Protein AF-0000000080872217 (afdb_homodimer)

Solvent-accessible surface area (backbone atoms only — not comparable to full-atom values): 31501 Å² total; per-residue (Å²): 129,82,57,65,79,41,67,46,46,30,28,46,34,64,28,86,75,22,65,46,62,65,40,46,46,56,45,63,68,35,83,48,30,14,36,37,28,33,28,38,18,23,80,58,50,35,88,77,46,75,78,28,40,36,71,50,77,46,80,84,39,62,23,27,39,28,35,62,74,60,28,62,48,26,41,64,54,53,54,50,42,52,51,45,59,42,55,70,69,77,46,79,75,84,55,39,38,34,48,27,30,38,70,53,52,68,51,36,45,52,48,51,50,56,53,37,59,54,30,72,77,69,50,61,48,34,37,30,39,53,37,39,61,52,76,48,85,100,36,70,22,33,54,72,33,51,72,52,42,40,52,38,51,56,55,47,68,71,64,72,69,85,51,53,30,25,40,28,32,42,66,51,50,53,69,62,41,53,50,34,48,51,53,48,47,64,76,40,66,74,60,54,34,30,36,37,31,27,49,53,41,37,35,14,35,54,60,43,90,65,42,54,63,56,59,93,90,80,65,57,64,41,64,45,56,65,41,42,20,94,84,65,68,16,50,19,27,35,33,14,41,46,36,22,38,39,22,43,20,38,38,33,50,50,42,55,51,29,64,71,33,88,76,39,56,56,44,26,31,31,28,22,43,26,37,73,38,26,66,46,49,48,52,37,46,60,42,57,29,46,26,34,26,30,46,52,39,37,67,74,56,36,80,62,38,42,51,50,25,72,60,50,119,130,83,56,64,78,40,66,46,46,30,28,47,34,66,29,84,76,21,64,48,64,65,40,46,47,54,45,64,68,36,84,50,30,14,36,36,29,32,28,38,17,25,81,58,50,36,88,77,45,76,79,26,40,37,72,49,76,46,76,88,39,64,25,28,40,28,34,61,74,59,26,62,48,25,42,65,55,55,54,52,41,51,53,44,58,43,55,70,70,75,47,81,76,86,56,38,38,33,48,26,31,40,70,54,53,69,51,36,45,52,49,51,51,55,53,37,59,53,30,73,76,68,49,62,48,35,38,30,40,52,37,40,60,52,76,48,85,99,38,70,22,34,54,72,33,52,71,50,43,38,52,38,52,56,55,48,66,71,64,71,68,85,51,52,30,26,41,28,32,41,65,53,51,51,69,63,43,54,50,36,47,52,53,48,45,65,75,40,65,74,60,55,33,30,36,35,31,27,48,53,40,37,36,14,34,54,61,44,95,62,42,58,45,77,56,88,92,78,67,56,66,40,65,44,56,64,41,42,20,94,84,67,68,17,50,18,29,35,35,15,40,46,36,20,38,39,23,42,20,40,36,33,50,50,44,54,49,29,64,72,35,88,76,38,57,56,43,26,30,31,28,21,42,26,35,73,37,27,66,47,50,49,53,37,45,59,43,55,29,46,25,34,28,29,44,50,39,36,69,74,57,37,78,60,38,41,52,51,27,72,61,49,119

Radius of gyration: 25.09 Å; Cα contacts (8 Å, |Δi|>4): 1457; chains: 2; bounding box: 55×81×58 Å

Foldseek 3Di:
DFFDFFVVQEAAEQEPQQAALVSQLLRQPDPLGREYEHWAAFQAADDDDDQAWDKDFDPPPRKMWTQHDTHRDHLVNVLVSVVCSQPVVVDHRRHEYEYHYEDALVRVLVSLVVVLVSVVVPGQYEYEYEQADCPPPPRGRLLQPLVSLLSNLVSQLVSPRDHAYEYEHAQDDDDSSLVSNLVSCLVPQPNHNAYEFYWFAWFDFDWDPFQPWDDPPDTDRHTDTPHQHPVRRNTGGMFAQVCLVSLLVRLLVNQVSQCPDPRRNSHAYEGEGHDQAQVSQVSSVVSGHSHYHYYSNCVVPNSCSSVRRVPRD/DFFDFFVVQEAAEQEPQQAALVSQLLRQPDPLGREYEHHAAFQAADDDDDQAFDKDFDPPNRKMWTQHDTHRDHLVNVLVSVVCSQPVVVDHRRHEYEYHYEDALVRVLVSLVVVLVSVVVPGQYEYEYEQADCPPPPHGRLLQPLVSLLSNLVSQLVSPRDHAYEYEHAQDDDDSSLVSNLVSCLVPQPNHNAYEFYWFAWFDFDWDDFQPFPPPPDTDRHTDTPHQHPVRRNTGGMFAQVCLVSLLVRLLVNQVSQCPDPRRNSHAYEGEGHDQAQVSQVSSVVSGHSHYHYYSNCVVPNSCSSVRRVPRD

Sequence (626 aa):
MPRVTFRPPLFNSASPWATTKTDLQELYNSPFTGAVTTRTSLLAPFHHNPSIHQHTLFDSPATSLNTYGYSPHPLSFYLDAVESIITDTGKPQTKPFIISITGTPEEVAEAVTAVDDVARVGYNLLVELNLSCPNIPDKPPPAYSLPELNAYLDLLSGLKATLPIGLKTPPYTYDAQFQVLLSALGAHPSLVSFITSTNTLGSSLHLSPQPSLAVSGGGRAVYRPTLSSPAGTGIGGLGGASIHWLSLGNVSTIRRMLDRAQGLEDIAIIGVGGVGDGDGWQRMLSVGAEGVGVATALGENGVGVFAKISREDMPRVTFRPPLFNSASPWATTKTDLQELYNSPFTGAVTTRTSLLAPFHHNPSIHQHTLFDSPATSLNTYGYSPHPLSFYLDAVESIITDTGKPQTKPFIISITGTPEEVAEAVTAVDDVARVGYNLLVELNLSCPNIPDKPPPAYSLPELNAYLDLLSGLKATLPIGLKTPPYTYDAQFQVLLSALGAHPSLVSFITSTNTLGSSLHLSPQPSLAVSGGGRAVYRPTLSSPAGTGIGGLGGASIHWLSLGNVSTIRRMLDRAQGLEDIAIIGVGGVGDGDGWQRMLSVGAEGVGVATALGENGVGVFAKISRED

InterPro domains:
  IPR005720 Dihydroorotate dehydrogenase, catalytic [PF01180] (3-312)
  IPR012135 Dihydroorotate dehydrogenase, class 1/ 2 [PIRSF000164] (5-312)
  IPR013785 Al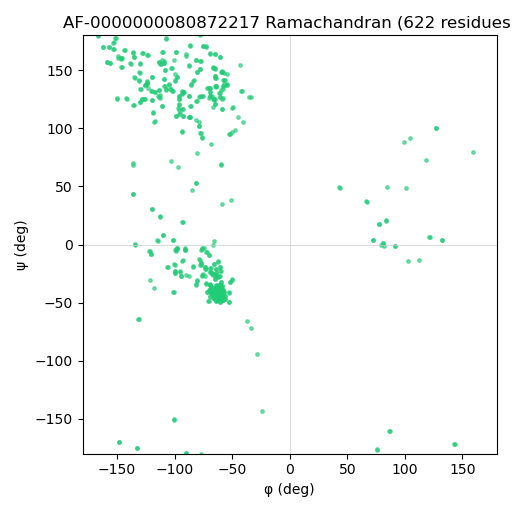dolase-type TIM barrel [G3DSA:3.20.20.70] (6-312)
  IPR023359 Dihydroorotate dehydrogenase A, chain A, domain 2 [G3DSA:2.30.26.10] (49-239)
  IPR050074 Dihydroorotate dehydrogenase [PTHR48109] (5-312)

pLDDT: mean 91.14, std 12.92, range [34.72, 98.91]

Secondary structure (DSSP, 8-state):
-PPP--SSSEEEPSSGGG-SHHHHHHHHH-TT-S-EEPPPB-SSPP---TTTS-EEEETTTTEEEE---S-SS-HHHHHHHHHHHHHHT-S---S-EEEEE-SSHHHHHHHHHHHHHHHTTT--EEEEEE-----STTS--GGG-HHHHHHHHHHHHTT---S-EEEEEPPP-SHHHHHHHHHHHHTSTTTEEEEEE--PEEEE--B-SS-B---SSS---B--BSS--TTSS--EEEEEGGGHHHHHHHHHHHHHHHHHSTT-TT-EEEEESS--SHHHHHHHHHTT-SEEEESHHHHHH-TTHHHHHHH--/-PPP--SSSEEEPSSGGG-SHHHHHHHHH-TT-S-EEPPPB-SSPP---TTTS-EEEETTTTEEEE---S-SS-HHHHHHHHHHHHHHT-S---S-EEEEE-SSHHHHHHHHHHHHHHHTTT--EEEEEE-----STTS--GGG-HHHHHHHHHHHHTT---S-EEEEEPPP-SHHHHHHHHHHHHTSTTTEEEEEE--PEEEE--B-SS-B---SSS-PPBP-BSS--TTSS--EEEEEGGGHHHHHHHHHHHHHHHHHSTT-TT-EEEEESS--SHHHHHHHHHTT-SEEEESHHHHHH-TTHHHHHHH--

Nearest PDB structures (foldseek):
  5xfw-assembly1_A  TM=8.910E-01  e=5.415E-25  Trypanosoma brucei brucei TREU927
  7t5k-assembly1_A  TM=7.627E-01  e=1.672E-15  Escherichia coli K-12
  6uy4-assembly1_A  TM=7.359E-01  e=8.256E-14  Schistosoma mansoni
  4mg4-assembly2_F  TM=5.859E-01  e=6.064E-04  Burkholderia cenocepacia J2315
  4mg4-assembly1_A  TM=5.226E-01  e=7.767E-04  Burkholderia cenocepacia J2315

Structure (mmCIF, N/CA/C/O backbone):
data_AF-0000000080872217-model_v1
#
loop_
_entity.id
_entity.type
_entity.pdbx_description
1 polymer 'Dihydroorotate oxidase'
#
loop_
_atom_site.group_PDB
_atom_site.id
_atom_site.type_symbol
_atom_site.label_atom_id
_atom_site.label_alt_id
_atom_site.label_comp_id
_atom_site.label_asym_id
_atom_site.label_entity_id
_atom_site.label_seq_id
_atom_site.pdbx_PDB_ins_code
_atom_site.Cartn_x
_atom_site.Cartn_y
_atom_site.Cartn_z
_atom_site.occupancy
_atom_site.B_iso_or_equiv
_atom_site.auth_seq_id
_atom_site.auth_comp_id
_atom_site.auth_asym_id
_atom_site.auth_atom_id
_atom_site.pdbx_PDB_model_num
ATOM 1 N N . MET A 1 1 ? -12.076 -24.766 -19.503 1 62.2 1 MET A N 1
ATOM 2 C CA . MET A 1 1 ? -11.066 -25.495 -18.74 1 62.2 1 MET A CA 1
ATOM 3 C C . MET A 1 1 ? -11.402 -25.493 -17.253 1 62.2 1 MET A C 1
ATOM 5 O O . MET A 1 1 ? -11.963 -24.524 -16.739 1 62.2 1 MET A O 1
ATOM 9 N N . PRO A 1 2 ? -11.178 -26.653 -16.627 1 78.75 2 PRO A N 1
ATOM 10 C CA . PRO A 1 2 ? -11.437 -26.704 -15.186 1 78.75 2 PRO A CA 1
ATOM 11 C C . PRO A 1 2 ? -10.601 -25.696 -14.4 1 78.75 2 PRO A C 1
ATOM 13 O O . PRO A 1 2 ? -9.51 -25.32 -14.837 1 78.75 2 PRO A O 1
ATOM 16 N N . ARG A 1 3 ? -11.105 -25.22 -13.35 1 90.96 3 ARG A N 1
ATOM 17 C CA . ARG A 1 3 ? -10.406 -24.285 -12.474 1 90.96 3 ARG A CA 1
ATOM 18 C C . ARG A 1 3 ? -9.136 -24.911 -11.908 1 90.96 3 ARG A C 1
ATOM 20 O O . ARG A 1 3 ? -9.143 -26.069 -11.485 1 90.96 3 ARG A O 1
ATOM 27 N N . VAL A 1 4 ? -8.063 -24.225 -11.995 1 96.31 4 VAL A N 1
ATOM 28 C CA . VAL A 1 4 ? -6.798 -24.676 -11.426 1 96.31 4 VAL A CA 1
ATOM 29 C C . VAL A 1 4 ? -6.95 -24.872 -9.919 1 96.31 4 VAL A C 1
ATOM 31 O O . VAL A 1 4 ? -7.568 -24.049 -9.239 1 96.31 4 VAL A O 1
ATOM 34 N N . THR A 1 5 ? -6.462 -26.004 -9.401 1 96.55 5 THR A N 1
ATOM 35 C CA . THR A 1 5 ? -6.502 -26.285 -7.97 1 96.55 5 THR A CA 1
ATOM 36 C C . THR A 1 5 ? -5.13 -26.725 -7.467 1 96.55 5 THR A C 1
ATOM 38 O O . THR A 1 5 ? -4.303 -27.206 -8.245 1 96.55 5 THR A O 1
ATOM 41 N N . PHE A 1 6 ? -4.899 -26.53 -6.22 1 97.66 6 PHE A N 1
ATOM 42 C CA . PHE A 1 6 ? -3.643 -26.888 -5.57 1 97.66 6 PHE A CA 1
ATOM 43 C C . PHE A 1 6 ? -3.901 -27.705 -4.31 1 97.66 6 PHE A C 1
ATOM 45 O O . PHE A 1 6 ? -4.726 -27.327 -3.476 1 97.66 6 PHE A O 1
ATOM 52 N N . ARG A 1 7 ? -3.163 -28.752 -4.195 1 96.75 7 ARG A N 1
ATOM 53 C CA . ARG A 1 7 ? -3.317 -29.616 -3.029 1 96.75 7 ARG A CA 1
ATOM 54 C C . ARG A 1 7 ? -1.959 -30.023 -2.466 1 96.75 7 ARG A C 1
ATOM 56 O O . ARG A 1 7 ? -1.205 -30.75 -3.115 1 96.75 7 ARG A O 1
ATOM 63 N N . PRO A 1 8 ? -1.736 -29.668 -1.235 1 97.68 8 PRO A N 1
ATOM 64 C CA . PRO A 1 8 ? -2.464 -28.692 -0.42 1 97.68 8 PRO A CA 1
ATOM 65 C C . PRO A 1 8 ? -2.434 -27.286 -1.015 1 97.68 8 PRO A C 1
ATOM 67 O O . PRO A 1 8 ? -1.615 -27.001 -1.893 1 97.68 8 PRO A O 1
ATOM 70 N N . PRO A 1 9 ? -3.287 -26.427 -0.63 1 98.44 9 PRO A N 1
ATOM 71 C CA . PRO A 1 9 ? -3.326 -25.071 -1.182 1 98.44 9 PRO A CA 1
ATOM 72 C C . PRO A 1 9 ? -2.304 -24.14 -0.532 1 98.44 9 PRO A C 1
ATOM 74 O O . PRO A 1 9 ? -2.667 -23.073 -0.03 1 98.44 9 PRO A O 1
ATOM 77 N N . LEU A 1 10 ? -1.1 -24.58 -0.532 1 98.71 10 LEU A N 1
ATOM 78 C CA . LEU A 1 10 ? 0.004 -23.882 0.117 1 98.71 10 LEU A CA 1
ATOM 79 C C . LEU A 1 10 ? 1.32 -24.16 -0.601 1 98.71 10 LEU A C 1
ATOM 81 O O . LEU A 1 10 ? 1.665 -25.318 -0.849 1 98.71 10 LEU A O 1
ATOM 85 N N . PHE A 1 11 ? 2.006 -23.154 -0.992 1 98.83 11 PHE A N 1
ATOM 86 C CA . PHE A 1 11 ? 3.271 -23.306 -1.701 1 98.83 11 PHE A CA 1
ATOM 87 C C . PHE A 1 11 ? 4.024 -21.983 -1.756 1 98.83 11 PHE A C 1
ATOM 89 O O . PHE A 1 11 ? 3.59 -20.991 -1.167 1 98.83 11 PHE A O 1
ATOM 96 N N . ASN A 1 12 ? 5.199 -21.953 -2.368 1 98.8 12 ASN A N 1
ATOM 97 C CA . ASN A 1 12 ? 5.981 -20.725 -2.456 1 98.8 12 ASN A CA 1
ATOM 98 C C . ASN A 1 12 ? 5.485 -19.824 -3.583 1 98.8 12 ASN A C 1
ATOM 100 O O . ASN A 1 12 ? 4.945 -20.308 -4.579 1 98.8 12 ASN A O 1
ATOM 104 N N . SER A 1 13 ? 5.603 -18.506 -3.425 1 98.32 13 SER A N 1
ATOM 105 C CA . SER A 1 13 ? 5.474 -17.579 -4.545 1 98.32 13 SER A CA 1
ATOM 106 C C . SER A 1 13 ? 6.809 -17.382 -5.255 1 98.32 13 SER A C 1
ATOM 108 O O . SER A 1 13 ? 7.843 -17.869 -4.792 1 98.32 13 SER A O 1
ATOM 110 N N . ALA A 1 14 ? 6.789 -16.697 -6.408 1 97.78 14 ALA A N 1
ATOM 111 C CA . ALA A 1 14 ? 8.042 -16.314 -7.055 1 97.78 14 ALA A CA 1
ATOM 112 C C . ALA A 1 14 ? 8.892 -15.445 -6.133 1 97.78 14 ALA A C 1
ATOM 114 O O . ALA A 1 14 ? 8.453 -14.377 -5.697 1 97.78 14 ALA A O 1
ATOM 115 N N . SER A 1 15 ? 10.046 -15.915 -5.757 1 96.11 15 SER A N 1
ATOM 116 C CA . SER A 1 15 ? 10.875 -15.215 -4.781 1 96.11 15 SER A CA 1
ATOM 117 C C . SER A 1 15 ? 12.342 -15.606 -4.921 1 96.11 15 SER A C 1
ATOM 119 O O . SER A 1 15 ? 12.671 -16.562 -5.626 1 96.11 15 SER A O 1
ATOM 121 N N . PRO A 1 16 ? 13.212 -14.871 -4.222 1 94.52 16 PRO A N 1
ATOM 122 C CA . PRO A 1 16 ? 14.639 -15.197 -4.287 1 94.52 16 PRO A CA 1
ATOM 123 C C . PRO A 1 16 ? 14.961 -16.558 -3.674 1 94.52 16 PRO A C 1
ATOM 125 O O . PRO A 1 16 ? 16.009 -17.139 -3.968 1 94.52 16 PRO A O 1
ATOM 128 N N . TRP A 1 17 ? 14.087 -17.107 -2.911 1 96.37 17 TRP A N 1
ATOM 129 C CA . TRP A 1 17 ? 14.326 -18.372 -2.224 1 96.37 17 TRP A CA 1
ATOM 130 C C . TRP A 1 17 ? 13.797 -19.544 -3.044 1 96.37 17 TRP A C 1
ATOM 132 O O . TRP A 1 17 ? 13.577 -20.633 -2.509 1 96.37 17 TRP A O 1
ATOM 142 N N . ALA A 1 18 ? 13.602 -19.338 -4.256 1 97.9 18 ALA A N 1
ATOM 143 C CA . ALA A 1 18 ? 13.235 -20.316 -5.277 1 97.9 18 ALA A CA 1
ATOM 144 C C . ALA A 1 18 ? 14.048 -20.11 -6.552 1 97.9 18 ALA A C 1
ATOM 146 O O . ALA A 1 18 ? 13.501 -20.14 -7.656 1 97.9 18 ALA A O 1
ATOM 147 N N . THR A 1 19 ? 15.295 -19.885 -6.427 1 97.49 19 THR A N 1
ATOM 148 C CA . THR A 1 19 ? 16.145 -19.456 -7.532 1 97.49 19 THR A CA 1
ATOM 149 C C . THR A 1 19 ? 16.933 -20.634 -8.097 1 97.49 19 THR A C 1
ATOM 151 O O . THR A 1 19 ? 17.038 -20.79 -9.316 1 97.49 19 THR A O 1
ATOM 154 N N . THR A 1 20 ? 17.459 -21.514 -7.286 1 98.14 20 THR A N 1
ATOM 155 C CA . THR A 1 20 ? 18.354 -22.578 -7.727 1 98.14 20 THR A CA 1
ATOM 156 C C . THR A 1 20 ? 17.595 -23.892 -7.887 1 98.14 20 THR A C 1
ATOM 158 O O . THR A 1 20 ? 16.483 -24.039 -7.377 1 98.14 20 THR A O 1
ATOM 161 N N . LYS A 1 21 ? 18.284 -24.828 -8.572 1 98.26 21 LYS A N 1
ATOM 162 C CA . LYS A 1 21 ? 17.712 -26.168 -8.668 1 98.26 21 LYS A CA 1
ATOM 163 C C . LYS A 1 21 ? 17.519 -26.784 -7.286 1 98.26 21 LYS A C 1
ATOM 165 O O . LYS A 1 21 ? 16.528 -27.475 -7.041 1 98.26 21 LYS A O 1
ATOM 170 N N . THR A 1 22 ? 18.437 -26.504 -6.405 1 98.12 22 THR A N 1
ATOM 171 C CA . THR A 1 22 ? 18.363 -27.02 -5.043 1 98.12 22 THR A CA 1
ATOM 172 C C . THR A 1 22 ? 17.15 -26.448 -4.313 1 98.12 22 THR A C 1
ATOM 174 O O . THR A 1 22 ? 16.43 -27.178 -3.628 1 98.12 22 THR A O 1
ATOM 177 N N . ASP A 1 23 ? 16.935 -25.12 -4.436 1 98.45 23 ASP A N 1
ATOM 178 C CA . ASP A 1 23 ? 15.737 -24.508 -3.869 1 98.45 23 ASP A CA 1
ATOM 179 C C . ASP A 1 23 ? 14.476 -25.228 -4.341 1 98.45 23 ASP A C 1
ATOM 181 O O . ASP A 1 23 ? 13.633 -25.611 -3.527 1 98.45 23 ASP A O 1
ATOM 185 N N . LEU A 1 24 ? 14.411 -25.41 -5.625 1 98.72 24 LEU A N 1
ATOM 186 C CA . LEU A 1 24 ? 13.217 -25.962 -6.256 1 98.72 24 LEU A CA 1
ATOM 187 C C . LEU A 1 24 ? 13.011 -27.417 -5.849 1 98.72 24 LEU A C 1
ATOM 189 O O . LEU A 1 24 ? 11.88 -27.842 -5.6 1 98.72 24 LEU A O 1
ATOM 193 N N . GLN A 1 25 ? 14.105 -28.15 -5.812 1 98.32 25 GLN A N 1
ATOM 194 C CA . GLN A 1 25 ? 14.029 -29.553 -5.418 1 98.32 25 GLN A CA 1
ATOM 195 C C . GLN A 1 25 ? 13.518 -29.695 -3.987 1 98.32 25 GLN A C 1
ATOM 197 O O . GLN A 1 25 ? 12.7 -30.57 -3.698 1 98.32 25 GLN A O 1
ATOM 202 N N . GLU A 1 26 ? 14.022 -28.88 -3.094 1 98.33 26 GLU A N 1
ATOM 203 C CA . GLU A 1 26 ? 13.589 -28.916 -1.7 1 98.33 26 GLU A CA 1
ATOM 204 C C . GLU A 1 26 ? 12.1 -28.603 -1.577 1 98.33 26 GLU A C 1
ATOM 206 O O . GLU A 1 26 ? 11.383 -29.262 -0.822 1 98.33 26 GLU A O 1
ATOM 211 N N . LEU A 1 27 ? 11.657 -27.611 -2.292 1 98.74 27 LEU A N 1
ATOM 212 C CA . LEU A 1 27 ? 10.246 -27.242 -2.299 1 98.74 27 LEU A CA 1
ATOM 213 C C . LEU A 1 27 ? 9.393 -28.366 -2.878 1 98.74 27 LEU A C 1
ATOM 215 O O . LEU A 1 27 ? 8.32 -28.671 -2.353 1 98.74 27 LEU A O 1
ATOM 219 N N . TYR A 1 28 ? 9.85 -28.977 -3.917 1 98.34 28 TYR A N 1
ATOM 220 C CA . TYR A 1 28 ? 9.136 -30.066 -4.573 1 98.34 28 TYR A CA 1
ATOM 221 C C . TYR A 1 28 ? 9.024 -31.276 -3.653 1 98.34 28 TYR A C 1
ATOM 223 O O . TYR A 1 28 ? 8.006 -31.973 -3.654 1 98.34 28 TYR A O 1
ATOM 231 N N . ASN A 1 29 ? 10.067 -31.516 -2.9 1 97.55 29 ASN A N 1
ATOM 232 C CA . ASN A 1 29 ? 10.111 -32.679 -2.018 1 97.55 29 ASN A CA 1
ATOM 233 C C . ASN A 1 29 ? 9.205 -32.496 -0.804 1 97.55 29 ASN A C 1
ATOM 235 O O . ASN A 1 29 ? 8.866 -33.468 -0.126 1 97.55 29 ASN A O 1
ATOM 239 N N . SER A 1 30 ? 8.874 -31.295 -0.47 1 97.83 30 SER A N 1
ATOM 240 C CA . SER A 1 30 ? 8.047 -31.043 0.706 1 97.83 30 SER A CA 1
ATOM 241 C C . SER A 1 30 ? 6.619 -31.533 0.493 1 97.83 30 SER A C 1
ATOM 243 O O . SER A 1 30 ? 5.956 -31.132 -0.466 1 97.83 30 SER A O 1
ATOM 245 N N . PRO A 1 31 ? 6.082 -32.319 1.359 1 97.46 31 PRO A N 1
ATOM 246 C CA . PRO A 1 31 ? 4.698 -32.775 1.207 1 97.46 31 PRO A CA 1
ATOM 247 C C . PRO A 1 31 ? 3.679 -31.703 1.585 1 97.46 31 PRO A C 1
ATOM 249 O O . PRO A 1 31 ? 2.473 -31.906 1.417 1 97.46 31 PRO A O 1
ATOM 252 N N . PHE A 1 32 ? 4.189 -30.571 2.069 1 98.14 32 PHE A N 1
ATOM 253 C CA . PHE A 1 32 ? 3.3 -29.528 2.568 1 98.14 32 PHE A CA 1
ATOM 254 C C . PHE A 1 32 ? 3.075 -28.456 1.509 1 98.14 32 PHE A C 1
ATOM 256 O O . PHE A 1 32 ? 2.338 -27.495 1.738 1 98.14 32 PHE A O 1
ATOM 263 N N . THR A 1 33 ? 3.724 -28.599 0.401 1 98.53 33 THR A N 1
ATOM 264 C CA . THR A 1 33 ? 3.504 -27.696 -0.723 1 98.53 33 THR A CA 1
ATOM 265 C C . THR A 1 33 ? 2.676 -28.376 -1.81 1 98.53 33 THR A C 1
ATOM 267 O O . THR A 1 33 ? 2.861 -29.563 -2.087 1 98.53 33 THR A O 1
ATOM 270 N N . GLY A 1 34 ? 1.719 -27.609 -2.356 1 98.64 34 GLY A N 1
ATOM 271 C CA . GLY A 1 34 ? 0.875 -28.156 -3.406 1 98.64 34 GLY A CA 1
ATOM 272 C C . GLY A 1 34 ? 1.33 -27.77 -4.801 1 98.64 34 GLY A C 1
ATOM 273 O O . GLY A 1 34 ? 0.774 -28.243 -5.794 1 98.64 34 GLY A O 1
ATOM 274 N N . ALA A 1 35 ? 2.349 -26.948 -4.954 1 98.84 35 ALA A N 1
ATOM 275 C CA . ALA A 1 35 ? 2.991 -26.492 -6.184 1 98.84 35 ALA A CA 1
ATOM 276 C C . ALA A 1 35 ? 4.377 -25.92 -5.901 1 98.84 35 ALA A C 1
ATOM 278 O O . ALA A 1 35 ? 4.769 -25.774 -4.741 1 98.84 35 ALA A O 1
ATOM 279 N N . VAL A 1 36 ? 5.132 -25.666 -6.894 1 98.89 36 VAL A N 1
ATOM 280 C CA . VAL A 1 36 ? 6.409 -24.967 -6.79 1 98.89 36 VAL A CA 1
ATOM 281 C C . VAL A 1 36 ? 6.467 -23.841 -7.82 1 98.89 36 VAL A C 1
ATOM 283 O O . VAL A 1 36 ? 6.289 -24.076 -9.017 1 98.89 36 VAL A O 1
ATOM 286 N N . THR A 1 37 ? 6.661 -22.666 -7.362 1 98.91 37 THR A N 1
ATOM 287 C CA . THR A 1 37 ? 6.794 -21.52 -8.254 1 98.91 37 THR A CA 1
ATOM 288 C C . THR A 1 37 ? 8.26 -21.125 -8.412 1 98.91 37 THR A C 1
ATOM 290 O O . THR A 1 37 ? 8.976 -20.966 -7.421 1 98.91 37 THR A O 1
ATOM 293 N N . THR A 1 38 ? 8.7 -20.927 -9.603 1 98.84 38 THR A N 1
ATOM 294 C CA . THR A 1 38 ? 10.08 -20.521 -9.849 1 98.84 38 THR A CA 1
ATOM 295 C C . THR A 1 38 ? 10.245 -19.018 -9.646 1 98.84 38 THR A C 1
ATOM 297 O O . THR A 1 38 ? 9.267 -18.269 -9.687 1 98.84 38 THR A O 1
ATOM 300 N N . ARG A 1 39 ? 11.505 -18.605 -9.405 1 97.89 39 ARG A N 1
ATOM 301 C CA . ARG A 1 39 ? 11.823 -17.185 -9.521 1 97.89 39 ARG A CA 1
ATOM 302 C C . ARG A 1 39 ? 11.492 -16.662 -10.915 1 97.89 39 ARG A C 1
ATOM 304 O O . ARG A 1 39 ? 11.704 -17.356 -11.911 1 97.89 39 ARG A O 1
ATOM 311 N N . THR A 1 40 ? 10.965 -15.428 -10.958 1 97.84 40 THR A N 1
ATOM 312 C CA . THR A 1 40 ? 10.61 -14.86 -12.253 1 97.84 40 THR A CA 1
ATOM 313 C C . THR A 1 40 ? 11.839 -14.749 -13.15 1 97.84 40 THR A C 1
ATOM 315 O O . THR A 1 40 ? 12.863 -14.195 -12.744 1 97.84 40 THR A O 1
ATOM 318 N N . SER A 1 41 ? 11.707 -15.306 -14.34 1 97.37 41 SER A N 1
ATOM 319 C CA . SER A 1 41 ? 12.848 -15.307 -15.25 1 97.37 41 SER A CA 1
ATOM 320 C C . SER A 1 41 ? 12.496 -14.65 -16.58 1 97.37 41 SER A C 1
ATOM 322 O O . SER A 1 41 ? 11.321 -14.419 -16.872 1 97.37 41 SER A O 1
ATOM 324 N N . LEU A 1 42 ? 13.481 -14.311 -17.282 1 96.76 42 LEU A N 1
ATOM 325 C CA . LEU A 1 42 ? 13.433 -13.803 -18.649 1 96.76 42 LEU A CA 1
ATOM 326 C C . LEU A 1 42 ? 14.011 -14.82 -19.627 1 96.76 42 LEU A C 1
ATOM 328 O O . LEU A 1 42 ? 14.615 -15.812 -19.213 1 96.76 42 LEU A O 1
ATOM 332 N N . LEU A 1 43 ? 13.748 -14.58 -20.917 1 97.68 43 LEU A N 1
ATOM 333 C CA . LEU A 1 43 ? 14.402 -15.424 -21.911 1 97.68 43 LEU A CA 1
ATOM 334 C C . LEU A 1 43 ? 15.918 -15.378 -21.752 1 97.68 43 LEU A C 1
ATOM 336 O O . LEU A 1 43 ? 16.58 -16.418 -21.767 1 97.68 43 LEU A O 1
ATOM 340 N N . ALA A 1 44 ? 16.423 -14.14 -21.555 1 96.65 44 ALA A N 1
ATOM 341 C CA . ALA A 1 44 ? 17.826 -13.925 -21.209 1 96.65 44 ALA A CA 1
ATOM 342 C C . ALA A 1 44 ? 17.984 -13.624 -19.722 1 96.65 44 ALA A C 1
ATOM 344 O O . ALA A 1 44 ? 17.088 -13.051 -19.099 1 96.65 44 ALA A O 1
ATOM 345 N N . PRO A 1 45 ? 19.136 -13.98 -19.211 1 95.4 45 PRO A N 1
ATOM 346 C CA . PRO A 1 45 ? 19.318 -13.764 -17.774 1 95.4 45 PRO A CA 1
ATOM 347 C C . PRO A 1 45 ? 19.281 -12.287 -17.39 1 95.4 45 PRO A C 1
ATOM 349 O O . PRO A 1 45 ? 19.773 -11.438 -18.137 1 95.4 45 PRO A O 1
ATOM 352 N N . PHE A 1 46 ? 18.71 -12.021 -16.239 1 93.39 46 PHE A N 1
ATOM 353 C CA . PHE A 1 46 ? 18.788 -10.692 -15.643 1 93.39 46 PHE A CA 1
ATOM 354 C C . PHE A 1 46 ? 20.194 -10.412 -15.128 1 93.39 46 PHE A C 1
ATOM 356 O O . PHE A 1 46 ? 20.796 -11.255 -14.459 1 93.39 46 PHE A O 1
ATOM 363 N N . HIS A 1 47 ? 20.719 -9.24 -15.415 1 91.88 47 HIS A N 1
ATOM 364 C CA . HIS A 1 47 ? 22.048 -8.862 -14.946 1 91.88 47 HIS A CA 1
ATOM 365 C C . HIS A 1 47 ? 22.025 -8.49 -13.467 1 91.88 47 HIS A C 1
ATOM 367 O O . HIS A 1 47 ? 21.919 -7.311 -13.121 1 91.88 47 HIS A O 1
ATOM 373 N N . HIS A 1 48 ? 22.274 -9.456 -12.642 1 90.83 48 HIS A N 1
ATOM 374 C CA . HIS A 1 48 ? 22.21 -9.273 -11.196 1 90.83 48 HIS A CA 1
ATOM 375 C C . HIS A 1 48 ? 23.463 -8.577 -10.674 1 90.83 48 HIS A C 1
ATOM 377 O O . HIS A 1 48 ? 24.582 -8.96 -11.022 1 90.83 48 HIS A O 1
ATOM 383 N N . ASN A 1 49 ? 23.292 -7.497 -9.935 1 91.31 49 ASN A N 1
ATOM 384 C CA . ASN A 1 49 ? 24.334 -6.792 -9.196 1 91.31 49 ASN A CA 1
ATOM 385 C C . ASN A 1 49 ? 24.072 -6.82 -7.693 1 91.31 49 ASN A C 1
ATOM 387 O O . ASN A 1 49 ? 23.203 -6.1 -7.197 1 91.31 49 ASN A O 1
ATOM 391 N N . PRO A 1 50 ? 24.79 -7.585 -6.982 1 88.98 50 PRO A N 1
ATOM 392 C CA . PRO A 1 50 ? 24.507 -7.778 -5.558 1 88.98 50 PRO A CA 1
ATOM 393 C C . PRO A 1 50 ? 24.587 -6.478 -4.76 1 88.98 50 PRO A C 1
ATOM 395 O O . PRO A 1 50 ? 24.062 -6.4 -3.646 1 88.98 50 PRO A O 1
ATOM 398 N N . SER A 1 51 ? 25.228 -5.478 -5.242 1 89.53 51 SER A N 1
ATOM 399 C CA . SER A 1 51 ? 25.343 -4.208 -4.532 1 89.53 51 SER A CA 1
ATOM 400 C C . SER A 1 51 ? 24.06 -3.392 -4.648 1 89.53 51 SER A C 1
ATOM 402 O O . SER A 1 51 ? 23.836 -2.464 -3.868 1 89.53 51 SER A O 1
ATOM 404 N N . ILE A 1 52 ? 23.234 -3.725 -5.583 1 90.18 52 ILE A N 1
ATOM 405 C CA . ILE A 1 52 ? 22.027 -2.941 -5.821 1 90.18 52 ILE A CA 1
ATOM 406 C C . ILE A 1 52 ? 20.793 -3.807 -5.576 1 90.18 52 ILE A C 1
ATOM 408 O O . ILE A 1 52 ? 19.761 -3.312 -5.117 1 90.18 52 ILE A O 1
ATOM 412 N N . HIS A 1 53 ? 20.946 -5.04 -5.964 1 90.82 53 HIS A N 1
ATOM 413 C CA . HIS A 1 53 ? 19.829 -5.97 -5.842 1 90.82 53 HIS A CA 1
ATOM 414 C C . HIS A 1 53 ? 19.901 -6.748 -4.531 1 90.82 53 HIS A C 1
ATOM 416 O O . HIS A 1 53 ? 20.566 -7.783 -4.455 1 90.82 53 HIS A O 1
ATOM 422 N N . GLN A 1 54 ? 19.117 -6.222 -3.541 1 90.69 54 GLN A N 1
ATOM 423 C CA . GLN A 1 54 ? 19.241 -6.672 -2.159 1 90.69 54 GLN A CA 1
ATOM 424 C C . GLN A 1 54 ? 17.87 -6.889 -1.526 1 90.69 54 GLN A C 1
ATOM 426 O O . GLN A 1 54 ? 16.844 -6.567 -2.129 1 90.69 54 GLN A O 1
ATOM 431 N N . HIS A 1 55 ? 17.9 -7.57 -0.44 1 90.85 55 HIS A N 1
ATOM 432 C CA . HIS A 1 55 ? 16.724 -7.658 0.419 1 90.85 55 HIS A CA 1
ATOM 433 C C . HIS A 1 55 ? 17.107 -7.542 1.89 1 90.85 55 HIS A C 1
ATOM 435 O O . HIS A 1 55 ? 18.277 -7.701 2.246 1 90.85 55 HIS A O 1
ATOM 441 N N . THR A 1 56 ? 16.199 -7.136 2.65 1 89.49 56 THR A N 1
ATOM 442 C CA . THR A 1 56 ? 16.331 -7.175 4.102 1 89.49 56 THR A CA 1
ATOM 443 C C . THR A 1 56 ? 15.061 -7.724 4.746 1 89.49 56 THR A C 1
ATOM 445 O O . THR A 1 56 ? 13.963 -7.546 4.215 1 89.49 56 THR A O 1
ATOM 448 N N . LEU A 1 57 ? 15.248 -8.463 5.787 1 90.49 57 LEU A N 1
ATOM 449 C CA . LEU A 1 57 ? 14.185 -8.922 6.675 1 90.49 57 LEU A CA 1
ATOM 450 C C . LEU A 1 57 ? 14.234 -8.183 8.008 1 90.49 57 LEU A C 1
ATOM 452 O O . LEU A 1 57 ? 15.313 -7.963 8.562 1 90.49 57 LEU A O 1
ATOM 456 N N . PHE A 1 58 ? 13.15 -7.737 8.454 1 86.1 58 PHE A N 1
ATOM 457 C CA . PHE A 1 58 ? 13.14 -7.002 9.713 1 86.1 58 PHE A CA 1
ATOM 458 C C . PHE A 1 58 ? 11.822 -7.206 10.449 1 86.1 58 PHE A C 1
ATOM 460 O O . PHE A 1 58 ? 10.83 -7.629 9.851 1 86.1 58 PHE A O 1
ATOM 467 N N . ASP A 1 59 ? 11.998 -6.872 11.835 1 78.35 59 ASP A N 1
ATOM 468 C CA . ASP A 1 59 ? 10.866 -7.107 12.726 1 78.35 59 ASP A CA 1
ATOM 469 C C . ASP A 1 59 ? 10.099 -5.813 12.993 1 78.35 59 ASP A C 1
ATOM 471 O O . ASP A 1 59 ? 10.602 -4.721 12.725 1 78.35 59 ASP A O 1
ATOM 475 N N . SER A 1 60 ? 8.673 -6.031 13.159 1 67.96 60 SER A N 1
ATOM 476 C CA . SER A 1 60 ? 7.796 -4.946 13.588 1 67.96 60 SER A CA 1
ATOM 477 C C . SER A 1 60 ? 7.038 -4.347 12.408 1 67.96 60 SER A C 1
ATOM 479 O O . SER A 1 60 ? 7.196 -3.164 12.099 1 67.96 60 SER A O 1
ATOM 481 N N . PRO A 1 61 ? 6.576 -5.416 11.806 1 73.45 61 PRO A N 1
ATOM 482 C CA . PRO A 1 61 ? 6.359 -6.863 11.879 1 73.45 61 PRO A CA 1
ATOM 483 C C . PRO A 1 61 ? 7.3 -7.647 10.969 1 73.45 61 PRO A C 1
ATOM 485 O O . PRO A 1 61 ? 8.187 -7.063 10.341 1 73.45 61 PRO A O 1
ATOM 488 N N . ALA A 1 62 ? 7.196 -9.013 11.026 1 83.74 62 ALA A N 1
ATOM 489 C CA . ALA A 1 62 ? 7.986 -9.828 10.106 1 83.74 62 ALA A CA 1
ATOM 490 C C . ALA A 1 62 ? 7.792 -9.37 8.663 1 83.74 62 ALA A C 1
ATOM 492 O O . ALA A 1 62 ? 6.794 -9.714 8.025 1 83.74 62 ALA A O 1
ATOM 493 N N . THR A 1 63 ? 8.687 -8.52 8.207 1 91.02 63 THR A N 1
ATOM 494 C CA . THR A 1 63 ? 8.547 -7.788 6.953 1 91.02 63 THR A CA 1
ATOM 495 C C . THR A 1 63 ? 9.813 -7.914 6.109 1 91.02 63 THR A C 1
ATOM 497 O O . THR A 1 63 ? 10.899 -8.152 6.642 1 91.02 63 THR A O 1
ATOM 500 N N . SER A 1 64 ? 9.612 -7.901 4.899 1 94.35 64 SER A N 1
ATOM 501 C CA . SER A 1 64 ? 10.737 -7.857 3.97 1 94.35 64 SER A CA 1
ATOM 502 C C . SER A 1 64 ? 10.685 -6.607 3.098 1 94.35 64 SER A C 1
ATOM 504 O O . SER A 1 64 ? 9.605 -6.087 2.812 1 94.35 64 SER A O 1
ATOM 506 N N . LEU A 1 65 ? 11.784 -6.117 2.82 1 94.13 65 LEU A N 1
ATOM 507 C CA . LEU A 1 65 ? 11.995 -5.095 1.801 1 94.13 65 LEU A CA 1
ATOM 508 C C . LEU A 1 65 ? 13.027 -5.554 0.776 1 94.13 65 LEU A C 1
ATOM 510 O O . LEU A 1 65 ? 14.044 -6.149 1.137 1 94.13 65 LEU A O 1
ATOM 514 N N . ASN A 1 66 ? 12.72 -5.251 -0.503 1 93.09 66 ASN A N 1
ATOM 515 C CA . ASN A 1 66 ? 13.687 -5.719 -1.491 1 93.09 66 ASN A CA 1
ATOM 516 C C . ASN A 1 66 ? 13.796 -4.755 -2.669 1 93.09 66 ASN A C 1
ATOM 518 O O . ASN A 1 66 ? 12.864 -3.997 -2.944 1 93.09 66 ASN A O 1
ATOM 522 N N . THR A 1 67 ? 14.941 -4.781 -3.254 1 91.7 67 THR A N 1
ATOM 523 C CA . THR A 1 67 ? 15.214 -4.112 -4.521 1 91.7 67 THR A CA 1
ATOM 524 C C . THR A 1 67 ? 15.649 -5.119 -5.581 1 91.7 67 THR A C 1
ATOM 526 O O . THR A 1 67 ? 16.455 -4.798 -6.457 1 91.7 67 THR A O 1
ATOM 529 N N . TYR A 1 68 ? 15.123 -6.282 -5.417 1 87.49 68 TYR A N 1
ATOM 530 C CA . TYR A 1 68 ? 15.514 -7.358 -6.321 1 87.49 68 TYR A CA 1
ATOM 531 C C . TYR A 1 68 ? 15.036 -7.078 -7.741 1 87.49 68 TYR A C 1
ATOM 533 O O . TYR A 1 68 ? 14.021 -6.406 -7.94 1 87.49 68 TYR A O 1
ATOM 541 N N . GLY A 1 69 ? 15.775 -7.633 -8.618 1 86.08 69 GLY A N 1
ATOM 542 C CA . GLY A 1 69 ? 15.311 -7.819 -9.984 1 86.08 69 GLY A CA 1
ATOM 543 C C . GLY A 1 69 ? 14.834 -9.231 -10.265 1 86.08 69 GLY A C 1
ATOM 544 O O . GLY A 1 69 ? 14.296 -9.898 -9.379 1 86.08 69 GLY A O 1
ATOM 545 N N . TYR A 1 70 ? 14.965 -9.606 -11.432 1 93.22 70 TYR A N 1
ATOM 546 C CA . TYR A 1 70 ? 14.517 -10.919 -11.884 1 93.22 70 TYR A CA 1
ATOM 547 C C . TYR A 1 70 ? 15.625 -11.955 -11.733 1 93.22 70 TYR A C 1
ATOM 549 O O . TYR A 1 70 ? 16.659 -11.682 -11.119 1 93.22 70 TYR A O 1
ATOM 557 N N . SER A 1 71 ? 15.364 -13.132 -12.096 1 96.38 71 SER A N 1
ATOM 558 C CA . SER A 1 71 ? 16.303 -14.234 -11.916 1 96.38 71 SER A CA 1
ATOM 559 C C . SER A 1 71 ? 17.572 -14.018 -12.734 1 96.38 71 SER A C 1
ATOM 561 O O . SER A 1 71 ? 17.506 -13.607 -13.894 1 96.38 71 SER A O 1
ATOM 563 N N . PRO A 1 72 ? 18.724 -14.262 -12.14 1 95.74 72 PRO A N 1
ATOM 564 C CA . PRO A 1 72 ? 19.958 -14.247 -12.93 1 95.74 72 PRO A CA 1
ATOM 565 C C . PRO A 1 72 ? 20.057 -15.429 -13.892 1 95.74 72 PRO A C 1
ATOM 567 O O . PRO A 1 72 ? 20.988 -15.497 -14.698 1 95.74 72 PRO A O 1
ATOM 570 N N . HIS A 1 73 ? 19.176 -16.375 -13.794 1 97.93 73 HIS A N 1
ATOM 571 C CA . HIS A 1 73 ? 19.135 -17.522 -14.694 1 97.93 73 HIS A CA 1
ATOM 572 C C . HIS A 1 73 ? 18.08 -17.335 -15.778 1 97.93 73 HIS A C 1
ATOM 574 O O . HIS A 1 73 ? 16.992 -16.819 -15.51 1 97.93 73 HIS A O 1
ATOM 580 N N . PRO A 1 74 ? 18.376 -17.754 -16.987 1 98.36 74 PRO A N 1
ATOM 581 C CA . PRO A 1 74 ? 17.389 -17.666 -18.066 1 98.36 74 PRO A CA 1
ATOM 582 C C . PRO A 1 74 ? 16.264 -18.689 -17.921 1 98.36 74 PRO A C 1
ATOM 584 O O . PRO A 1 74 ? 16.397 -19.655 -17.166 1 98.36 74 PRO A O 1
ATOM 587 N N . LEU A 1 75 ? 15.251 -18.563 -18.712 1 98.75 75 LEU A N 1
ATOM 588 C CA . LEU A 1 75 ? 14.108 -19.469 -18.703 1 98.75 75 LEU A CA 1
ATOM 589 C C . LEU A 1 75 ? 14.55 -20.906 -18.958 1 98.75 75 LEU A C 1
ATOM 591 O O . LEU A 1 75 ? 14.033 -21.838 -18.338 1 98.75 75 LEU A O 1
ATOM 595 N N . SER A 1 76 ? 15.497 -21.119 -19.835 1 98.71 76 SER A N 1
ATOM 596 C CA . SER A 1 76 ? 15.954 -22.462 -20.177 1 98.71 76 SER A CA 1
ATOM 597 C C . SER A 1 76 ? 16.509 -23.185 -18.954 1 98.71 76 SER A C 1
ATOM 599 O O . SER A 1 76 ? 16.364 -24.403 -18.828 1 98.71 76 SER A O 1
ATOM 601 N N . PHE A 1 77 ? 17.152 -22.442 -18.065 1 98.69 77 PHE A N 1
ATOM 602 C CA . PHE A 1 77 ? 17.659 -23.024 -16.828 1 98.69 77 PHE A CA 1
ATOM 603 C C . PHE A 1 77 ? 16.527 -23.641 -16.015 1 98.69 77 PHE A C 1
ATOM 605 O O . PHE A 1 77 ? 16.654 -24.761 -15.516 1 98.69 77 PHE A O 1
ATOM 612 N N . TYR A 1 78 ? 15.431 -22.943 -15.851 1 98.81 78 TYR A N 1
ATOM 613 C CA . TYR A 1 78 ? 14.31 -23.401 -15.038 1 98.81 78 TYR A CA 1
ATOM 614 C C . TYR A 1 78 ? 13.595 -24.571 -15.704 1 98.81 78 TYR A C 1
ATOM 616 O O . TYR A 1 78 ? 13.165 -25.509 -15.029 1 98.81 78 TYR A O 1
ATOM 624 N N . LEU A 1 79 ? 13.438 -24.523 -17.015 1 98.65 79 LEU A N 1
ATOM 625 C CA . LEU A 1 79 ? 12.805 -25.634 -17.718 1 98.65 79 LEU A CA 1
ATOM 626 C C . LEU A 1 79 ? 13.628 -26.91 -17.571 1 98.65 79 LEU A C 1
ATOM 628 O O . LEU A 1 79 ? 13.078 -27.982 -17.312 1 98.65 79 LEU A O 1
ATOM 632 N N . ASP A 1 80 ? 14.929 -26.754 -17.686 1 98.27 80 ASP A N 1
ATOM 633 C CA . ASP A 1 80 ? 15.816 -27.899 -17.505 1 98.27 80 ASP A CA 1
ATOM 634 C C . ASP A 1 80 ? 15.74 -28.431 -16.076 1 98.27 80 ASP A C 1
ATOM 636 O O . ASP A 1 80 ? 15.689 -29.644 -15.862 1 98.27 80 ASP A O 1
ATOM 640 N N . ALA A 1 81 ? 15.806 -27.538 -15.125 1 98.46 81 ALA A N 1
ATOM 641 C CA . ALA A 1 81 ? 15.765 -27.922 -13.716 1 98.46 81 ALA A CA 1
ATOM 642 C C . ALA A 1 81 ? 14.467 -28.653 -13.385 1 98.46 81 ALA A C 1
ATOM 644 O O . ALA A 1 81 ? 14.485 -29.698 -12.731 1 98.46 81 ALA A O 1
ATOM 645 N N . VAL A 1 82 ? 13.372 -28.121 -13.846 1 97.91 82 VAL A N 1
ATOM 646 C CA . VAL A 1 82 ? 12.054 -28.687 -13.576 1 97.91 82 VAL A CA 1
ATOM 647 C C . VAL A 1 82 ? 11.956 -30.083 -14.186 1 97.91 82 VAL A C 1
ATOM 649 O O . VAL A 1 82 ? 11.527 -31.029 -13.522 1 97.91 82 VAL A O 1
ATOM 652 N N . GLU A 1 83 ? 12.351 -30.21 -15.433 1 97.14 83 GLU A N 1
ATOM 653 C CA . GLU A 1 83 ? 12.348 -31.516 -16.086 1 97.14 83 GLU A CA 1
ATOM 654 C C . GLU A 1 83 ? 13.176 -32.528 -15.3 1 97.14 83 GLU A C 1
ATOM 656 O O . GLU A 1 83 ? 12.725 -33.648 -15.051 1 97.14 83 GLU A O 1
ATOM 661 N N . SER A 1 84 ? 14.336 -32.093 -14.925 1 97.56 84 SER A N 1
ATOM 662 C CA . SER A 1 84 ? 15.239 -32.979 -14.196 1 97.56 84 SER A CA 1
ATOM 663 C C . SER A 1 84 ? 14.646 -33.387 -12.852 1 97.56 84 SER A C 1
ATOM 665 O O . SER A 1 84 ? 14.734 -34.552 -12.457 1 97.56 84 SER A O 1
ATOM 667 N N . ILE A 1 85 ? 14.086 -32.471 -12.121 1 97.76 85 ILE A N 1
ATOM 668 C CA . ILE A 1 85 ? 13.51 -32.735 -10.807 1 97.76 85 ILE A CA 1
ATOM 669 C C . ILE A 1 85 ? 12.388 -33.763 -10.933 1 97.76 85 ILE A C 1
ATOM 671 O O . ILE A 1 85 ? 12.274 -34.671 -10.107 1 97.76 85 ILE A O 1
ATOM 675 N N . ILE A 1 86 ? 11.571 -33.629 -11.961 1 95.81 86 ILE A N 1
ATOM 676 C CA . ILE A 1 86 ? 10.439 -34.523 -12.182 1 95.81 86 ILE A CA 1
ATOM 677 C C . ILE A 1 86 ? 10.946 -35.914 -12.556 1 95.81 86 ILE A C 1
ATOM 679 O O . ILE A 1 86 ? 10.462 -36.92 -12.03 1 95.81 86 ILE A O 1
ATOM 683 N N . THR A 1 87 ? 11.978 -35.998 -13.396 1 94.99 87 THR A N 1
ATOM 684 C CA . THR A 1 87 ? 12.376 -37.269 -13.99 1 94.99 87 THR A CA 1
ATOM 685 C C . THR A 1 87 ? 13.354 -38.008 -13.082 1 94.99 87 THR A C 1
ATOM 687 O O . THR A 1 87 ? 13.43 -39.238 -13.113 1 94.99 87 THR A O 1
ATOM 690 N N . ASP A 1 88 ? 14.058 -37.205 -12.304 1 92.7 88 ASP A N 1
ATOM 691 C CA . ASP A 1 88 ? 15.095 -37.815 -11.477 1 92.7 88 ASP A CA 1
ATOM 692 C C . ASP A 1 88 ? 14.484 -38.714 -10.405 1 92.7 88 ASP A C 1
ATOM 694 O O . ASP A 1 88 ? 15.146 -39.621 -9.897 1 92.7 88 ASP A O 1
ATOM 698 N N . THR A 1 89 ? 13.336 -38.46 -10.055 1 86.29 89 THR A N 1
ATOM 699 C CA . THR A 1 89 ? 12.688 -39.258 -9.019 1 86.29 89 THR A CA 1
ATOM 700 C C . THR A 1 89 ? 12.297 -40.63 -9.559 1 86.29 89 THR A C 1
ATOM 702 O O . THR A 1 89 ? 12.09 -41.57 -8.789 1 86.29 89 THR A O 1
ATOM 705 N N . GLY A 1 90 ? 12.05 -40.766 -10.89 1 89.32 90 GLY A N 1
ATOM 706 C CA . GLY A 1 90 ? 11.521 -41.968 -11.514 1 89.32 90 GLY A CA 1
ATOM 707 C C . GLY A 1 90 ? 10.054 -42.202 -11.209 1 89.32 90 GLY A C 1
ATOM 708 O O . GLY A 1 90 ? 9.522 -43.281 -11.48 1 89.32 90 GLY A O 1
ATOM 709 N N . LYS A 1 91 ? 9.497 -41.287 -10.537 1 93.05 91 LYS A N 1
ATOM 710 C CA . LYS A 1 91 ? 8.092 -41.368 -10.146 1 93.05 91 LYS A CA 1
ATOM 711 C C . LYS A 1 91 ? 7.255 -40.329 -10.885 1 93.05 91 LYS A C 1
ATOM 713 O O . LYS A 1 91 ? 7.795 -39.371 -11.443 1 93.05 91 LYS A O 1
ATOM 718 N N . PRO A 1 92 ? 5.973 -40.621 -10.931 1 94.4 92 PRO A N 1
ATOM 719 C CA . PRO A 1 92 ? 5.095 -39.622 -11.546 1 94.4 92 PRO A CA 1
ATOM 720 C C . PRO A 1 92 ? 5.155 -38.27 -10.839 1 94.4 92 PRO A C 1
ATOM 722 O O . PRO A 1 92 ? 5.385 -38.212 -9.628 1 94.4 92 PRO A O 1
ATOM 725 N N . GLN A 1 93 ? 4.982 -37.273 -11.558 1 96.83 93 GLN A N 1
ATOM 726 C CA . GLN A 1 93 ? 4.941 -35.919 -11.015 1 96.83 93 GLN A CA 1
ATOM 727 C C . GLN A 1 93 ? 3.847 -35.782 -9.96 1 96.83 93 GLN A C 1
ATOM 729 O O . GLN A 1 93 ? 2.704 -36.184 -10.187 1 96.83 93 GLN A O 1
ATOM 734 N N . THR A 1 94 ? 4.107 -35.135 -8.857 1 95.49 94 THR A N 1
ATOM 735 C CA . THR A 1 94 ? 3.19 -35.132 -7.722 1 95.49 94 THR A CA 1
ATOM 736 C C . THR A 1 94 ? 2.487 -33.783 -7.6 1 95.49 94 THR A C 1
ATOM 738 O O . THR A 1 94 ? 1.472 -33.667 -6.91 1 95.49 94 THR A O 1
ATOM 741 N N . LYS A 1 95 ? 2.995 -32.819 -8.157 1 97.71 95 LYS A N 1
ATOM 742 C CA . LYS A 1 95 ? 2.432 -31.473 -8.098 1 97.71 95 LYS A CA 1
ATOM 743 C C . LYS A 1 95 ? 2.93 -30.618 -9.26 1 97.71 95 LYS A C 1
ATOM 745 O O . LYS A 1 95 ? 3.971 -30.911 -9.852 1 97.71 95 LYS A O 1
ATOM 750 N N . PRO A 1 96 ? 2.207 -29.609 -9.587 1 98.43 96 PRO A N 1
ATOM 751 C CA . PRO A 1 96 ? 2.602 -28.774 -10.724 1 98.43 96 PRO A CA 1
ATOM 752 C C . PRO A 1 96 ? 3.738 -27.813 -10.384 1 98.43 96 PRO A C 1
ATOM 754 O O . PRO A 1 96 ? 3.989 -27.539 -9.207 1 98.43 96 PRO A O 1
ATOM 757 N N . PHE A 1 97 ? 4.439 -27.384 -11.459 1 98.8 97 PHE A N 1
ATOM 758 C CA . PHE A 1 97 ? 5.337 -26.237 -11.397 1 98.8 97 PHE A CA 1
ATOM 759 C C . PHE A 1 97 ? 4.694 -25.011 -12.035 1 98.8 97 PHE A C 1
ATOM 761 O O . PHE A 1 97 ? 4.044 -25.116 -13.077 1 98.8 97 PHE A O 1
ATOM 768 N N . ILE A 1 98 ? 4.77 -23.9 -11.388 1 98.91 98 ILE A N 1
ATOM 769 C CA . ILE A 1 98 ? 4.4 -22.609 -11.957 1 98.91 98 ILE A CA 1
ATOM 770 C C . ILE A 1 98 ? 5.652 -21.877 -12.436 1 98.91 98 ILE A C 1
ATOM 772 O O . ILE A 1 98 ? 6.478 -21.453 -11.625 1 98.91 98 ILE A O 1
ATOM 776 N N . ILE A 1 99 ? 5.795 -21.737 -13.723 1 98.89 99 ILE A N 1
ATOM 777 C CA . ILE A 1 99 ? 6.94 -21.046 -14.307 1 98.89 99 ILE A CA 1
ATOM 778 C C . ILE A 1 99 ? 6.644 -19.551 -14.407 1 98.89 99 ILE A C 1
ATOM 780 O O . ILE A 1 99 ? 5.833 -19.127 -15.234 1 98.89 99 ILE A O 1
ATOM 784 N N . SER A 1 100 ? 7.321 -18.784 -13.578 1 98.6 100 SER A N 1
ATOM 785 C CA . SER A 1 100 ? 7.11 -17.34 -13.585 1 98.6 100 SER A CA 1
ATOM 786 C C . SER A 1 100 ? 8.009 -16.655 -14.608 1 98.6 100 SER A C 1
ATOM 788 O O . SER A 1 100 ? 9.225 -16.857 -14.607 1 98.6 100 SER A O 1
ATOM 790 N N . ILE A 1 101 ? 7.39 -15.837 -15.475 1 98.01 101 ILE A N 1
ATOM 791 C CA . ILE A 1 101 ? 8.151 -15.201 -16.545 1 98.01 101 ILE A CA 1
ATOM 792 C C . ILE A 1 101 ? 7.765 -13.727 -16.646 1 98.01 101 ILE A C 1
ATOM 794 O O . ILE A 1 101 ? 6.734 -13.31 -16.112 1 98.01 101 ILE A O 1
ATOM 798 N N . THR A 1 102 ? 8.646 -12.909 -17.311 1 96.14 102 THR A N 1
ATOM 799 C CA . THR A 1 102 ? 8.361 -11.512 -17.618 1 96.14 102 THR A CA 1
ATOM 800 C C . THR A 1 102 ? 9.133 -11.062 -18.855 1 96.14 102 THR A C 1
ATOM 802 O O . THR A 1 102 ? 9.852 -11.854 -19.467 1 96.14 102 THR A O 1
ATOM 805 N N . GLY A 1 103 ? 8.901 -9.887 -19.339 1 94.05 103 GLY A N 1
ATOM 806 C CA . GLY A 1 103 ? 9.496 -9.308 -20.533 1 94.05 103 GLY A CA 1
ATOM 807 C C . GLY A 1 103 ? 8.529 -8.45 -21.326 1 94.05 103 GLY A C 1
ATOM 808 O O . GLY A 1 103 ? 7.434 -8.138 -20.851 1 94.05 103 GLY A O 1
ATOM 809 N N . THR A 1 104 ? 8.946 -8.037 -22.49 1 93.15 104 THR A N 1
ATOM 810 C CA . THR A 1 104 ? 8.039 -7.367 -23.416 1 93.15 104 THR A CA 1
ATOM 811 C C . THR A 1 104 ? 6.933 -8.315 -23.87 1 93.15 104 THR A C 1
ATOM 813 O O . THR A 1 104 ? 7.036 -9.53 -23.691 1 93.15 104 THR A O 1
ATOM 816 N N . PRO A 1 105 ? 5.879 -7.798 -24.432 1 94.33 105 PRO A N 1
ATOM 817 C CA . PRO A 1 105 ? 4.815 -8.676 -24.922 1 94.33 105 PRO A CA 1
ATOM 818 C C . PRO A 1 105 ? 5.334 -9.769 -25.853 1 94.33 105 PRO A C 1
ATOM 820 O O . PRO A 1 105 ? 4.936 -10.93 -25.73 1 94.33 105 PRO A O 1
ATOM 823 N N . GLU A 1 106 ? 6.256 -9.44 -26.735 1 96.32 106 GLU A N 1
ATOM 824 C CA . GLU A 1 106 ? 6.817 -10.407 -27.673 1 96.32 106 GLU A CA 1
ATOM 825 C C . GLU A 1 106 ? 7.655 -11.457 -26.949 1 96.32 106 GLU A C 1
ATOM 827 O O . GLU A 1 106 ? 7.586 -12.645 -27.273 1 96.32 106 GLU A O 1
ATOM 832 N N . GLU A 1 107 ? 8.416 -10.997 -26 1 96.64 107 GLU A N 1
ATOM 833 C CA . GLU A 1 107 ? 9.25 -11.911 -25.225 1 96.64 107 GLU A CA 1
ATOM 834 C C . GLU A 1 107 ? 8.396 -12.872 -24.402 1 96.64 107 GLU A C 1
ATOM 836 O O . GLU A 1 107 ? 8.722 -14.055 -24.284 1 96.64 107 GLU A O 1
ATOM 841 N N . VAL A 1 108 ? 7.373 -12.375 -23.855 1 96.74 108 VAL A N 1
ATOM 842 C CA . VAL A 1 108 ? 6.469 -13.19 -23.05 1 96.74 108 VAL A CA 1
ATOM 843 C C . VAL A 1 108 ? 5.795 -14.239 -23.932 1 96.74 108 VAL A C 1
ATOM 845 O O . VAL A 1 108 ? 5.669 -15.401 -23.539 1 96.74 108 VAL A O 1
ATOM 848 N N . ALA A 1 109 ? 5.362 -13.845 -25.117 1 97.61 109 ALA A N 1
ATOM 849 C CA . ALA A 1 109 ? 4.764 -14.801 -26.045 1 97.61 109 ALA A CA 1
ATOM 850 C C . ALA A 1 109 ? 5.737 -15.929 -26.374 1 97.61 109 ALA A C 1
ATOM 852 O O . ALA A 1 109 ? 5.356 -17.102 -26.388 1 97.61 109 ALA A O 1
ATOM 853 N N . GLU A 1 110 ? 6.963 -15.553 -26.598 1 98.18 110 GLU A N 1
ATOM 854 C CA . GLU A 1 110 ? 7.995 -16.548 -26.871 1 98.18 110 GLU A CA 1
ATOM 855 C C . GLU A 1 110 ? 8.222 -17.454 -25.664 1 98.18 110 GLU A C 1
ATOM 857 O O . GLU A 1 110 ? 8.392 -18.666 -25.814 1 98.18 110 GLU A O 1
ATOM 862 N N . ALA A 1 111 ? 8.266 -16.881 -24.535 1 98.42 111 ALA A N 1
ATOM 863 C CA . ALA A 1 111 ? 8.478 -17.639 -23.305 1 98.42 111 ALA A CA 1
ATOM 864 C C . ALA A 1 111 ? 7.334 -18.618 -23.059 1 98.42 111 ALA A C 1
ATOM 866 O O . ALA A 1 111 ? 7.565 -19.774 -22.697 1 98.42 111 ALA A O 1
ATOM 867 N N . VAL A 1 112 ? 6.114 -18.169 -23.239 1 98.49 112 VAL A N 1
ATOM 868 C CA . VAL A 1 112 ? 4.953 -19.034 -23.06 1 98.49 112 VAL A CA 1
ATOM 869 C C . VAL A 1 112 ? 5.03 -20.211 -24.029 1 98.49 112 VAL A C 1
ATOM 871 O O . VAL A 1 112 ? 4.737 -21.35 -23.657 1 98.49 112 VAL A O 1
ATOM 874 N N . THR A 1 113 ? 5.401 -19.934 -25.26 1 98.25 113 THR A N 1
ATOM 875 C CA . THR A 1 113 ? 5.554 -20.994 -26.25 1 98.25 113 THR A CA 1
ATOM 876 C C . THR A 1 113 ? 6.583 -22.022 -25.787 1 98.25 113 THR A C 1
ATOM 878 O O . THR A 1 113 ? 6.358 -23.229 -25.904 1 98.25 113 THR A O 1
ATOM 881 N N . ALA A 1 114 ? 7.681 -21.545 -25.257 1 98.23 114 ALA A N 1
ATOM 882 C CA . ALA A 1 114 ? 8.734 -22.436 -24.778 1 98.23 114 ALA A CA 1
ATOM 883 C C . ALA A 1 114 ? 8.231 -23.317 -23.638 1 98.23 114 ALA A C 1
ATOM 885 O O . ALA A 1 114 ? 8.511 -24.517 -23.602 1 98.23 114 ALA A O 1
ATOM 886 N N . VAL A 1 115 ? 7.53 -22.774 -22.689 1 98.59 115 VAL A N 1
ATOM 887 C CA . VAL A 1 115 ? 6.992 -23.535 -21.567 1 98.59 115 VAL A CA 1
ATOM 888 C C . VAL A 1 115 ? 5.961 -24.542 -22.072 1 98.59 115 VAL A C 1
ATOM 890 O O . VAL A 1 115 ? 5.924 -25.686 -21.612 1 98.59 115 VAL A O 1
ATOM 893 N N . ASP A 1 116 ? 5.132 -24.102 -22.99 1 97.93 116 ASP A N 1
ATOM 894 C CA . ASP A 1 116 ? 4.092 -24.956 -23.554 1 97.93 116 ASP A CA 1
ATOM 895 C C . ASP A 1 116 ? 4.699 -26.164 -24.265 1 97.93 116 ASP A C 1
ATOM 897 O O . ASP A 1 116 ? 4.143 -27.263 -24.217 1 97.93 116 ASP A O 1
ATOM 901 N N . ASP A 1 117 ? 5.771 -25.973 -24.971 1 96.86 117 ASP A N 1
ATOM 902 C CA . ASP A 1 117 ? 6.462 -27.069 -25.644 1 96.86 117 ASP A CA 1
ATOM 903 C C . ASP A 1 117 ? 6.875 -28.151 -24.649 1 96.86 117 ASP A C 1
ATOM 905 O O . ASP A 1 117 ? 6.761 -29.344 -24.938 1 96.86 117 ASP A O 1
ATOM 909 N N . VAL A 1 118 ? 7.348 -27.732 -23.503 1 96.54 118 VAL A N 1
ATOM 910 C CA . VAL A 1 118 ? 7.762 -28.677 -22.472 1 96.54 118 VAL A CA 1
ATOM 911 C C . VAL A 1 118 ? 6.532 -29.342 -21.856 1 96.54 118 VAL A C 1
ATOM 913 O O . VAL A 1 118 ? 6.534 -30.548 -21.599 1 96.54 118 VAL A O 1
ATOM 916 N N . ALA A 1 119 ? 5.515 -28.592 -21.625 1 95.89 119 ALA A N 1
ATOM 917 C CA . ALA A 1 119 ? 4.278 -29.121 -21.058 1 95.89 119 ALA A CA 1
ATOM 918 C C . ALA A 1 119 ? 3.675 -30.193 -21.962 1 95.89 119 ALA A C 1
ATOM 920 O O . ALA A 1 119 ? 3.108 -31.175 -21.478 1 95.89 119 ALA A O 1
ATOM 921 N N . ARG A 1 120 ? 3.783 -30.087 -23.227 1 94.64 120 ARG A N 1
ATOM 922 C CA . ARG A 1 120 ? 3.184 -30.989 -24.205 1 94.64 120 ARG A CA 1
ATOM 923 C C . ARG A 1 120 ? 3.848 -32.362 -24.163 1 94.64 120 ARG A C 1
ATOM 925 O O . ARG A 1 120 ? 3.282 -33.346 -24.645 1 94.64 120 ARG A O 1
ATOM 932 N N . VAL A 1 121 ? 5.066 -32.381 -23.599 1 93.2 121 VAL A N 1
ATOM 933 C CA . VAL A 1 121 ? 5.747 -33.664 -23.459 1 93.2 121 VAL A CA 1
ATOM 934 C C . VAL A 1 121 ? 5.1 -34.473 -22.337 1 93.2 121 VAL A C 1
ATOM 936 O O . VAL A 1 121 ? 5.275 -35.691 -22.262 1 93.2 121 VAL A O 1
ATOM 939 N N . GLY A 1 122 ? 4.352 -33.784 -21.431 1 92.52 122 GLY A N 1
ATOM 940 C CA . GLY A 1 122 ? 3.598 -34.509 -20.421 1 92.52 122 GLY A CA 1
ATOM 941 C C . GLY A 1 122 ? 3.792 -33.956 -19.021 1 92.52 122 GLY A C 1
ATOM 942 O O . GLY A 1 122 ? 3.347 -34.56 -18.043 1 92.52 122 GLY A O 1
ATOM 943 N N . TYR A 1 123 ? 4.5 -32.916 -18.862 1 95.4 123 TYR A N 1
ATOM 944 C CA . TYR A 1 123 ? 4.736 -32.331 -17.547 1 95.4 123 TYR A CA 1
ATOM 945 C C . TYR A 1 123 ? 3.607 -31.382 -17.162 1 95.4 123 TYR A C 1
ATOM 947 O O . TYR A 1 123 ? 3.08 -30.658 -18.01 1 95.4 123 TYR A O 1
ATOM 955 N N . ASN A 1 124 ? 3.15 -31.434 -15.925 1 97.03 124 ASN A N 1
ATOM 956 C CA . ASN A 1 124 ? 2.15 -30.518 -15.386 1 97.03 124 ASN A CA 1
ATOM 957 C C . ASN A 1 124 ? 2.759 -29.16 -15.048 1 97.03 124 ASN A C 1
ATOM 959 O O . ASN A 1 124 ? 3.31 -28.975 -13.961 1 97.03 124 ASN A O 1
ATOM 963 N N . LEU A 1 125 ? 2.617 -28.225 -16.004 1 98.32 125 LEU A N 1
ATOM 964 C CA . LEU A 1 125 ? 3.188 -26.889 -15.873 1 98.32 125 LEU A CA 1
ATOM 965 C C . LEU A 1 125 ? 2.109 -25.82 -16.017 1 98.32 125 LEU A C 1
ATOM 967 O O . LEU A 1 125 ? 1.153 -25.996 -16.776 1 98.32 125 LEU A O 1
ATOM 971 N N . LEU A 1 126 ? 2.186 -24.801 -15.23 1 98.62 126 LEU A N 1
ATOM 972 C CA . LEU A 1 126 ? 1.478 -23.537 -15.399 1 98.62 126 LEU A CA 1
ATOM 973 C C . LEU A 1 126 ? 2.454 -22.4 -15.681 1 98.62 126 LEU A C 1
ATOM 975 O O . LEU A 1 126 ? 3.637 -22.494 -15.345 1 98.62 126 LEU A O 1
ATOM 979 N N . VAL A 1 127 ? 1.981 -21.332 -16.31 1 98.65 127 VAL A N 1
ATOM 980 C CA . VAL A 1 127 ? 2.83 -20.164 -16.521 1 98.65 127 VAL A CA 1
ATOM 981 C C . VAL A 1 127 ? 2.214 -18.947 -15.834 1 98.65 127 VAL A C 1
ATOM 983 O O . VAL A 1 127 ? 1.001 -18.734 -15.905 1 98.65 127 VAL A O 1
ATOM 986 N N . GLU A 1 128 ? 3.011 -18.249 -15.109 1 98.34 128 GLU A N 1
ATOM 987 C CA . GLU A 1 128 ? 2.632 -16.994 -14.465 1 98.34 128 GLU A CA 1
ATOM 988 C C . GLU A 1 128 ? 3.35 -15.808 -15.103 1 98.34 128 GLU A C 1
ATOM 990 O O . GLU A 1 128 ? 4.581 -15.745 -15.097 1 98.34 128 GLU A O 1
ATOM 995 N N . LEU A 1 129 ? 2.614 -14.879 -15.653 1 97.24 129 LEU A N 1
ATOM 996 C CA . LEU A 1 129 ? 3.175 -13.637 -16.173 1 97.24 129 LEU A CA 1
ATOM 997 C C . LEU A 1 129 ? 3.287 -12.588 -15.071 1 97.24 129 LEU A C 1
ATOM 999 O O . LEU A 1 129 ? 2.273 -12.072 -14.594 1 97.24 129 LEU A O 1
ATOM 1003 N N . ASN A 1 130 ? 4.48 -12.319 -14.707 1 95.32 130 ASN A N 1
ATOM 1004 C CA . ASN A 1 130 ? 4.699 -11.244 -13.744 1 95.32 130 ASN A CA 1
ATOM 1005 C C . ASN A 1 130 ? 4.635 -9.873 -14.411 1 95.32 130 ASN A C 1
ATOM 1007 O O . ASN A 1 130 ? 5.599 -9.44 -15.045 1 95.32 130 ASN A O 1
ATOM 1011 N N . LEU A 1 131 ? 3.54 -9.179 -14.256 1 89.83 131 LEU A N 1
ATOM 1012 C CA . LEU A 1 131 ? 3.31 -7.879 -14.875 1 89.83 131 LEU A CA 1
ATOM 1013 C C . LEU A 1 131 ? 3.253 -6.778 -13.82 1 89.83 131 LEU A C 1
ATOM 1015 O O . LEU A 1 131 ? 2.602 -5.75 -14.024 1 89.83 131 LEU A O 1
ATOM 1019 N N . SER A 1 132 ? 3.827 -6.947 -12.679 1 79.8 132 SER A N 1
ATOM 1020 C CA . SER A 1 132 ? 3.694 -6.054 -11.533 1 79.8 132 SER A CA 1
ATOM 1021 C C . SER A 1 132 ? 4.834 -5.044 -11.484 1 79.8 132 SER A C 1
ATOM 1023 O O . SER A 1 132 ? 4.79 -4.087 -10.708 1 79.8 132 SER A O 1
ATOM 1025 N N . CYS A 1 133 ? 5.96 -5.397 -12.133 1 65.69 133 CYS A N 1
ATOM 1026 C CA . CYS A 1 133 ? 7.137 -4.558 -11.935 1 65.69 133 CYS A CA 1
ATOM 1027 C C . CYS A 1 133 ? 7.022 -3.263 -12.73 1 65.69 133 CYS A C 1
ATOM 1029 O O . CYS A 1 133 ? 6.654 -3.282 -13.906 1 65.69 133 CYS A O 1
ATOM 1031 N N . PRO A 1 134 ? 7.235 -2.185 -11.901 1 48.21 134 PRO A N 1
ATOM 1032 C CA . PRO A 1 134 ? 7.204 -0.872 -12.549 1 48.21 134 PRO A CA 1
ATOM 1033 C C . PRO A 1 134 ? 8.346 -0.677 -13.543 1 48.21 134 PRO A C 1
ATOM 1035 O O . PRO A 1 134 ? 8.528 0.423 -14.072 1 48.21 134 PRO A O 1
ATOM 1038 N N . ASN A 1 135 ? 9.228 -1.631 -13.817 1 46.11 135 ASN A N 1
ATOM 1039 C CA . ASN A 1 135 ? 10.615 -1.432 -14.225 1 46.11 1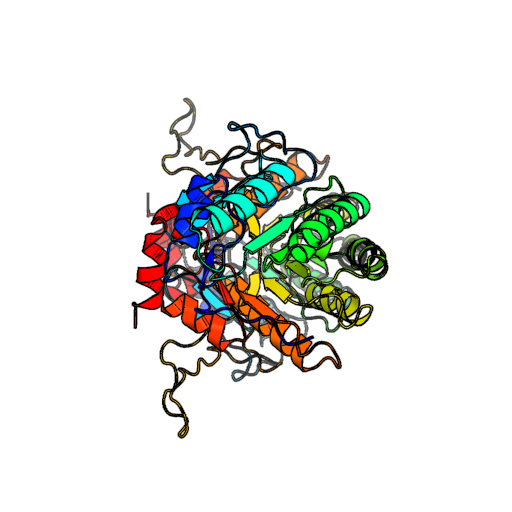35 ASN A CA 1
ATOM 1040 C C . ASN A 1 135 ? 10.711 -0.967 -15.675 1 46.11 135 ASN A C 1
ATOM 1042 O O . ASN A 1 135 ? 11.783 -1.024 -16.281 1 46.11 135 ASN A O 1
ATOM 1046 N N . ILE A 1 136 ? 9.537 -0.881 -16.315 1 45.68 136 ILE A N 1
ATOM 1047 C CA . ILE A 1 136 ? 9.868 -0.252 -17.59 1 45.68 136 ILE A CA 1
ATOM 1048 C C . ILE A 1 136 ? 9.98 1.259 -17.406 1 45.68 136 ILE A C 1
ATOM 1050 O O . ILE A 1 136 ? 9.033 1.908 -16.956 1 45.68 136 ILE A O 1
ATOM 1054 N N . PRO A 1 137 ? 11.283 1.732 -17.463 1 46.35 137 PRO A N 1
ATOM 1055 C CA . PRO A 1 137 ? 11.454 3.185 -17.392 1 46.35 137 PRO A CA 1
ATOM 1056 C C . PRO A 1 137 ? 10.333 3.947 -18.095 1 46.35 137 PRO A C 1
ATOM 1058 O O . PRO A 1 137 ? 9.878 3.534 -19.165 1 46.35 137 PRO A O 1
ATOM 1061 N N . ASP A 1 138 ? 9.658 4.933 -17.407 1 48.36 138 ASP A N 1
ATOM 1062 C CA . ASP A 1 138 ? 8.717 5.93 -17.909 1 48.36 138 ASP A CA 1
ATOM 1063 C C . ASP A 1 138 ? 7.332 5.322 -18.117 1 48.36 138 ASP A C 1
ATOM 1065 O O . ASP A 1 138 ? 6.487 5.907 -18.798 1 48.36 138 ASP A O 1
ATOM 1069 N N . LYS A 1 139 ? 7.291 3.929 -17.786 1 53.98 139 LYS A N 1
ATOM 1070 C CA . LYS A 1 139 ? 5.927 3.435 -17.946 1 53.98 139 LYS A CA 1
ATOM 1071 C C . LYS A 1 139 ? 5.412 2.814 -16.65 1 53.98 139 LYS A C 1
ATOM 1073 O O . LYS A 1 139 ? 6.188 2.254 -15.873 1 53.98 139 LYS A O 1
ATOM 1078 N N . PRO A 1 140 ? 4.2 3.151 -16.297 1 57.94 140 PRO A N 1
ATOM 1079 C CA . PRO A 1 140 ? 3.593 2.445 -15.166 1 57.94 140 PRO A CA 1
ATOM 1080 C C . PRO A 1 140 ? 3.609 0.928 -15.34 1 57.94 140 PRO A C 1
ATOM 1082 O O . PRO A 1 140 ? 3.725 0.433 -16.465 1 57.94 140 PRO A O 1
ATOM 1085 N N . PRO A 1 141 ? 3.741 0.179 -14.205 1 64.66 141 PRO A N 1
ATOM 1086 C CA . PRO A 1 141 ? 3.507 -1.257 -14.371 1 64.66 141 PRO A CA 1
ATOM 1087 C C . PRO A 1 141 ? 2.318 -1.56 -15.279 1 64.66 141 PRO A C 1
ATOM 1089 O O . PRO A 1 141 ? 1.275 -0.91 -15.174 1 64.66 141 PRO A O 1
ATOM 1092 N N . PRO A 1 142 ? 2.516 -2.465 -16.231 1 70.83 142 PRO A N 1
ATOM 1093 C CA . PRO A 1 142 ? 1.472 -2.776 -17.21 1 70.83 142 PRO A CA 1
ATOM 1094 C C . PRO A 1 142 ? 0.122 -3.072 -16.561 1 70.83 142 PRO A C 1
ATOM 1096 O O . PRO A 1 142 ? -0.924 -2.743 -17.126 1 70.83 142 PRO A O 1
ATOM 1099 N N . ALA A 1 143 ? 0.254 -3.602 -15.356 1 78.99 143 ALA A N 1
ATOM 1100 C CA . ALA A 1 143 ? -0.989 -4.028 -14.718 1 78.99 143 ALA A CA 1
ATOM 1101 C C . ALA A 1 143 ? -1.813 -2.826 -14.265 1 78.99 143 ALA A C 1
ATOM 1103 O O . ALA A 1 143 ? -2.989 -2.966 -13.92 1 78.99 143 ALA A O 1
ATOM 1104 N N . TYR A 1 144 ? -1.269 -1.657 -14.37 1 77.48 144 TYR A N 1
ATOM 1105 C CA . TYR A 1 144 ? -1.996 -0.455 -13.977 1 77.48 144 TYR A CA 1
ATOM 1106 C C . TYR A 1 144 ? -2.612 0.231 -15.191 1 77.48 144 TYR A C 1
ATOM 1108 O O . TYR A 1 144 ? -3.366 1.197 -15.05 1 77.48 144 TYR A O 1
ATOM 1116 N N . SER A 1 145 ? -2.261 -0.336 -16.397 1 84.43 145 SER A N 1
ATOM 1117 C CA . SER A 1 145 ? -2.663 0.312 -17.641 1 84.43 145 SER A CA 1
ATOM 1118 C C . SER A 1 145 ? -3.416 -0.654 -18.549 1 84.43 145 SER A C 1
ATOM 1120 O O . SER A 1 145 ? -2.882 -1.696 -18.934 1 84.43 145 SER A O 1
ATOM 1122 N N . LEU A 1 146 ? -4.576 -0.289 -18.948 1 89.82 146 LEU A N 1
ATOM 1123 C CA . LEU A 1 146 ? -5.402 -1.149 -19.788 1 89.82 146 LEU A CA 1
ATOM 1124 C C . LEU A 1 146 ? -4.732 -1.401 -21.135 1 89.82 146 LEU A C 1
ATOM 1126 O O . LEU A 1 146 ? -4.62 -2.549 -21.572 1 89.82 146 LEU A O 1
ATOM 1130 N N . PRO A 1 147 ? -4.182 -0.361 -21.783 1 91.32 147 PRO A N 1
ATOM 1131 C CA . PRO A 1 147 ? -3.514 -0.62 -23.06 1 91.32 147 PRO A CA 1
ATOM 1132 C C . PRO A 1 147 ? -2.302 -1.537 -22.917 1 91.32 147 PRO A C 1
ATOM 1134 O O . PRO A 1 147 ? -2.052 -2.377 -23.785 1 91.32 147 PRO A O 1
ATOM 1137 N N . GLU A 1 148 ? -1.564 -1.364 -21.836 1 90.86 148 GLU A N 1
ATOM 1138 C CA . GLU A 1 148 ? -0.378 -2.192 -21.641 1 90.86 148 GLU A CA 1
ATOM 1139 C C . GLU A 1 148 ? -0.757 -3.643 -21.361 1 90.86 148 GLU A C 1
ATOM 1141 O O . GLU A 1 148 ? -0.137 -4.567 -21.893 1 90.86 148 GLU A O 1
ATOM 1146 N N . LEU A 1 149 ? -1.716 -3.831 -20.515 1 93.58 149 LEU A N 1
ATOM 1147 C CA . LEU A 1 149 ? -2.175 -5.184 -20.217 1 93.58 149 LEU A CA 1
ATOM 1148 C C . LEU A 1 149 ? -2.735 -5.855 -21.466 1 93.58 149 LEU A C 1
ATOM 1150 O O . LEU A 1 149 ? -2.449 -7.026 -21.728 1 93.58 149 LEU A O 1
ATOM 1154 N N . ASN A 1 150 ? -3.478 -5.13 -22.291 1 94.81 150 ASN A N 1
ATOM 1155 C CA . ASN A 1 150 ? -4.061 -5.665 -23.517 1 94.81 150 ASN A CA 1
ATOM 1156 C C . ASN A 1 150 ? -2.985 -6.09 -24.511 1 94.81 150 ASN A C 1
ATOM 1158 O O . ASN A 1 150 ? -3.167 -7.058 -25.253 1 94.81 150 ASN A O 1
ATOM 1162 N N . ALA A 1 151 ? -1.924 -5.39 -24.547 1 94.43 151 ALA A N 1
ATOM 1163 C CA . ALA A 1 151 ? -0.847 -5.743 -25.469 1 94.43 151 ALA A CA 1
ATOM 1164 C C . ALA A 1 151 ? -0.341 -7.159 -25.205 1 94.43 151 ALA A C 1
ATOM 1166 O O . ALA A 1 151 ? -0.061 -7.909 -26.142 1 94.43 151 ALA A O 1
ATOM 1167 N N . TYR A 1 152 ? -0.25 -7.533 -23.951 1 95.26 152 TYR A N 1
ATOM 1168 C CA . TYR A 1 152 ? 0.168 -8.885 -23.596 1 95.26 152 TYR A CA 1
ATOM 1169 C C . TYR A 1 152 ? -0.916 -9.899 -23.94 1 95.26 152 TYR A C 1
ATOM 1171 O O . TYR A 1 152 ? -0.646 -10.907 -24.597 1 95.26 152 TYR A O 1
ATOM 1179 N N . LEU A 1 153 ? -2.127 -9.622 -23.548 1 96.01 153 LEU A N 1
ATOM 1180 C CA . LEU A 1 153 ? -3.215 -10.588 -23.661 1 96.01 153 LEU A CA 1
ATOM 1181 C C . LEU A 1 153 ? -3.594 -10.811 -25.121 1 96.01 153 LEU A C 1
ATOM 1183 O O . LEU A 1 153 ? -3.947 -11.927 -25.512 1 96.01 153 LEU A O 1
ATOM 1187 N N . ASP A 1 154 ? -3.504 -9.78 -25.918 1 95.91 154 ASP A N 1
ATOM 1188 C CA . ASP A 1 154 ? -3.791 -9.905 -27.344 1 95.91 154 ASP A CA 1
ATOM 1189 C C . ASP A 1 154 ? -2.819 -10.871 -28.017 1 95.91 154 ASP A C 1
ATOM 1191 O O . ASP A 1 154 ? -3.233 -11.745 -28.781 1 95.91 154 ASP A O 1
ATOM 1195 N N . LEU A 1 155 ? -1.588 -10.739 -27.743 1 95.97 155 LEU A N 1
ATOM 1196 C CA . LEU A 1 155 ? -0.578 -11.601 -28.348 1 95.97 155 LEU A CA 1
ATOM 1197 C C . LEU A 1 155 ? -0.733 -13.04 -27.867 1 95.97 155 LEU A C 1
ATOM 1199 O O . LEU A 1 155 ? -0.626 -13.978 -28.659 1 95.97 155 LEU A O 1
ATOM 1203 N N . LEU A 1 156 ? -1.007 -13.179 -26.632 1 96.84 156 LEU A N 1
ATOM 1204 C CA . LEU A 1 156 ? -1.131 -14.51 -26.049 1 96.84 156 LEU A CA 1
ATOM 1205 C C . LEU A 1 156 ? -2.362 -15.229 -26.591 1 96.84 156 LEU A C 1
ATOM 1207 O O . LEU A 1 156 ? -2.36 -16.454 -26.729 1 96.84 156 LEU A O 1
ATOM 1211 N N . SER A 1 157 ? -3.41 -14.489 -26.804 1 95.53 157 SER A N 1
ATOM 1212 C CA . SER A 1 157 ? -4.645 -15.075 -27.315 1 95.53 157 SER A CA 1
ATOM 1213 C C . SER A 1 157 ? -4.426 -15.726 -28.677 1 95.53 157 SER A C 1
ATOM 1215 O O . SER A 1 157 ? -5.146 -16.655 -29.05 1 95.53 157 SER A O 1
ATOM 1217 N N . GLY A 1 158 ? -3.405 -15.29 -29.34 1 94.64 158 GLY A N 1
ATOM 1218 C CA . GLY A 1 158 ? -3.096 -15.831 -30.654 1 94.64 158 GLY A CA 1
ATOM 1219 C C . GLY A 1 158 ? -2.287 -17.113 -30.597 1 94.64 158 GLY A C 1
ATOM 1220 O O . GLY A 1 158 ? -2.19 -17.837 -31.59 1 94.64 158 GLY A O 1
ATOM 1221 N N . LEU A 1 159 ? -1.574 -17.519 -29.51 1 93.24 159 LEU A N 1
ATOM 1222 C CA . LEU A 1 159 ? -0.668 -18.656 -29.384 1 93.24 159 LEU A CA 1
ATOM 1223 C C . LEU A 1 159 ? -1.448 -19.954 -29.198 1 93.24 159 LEU A C 1
ATOM 1225 O O . LEU A 1 159 ? -0.951 -21.033 -29.526 1 93.24 159 LEU A O 1
ATOM 1229 N N . LYS A 1 160 ? -2.531 -20.057 -28.96 1 83.32 160 LYS A N 1
ATOM 1230 C CA . LYS A 1 160 ? -3.299 -21.258 -28.644 1 83.32 160 LYS A CA 1
ATOM 1231 C C . LYS A 1 160 ? -2.532 -22.164 -27.685 1 83.32 160 LYS A C 1
ATOM 1233 O O . LYS A 1 160 ? -2.373 -23.359 -27.945 1 83.32 160 LYS A O 1
ATOM 1238 N N . ALA A 1 161 ? -2.002 -21.745 -26.623 1 88.96 161 ALA A N 1
ATOM 1239 C CA . ALA A 1 161 ? -1.31 -22.501 -25.583 1 88.96 161 ALA A CA 1
ATOM 1240 C C . ALA A 1 161 ? -2.264 -23.456 -24.871 1 88.96 161 ALA A C 1
ATOM 1242 O O . ALA A 1 161 ? -3.437 -23.135 -24.667 1 88.96 161 ALA A O 1
ATOM 1243 N N . THR A 1 162 ? -1.726 -24.62 -24.482 1 90.75 162 THR A N 1
ATOM 1244 C CA . THR A 1 162 ? -2.562 -25.647 -23.869 1 90.75 162 THR A CA 1
ATOM 1245 C C . THR A 1 162 ? -2.422 -25.623 -22.35 1 90.75 162 THR A C 1
ATOM 1247 O O . THR A 1 162 ? -3.22 -26.236 -21.638 1 90.75 162 THR A O 1
ATOM 1250 N N . LEU A 1 163 ? -1.406 -25.01 -21.858 1 95.98 163 LEU A N 1
ATOM 1251 C CA . LEU A 1 163 ? -1.185 -24.949 -20.417 1 95.98 163 LEU A CA 1
ATOM 1252 C C . LEU A 1 163 ? -1.911 -23.756 -19.805 1 95.98 163 LEU A C 1
ATOM 1254 O O . LEU A 1 163 ? -2.193 -22.775 -20.496 1 95.98 163 LEU A O 1
ATOM 1258 N N . PRO A 1 164 ? -2.276 -23.802 -18.532 1 97.51 164 PRO A N 1
ATOM 1259 C CA . PRO A 1 164 ? -2.904 -22.662 -17.861 1 97.51 164 PRO A CA 1
ATOM 1260 C C . PRO A 1 164 ? -1.98 -21.45 -17.767 1 97.51 164 PRO A C 1
ATOM 1262 O O . PRO A 1 164 ? -0.795 -21.595 -17.457 1 97.51 164 PRO A O 1
ATOM 1265 N N . ILE A 1 165 ? -2.51 -20.268 -18.039 1 97.97 165 ILE A N 1
ATOM 1266 C CA . ILE A 1 165 ? -1.794 -18.999 -17.979 1 97.97 165 ILE A CA 1
ATOM 1267 C C . ILE A 1 165 ? -2.369 -18.133 -16.86 1 97.97 165 ILE A C 1
ATOM 1269 O O . ILE A 1 165 ? -3.588 -18.051 -16.695 1 97.97 165 ILE A O 1
ATOM 1273 N N . GLY A 1 166 ? -1.515 -17.581 -16.071 1 97.72 166 GLY A N 1
ATOM 1274 C CA . GLY A 1 166 ? -1.936 -16.672 -15.016 1 97.72 166 GLY A CA 1
ATOM 1275 C C . GLY A 1 166 ? -1.204 -15.344 -15.046 1 97.72 166 GLY A C 1
ATOM 1276 O O . GLY A 1 166 ? -0.199 -15.198 -15.746 1 97.72 166 GLY A O 1
ATOM 1277 N N . LEU A 1 167 ? -1.723 -14.378 -14.355 1 97.42 167 LEU A N 1
ATOM 1278 C CA . LEU A 1 167 ? -1.144 -13.048 -14.205 1 97.42 167 LEU A CA 1
ATOM 1279 C C . LEU A 1 167 ? -0.795 -12.768 -12.747 1 97.42 167 LEU A C 1
ATOM 1281 O O . LEU A 1 167 ? -1.602 -13.024 -11.851 1 97.42 167 LEU A O 1
ATOM 1285 N N . LYS A 1 168 ? 0.393 -12.298 -12.546 1 97.24 168 LYS A N 1
ATOM 1286 C CA . LYS A 1 168 ? 0.735 -11.762 -11.231 1 97.24 168 LYS A CA 1
ATOM 1287 C C . LYS A 1 168 ? 0.566 -10.246 -11.195 1 97.24 168 LYS A C 1
ATOM 1289 O O . LYS A 1 168 ? 1.162 -9.529 -12.002 1 97.24 168 LYS A O 1
ATOM 1294 N N . THR A 1 169 ? -0.2 -9.805 -10.276 1 96.12 169 THR A N 1
ATOM 1295 C CA . THR A 1 169 ? -0.574 -8.396 -10.23 1 96.12 169 THR A CA 1
ATOM 1296 C C . THR A 1 169 ? 0.123 -7.69 -9.07 1 96.12 169 THR A C 1
ATOM 1298 O O . THR A 1 169 ? 0.455 -8.318 -8.063 1 96.12 169 THR A O 1
ATOM 1301 N N . PRO A 1 170 ? 0.397 -6.375 -9.233 1 94.13 170 PRO A N 1
ATOM 1302 C CA . PRO A 1 170 ? 0.769 -5.579 -8.061 1 94.13 170 PRO A CA 1
ATOM 1303 C C . PRO A 1 170 ? -0.397 -5.366 -7.098 1 94.13 170 PRO A C 1
ATOM 1305 O O . PRO A 1 170 ? -1.545 -5.665 -7.437 1 94.13 170 PRO A O 1
ATOM 1308 N N . PRO A 1 171 ? -0.138 -4.95 -5.908 1 95.32 171 PRO A N 1
ATOM 1309 C CA . PRO A 1 171 ? -1.284 -4.582 -5.073 1 95.32 171 PRO A CA 1
ATOM 1310 C C . PRO A 1 171 ? -2.037 -3.366 -5.608 1 95.32 171 PRO A C 1
ATOM 1312 O O . PRO A 1 171 ? -1.424 -2.341 -5.915 1 95.32 171 PRO A O 1
ATOM 1315 N N . TYR A 1 172 ? -3.274 -3.559 -5.785 1 94 172 TYR A N 1
ATOM 1316 C CA . TYR A 1 172 ? -4.149 -2.447 -6.139 1 94 172 TYR A CA 1
ATOM 1317 C C . TYR A 1 172 ? -4.6 -1.691 -4.894 1 94 172 TYR A C 1
ATOM 1319 O O . TYR A 1 172 ? -4.914 -2.301 -3.869 1 94 172 TYR A O 1
ATOM 1327 N N . THR A 1 173 ? -4.651 -0.353 -5.033 1 92.85 173 THR A N 1
ATOM 1328 C CA . THR A 1 173 ? -4.886 0.433 -3.828 1 92.85 173 THR A CA 1
ATOM 1329 C C . THR A 1 173 ? -6.143 1.286 -3.975 1 92.85 173 THR A C 1
ATOM 1331 O O . THR A 1 173 ? -6.567 1.945 -3.023 1 92.85 173 THR A O 1
ATOM 1334 N N . TYR A 1 174 ? -6.746 1.291 -5.125 1 88.95 174 TYR A N 1
ATOM 1335 C CA . TYR A 1 174 ? -8.02 1.969 -5.336 1 88.95 174 TYR A CA 1
ATOM 1336 C C . TYR A 1 174 ? -8.803 1.317 -6.469 1 88.95 174 TYR A C 1
ATOM 1338 O O . TYR A 1 174 ? -8.236 0.579 -7.279 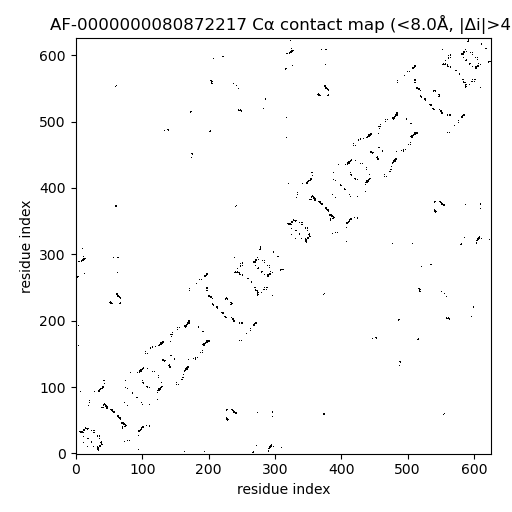1 88.95 174 TYR A O 1
ATOM 1346 N N . ASP A 1 175 ? -10.005 1.595 -6.672 1 89.64 175 ASP A N 1
ATOM 1347 C CA . ASP A 1 175 ? -10.988 0.86 -7.463 1 89.64 175 ASP A CA 1
ATOM 1348 C C . ASP A 1 175 ? -10.605 0.85 -8.942 1 89.64 175 ASP A C 1
ATOM 1350 O O . ASP A 1 175 ? -10.73 -0.177 -9.613 1 89.64 175 ASP A O 1
ATOM 1354 N N . ALA A 1 176 ? -10.142 1.935 -9.503 1 88.28 176 ALA A N 1
ATOM 1355 C CA . ALA A 1 176 ? -9.873 2.051 -10.934 1 88.28 176 ALA A CA 1
ATOM 1356 C C . ALA A 1 176 ? -8.839 1.021 -11.382 1 88.28 176 ALA A C 1
ATOM 1358 O O . ALA A 1 176 ? -8.893 0.529 -12.511 1 88.28 176 ALA A O 1
ATOM 1359 N N . GLN A 1 177 ? -7.949 0.705 -10.529 1 91.53 177 GLN A N 1
ATOM 1360 C CA . GLN A 1 177 ? -6.938 -0.292 -10.862 1 91.53 177 GLN A CA 1
ATOM 1361 C C . GLN A 1 177 ? -7.563 -1.673 -11.034 1 91.53 177 GLN A C 1
ATOM 1363 O O . GLN A 1 177 ? -7.187 -2.422 -11.939 1 91.53 177 GLN A O 1
ATOM 1368 N N . PHE A 1 178 ? -8.536 -1.992 -10.173 1 95.09 178 PHE A N 1
ATOM 1369 C CA . PHE A 1 178 ? -9.248 -3.26 -10.286 1 95.09 178 PHE A CA 1
ATOM 1370 C C . PHE A 1 178 ? -10.054 -3.315 -11.578 1 95.09 178 PHE A C 1
ATOM 1372 O O . PHE A 1 178 ? -10.117 -4.357 -12.233 1 95.09 178 PHE A O 1
ATOM 1379 N N . GLN A 1 179 ? -10.626 -2.205 -11.901 1 93.8 179 GLN A N 1
ATOM 1380 C CA . GLN A 1 179 ? -11.454 -2.142 -13.1 1 93.8 179 GLN A CA 1
ATOM 1381 C C . GLN A 1 179 ? -10.62 -2.372 -14.357 1 93.8 179 GLN A C 1
ATOM 1383 O O . GLN A 1 179 ? -11.096 -2.971 -15.324 1 93.8 179 GLN A O 1
ATOM 1388 N N . VAL A 1 180 ? -9.423 -1.862 -14.316 1 92.91 180 VAL A N 1
ATOM 1389 C CA . VAL A 1 180 ? -8.516 -2.083 -15.438 1 92.91 180 VAL A CA 1
ATOM 1390 C C . VAL A 1 180 ? -8.281 -3.581 -15.624 1 92.91 180 VAL A C 1
ATOM 1392 O O . VAL A 1 180 ? -8.37 -4.096 -16.741 1 92.91 180 VAL A O 1
ATOM 1395 N N . LEU A 1 181 ? -8.017 -4.255 -14.562 1 95.77 181 LEU A N 1
ATOM 1396 C CA . LEU A 1 181 ? -7.788 -5.695 -14.61 1 95.77 181 LEU A CA 1
ATOM 1397 C C . LEU A 1 181 ? -9.019 -6.423 -15.141 1 95.77 181 LEU A C 1
ATOM 1399 O O . LEU A 1 181 ? -8.912 -7.248 -16.052 1 95.77 181 LEU A O 1
ATOM 1403 N N . LEU A 1 182 ? -10.162 -6.085 -14.572 1 96.87 182 LEU A N 1
ATOM 1404 C CA . LEU A 1 182 ? -11.402 -6.752 -14.952 1 96.87 182 LEU A CA 1
ATOM 1405 C C . LEU A 1 182 ? -11.708 -6.532 -16.43 1 96.87 182 LEU A C 1
ATOM 1407 O O . LEU A 1 182 ? -12.116 -7.462 -17.129 1 96.87 182 LEU A O 1
ATOM 1411 N N . SER A 1 183 ? -11.515 -5.312 -16.864 1 95.89 183 SER A N 1
ATOM 1412 C CA . SER A 1 183 ? -11.774 -4.979 -18.261 1 95.89 183 SER A CA 1
ATOM 1413 C C . SER A 1 183 ? -10.875 -5.782 -19.196 1 95.89 183 SER A C 1
ATOM 1415 O O . SER A 1 183 ? -11.337 -6.305 -20.212 1 95.89 183 SER A O 1
ATOM 1417 N N . ALA A 1 184 ? -9.638 -5.874 -18.834 1 95.86 184 ALA A N 1
ATOM 1418 C CA . ALA A 1 184 ? -8.689 -6.615 -19.661 1 95.86 184 ALA A CA 1
ATOM 1419 C C . ALA A 1 184 ? -9.056 -8.095 -19.724 1 95.86 184 ALA A C 1
ATOM 1421 O O . ALA A 1 184 ? -9.036 -8.7 -20.799 1 95.86 184 ALA A O 1
ATOM 1422 N N . LEU A 1 185 ? -9.402 -8.671 -18.6 1 96.98 185 LEU A N 1
ATOM 1423 C CA . LEU A 1 185 ? -9.78 -10.078 -18.542 1 96.98 185 LEU A CA 1
ATOM 1424 C C . LEU A 1 185 ? -11.064 -10.329 -19.325 1 96.98 185 LEU A C 1
ATOM 1426 O O . LEU A 1 185 ? -11.2 -11.358 -19.991 1 96.98 185 LEU A O 1
ATOM 1430 N N . GLY A 1 186 ? -11.968 -9.388 -19.222 1 96.63 186 GLY A N 1
ATOM 1431 C CA . GLY A 1 186 ? -13.235 -9.509 -19.926 1 96.63 186 GLY A CA 1
ATOM 1432 C C . GLY A 1 186 ? -13.078 -9.541 -21.434 1 96.63 186 GLY A C 1
ATOM 1433 O O . GLY A 1 186 ? -13.894 -10.143 -22.136 1 96.63 186 GLY A O 1
ATOM 1434 N N . ALA A 1 187 ? -12.067 -8.941 -21.92 1 95.43 187 ALA A N 1
ATOM 1435 C CA . ALA A 1 187 ? -11.806 -8.908 -23.357 1 95.43 187 ALA A CA 1
ATOM 1436 C C . ALA A 1 187 ? -11.219 -10.232 -23.838 1 95.43 187 ALA A C 1
ATOM 1438 O O . ALA A 1 187 ? -11.198 -10.508 -25.04 1 95.43 187 ALA A O 1
ATOM 1439 N N . HIS A 1 188 ? -10.745 -11.058 -22.992 1 93.01 188 HIS A N 1
ATOM 1440 C CA . HIS A 1 188 ? -10.133 -12.344 -23.308 1 93.01 188 HIS A CA 1
ATOM 1441 C C . HIS A 1 188 ? -10.623 -13.435 -22.362 1 93.01 188 HIS A C 1
ATOM 1443 O O . HIS A 1 188 ? -9.825 -14.049 -21.65 1 93.01 188 HIS A O 1
ATOM 1449 N N . PRO A 1 189 ? -11.922 -13.672 -22.629 1 89.45 189 PRO A N 1
ATOM 1450 C CA . PRO A 1 189 ? -12.464 -14.656 -21.689 1 89.45 189 PRO A CA 1
ATOM 1451 C C . PRO A 1 189 ? -11.816 -16.032 -21.836 1 89.45 189 PRO A C 1
ATOM 1453 O O . PRO A 1 189 ? -11.467 -16.438 -22.947 1 89.45 189 PRO A O 1
ATOM 1456 N N . SER A 1 190 ? -11.271 -16.709 -20.959 1 91.12 190 SER A N 1
ATOM 1457 C CA . SER A 1 190 ? -10.78 -18.082 -20.902 1 91.12 190 SER A CA 1
ATOM 1458 C C . SER A 1 190 ? -9.261 -18.131 -21.024 1 91.12 190 SER A C 1
ATOM 1460 O O . SER A 1 190 ? -8.664 -19.209 -20.986 1 91.12 190 SER A O 1
ATOM 1462 N N . LEU A 1 191 ? -8.722 -16.971 -21.447 1 95.3 191 LEU A N 1
ATOM 1463 C CA . LEU A 1 191 ? -7.279 -16.946 -21.662 1 95.3 191 LEU A CA 1
ATOM 1464 C C . LEU A 1 191 ? -6.531 -17.139 -20.347 1 95.3 191 LEU A C 1
ATOM 1466 O O . LEU A 1 191 ? -5.573 -17.913 -20.281 1 95.3 191 LEU A O 1
ATOM 1470 N N . VAL A 1 192 ? -6.999 -16.399 -19.368 1 96.87 192 VAL A N 1
ATOM 1471 C CA . VAL A 1 192 ? -6.317 -16.383 -18.079 1 96.87 192 VAL A CA 1
ATOM 1472 C C . VAL A 1 192 ? -6.981 -17.378 -17.13 1 96.87 192 VAL A C 1
ATOM 1474 O O . VAL A 1 192 ? -8.2 -17.346 -16.94 1 96.87 192 VAL A O 1
ATOM 1477 N N . SER A 1 193 ? -6.155 -18.229 -16.576 1 97.9 193 SER A N 1
ATOM 1478 C CA . SER A 1 193 ? -6.679 -19.3 -15.734 1 97.9 193 SER A CA 1
ATOM 1479 C C . SER A 1 193 ? -6.557 -18.949 -14.255 1 97.9 193 SER A C 1
ATOM 1481 O O . SER A 1 193 ? -7.269 -19.508 -13.418 1 97.9 193 SER A O 1
ATOM 1483 N N . PHE A 1 194 ? -5.598 -18.059 -13.913 1 98.51 194 PHE A N 1
ATOM 1484 C CA . PHE A 1 194 ? -5.445 -17.702 -12.508 1 98.51 194 PHE A CA 1
ATOM 1485 C C . PHE A 1 194 ? -4.784 -16.336 -12.365 1 98.51 194 PHE A C 1
ATOM 1487 O O . PHE A 1 194 ? -4.143 -15.85 -13.299 1 98.51 194 PHE A O 1
ATOM 1494 N N . ILE A 1 195 ? -5.021 -15.719 -11.269 1 98.19 195 ILE A N 1
ATOM 1495 C CA . ILE A 1 195 ? -4.402 -14.461 -10.867 1 98.19 195 ILE A CA 1
ATOM 1496 C C . ILE A 1 195 ? -3.626 -14.658 -9.567 1 98.19 195 ILE A C 1
ATOM 1498 O O . ILE A 1 195 ? -4.152 -15.217 -8.602 1 98.19 195 ILE A O 1
ATOM 1502 N N . THR A 1 196 ? -2.371 -14.319 -9.6 1 98.36 196 THR A N 1
ATOM 1503 C CA . THR A 1 196 ? -1.587 -14.271 -8.37 1 98.36 196 THR A CA 1
ATOM 1504 C C . THR A 1 196 ? -1.604 -12.867 -7.772 1 98.36 196 THR A C 1
ATOM 1506 O O . THR A 1 196 ? -1.015 -11.941 -8.334 1 98.36 196 THR A O 1
ATOM 1509 N N . SER A 1 197 ? -2.251 -12.769 -6.71 1 97.46 197 SER A N 1
ATOM 1510 C CA . SER A 1 197 ? -2.406 -11.51 -5.988 1 97.46 197 SER A CA 1
ATOM 1511 C C . SER A 1 197 ? -1.809 -11.6 -4.587 1 97.46 197 SER A C 1
ATOM 1513 O O . SER A 1 197 ? -2.296 -12.358 -3.747 1 97.46 197 SER A O 1
ATOM 1515 N N . THR A 1 198 ? -0.75 -10.872 -4.327 1 95.79 198 THR A N 1
ATOM 1516 C CA . THR A 1 198 ? -0.185 -9.738 -5.05 1 95.79 198 THR A CA 1
ATOM 1517 C C . THR A 1 198 ? 1.339 -9.762 -4.987 1 95.79 198 THR A C 1
ATOM 1519 O O . THR A 1 198 ? 1.924 -10.586 -4.281 1 95.79 198 THR A O 1
ATOM 1522 N N . ASN A 1 199 ? 2.011 -8.975 -5.773 1 94.41 199 ASN A N 1
ATOM 1523 C CA . ASN A 1 199 ? 3.441 -8.701 -5.685 1 94.41 199 ASN A CA 1
ATOM 1524 C C . ASN A 1 199 ? 3.756 -7.723 -4.556 1 94.41 199 ASN A C 1
ATOM 1526 O O . ASN A 1 199 ? 2.865 -7.336 -3.799 1 94.41 199 ASN A O 1
ATOM 1530 N N . THR A 1 200 ? 5.012 -7.407 -4.393 1 95.17 200 THR A N 1
ATOM 1531 C CA . THR A 1 200 ? 5.458 -6.517 -3.326 1 95.17 200 THR A CA 1
ATOM 1532 C C . THR A 1 200 ? 4.902 -5.11 -3.527 1 95.17 200 THR A C 1
ATOM 1534 O O . THR A 1 200 ? 4.554 -4.729 -4.647 1 95.17 200 THR A O 1
ATOM 1537 N N . LEU A 1 201 ? 4.737 -4.448 -2.446 1 94.75 201 LEU A N 1
ATOM 1538 C CA . LEU A 1 201 ? 4.252 -3.072 -2.455 1 94.75 201 LEU A CA 1
ATOM 1539 C C . LEU A 1 201 ? 5.404 -2.091 -2.649 1 94.75 201 LEU A C 1
ATOM 1541 O O . LEU A 1 201 ? 6.307 -2.015 -1.812 1 94.75 201 LEU A O 1
ATOM 1545 N N . GLY A 1 202 ? 5.37 -1.348 -3.675 1 91.73 202 GLY A N 1
ATOM 1546 C CA . GLY A 1 202 ? 6.446 -0.436 -4.03 1 91.73 202 GLY A CA 1
ATOM 1547 C C . GLY A 1 202 ? 6.478 0.812 -3.169 1 91.73 202 GLY A C 1
ATOM 1548 O O . GLY A 1 202 ? 5.589 1.026 -2.342 1 91.73 202 GLY A O 1
ATOM 1549 N N . SER A 1 203 ? 7.652 1.579 -3.386 1 93.44 203 SER A N 1
ATOM 1550 C CA . SER A 1 203 ? 7.906 2.914 -2.855 1 93.44 203 SER A CA 1
ATOM 1551 C C . SER A 1 203 ? 8.049 2.887 -1.337 1 93.44 203 SER A C 1
ATOM 1553 O O . SER A 1 203 ? 7.601 3.807 -0.65 1 93.44 203 SER A O 1
ATOM 1555 N N . SER A 1 204 ? 8.642 1.879 -0.783 1 95.95 204 SER A N 1
ATOM 1556 C CA . SER A 1 204 ? 8.859 1.764 0.655 1 95.95 204 SER A CA 1
ATOM 1557 C C . SER A 1 204 ? 10.334 1.929 1.007 1 95.95 204 SER A C 1
ATOM 1559 O O . SER A 1 204 ? 11.205 1.734 0.157 1 95.95 204 SER A O 1
ATOM 1561 N N . LEU A 1 205 ? 10.59 2.332 2.231 1 96.02 205 LEU A N 1
ATOM 1562 C CA . LEU A 1 205 ? 11.947 2.632 2.672 1 96.02 205 LEU A CA 1
ATOM 1563 C C . LEU A 1 205 ? 12.173 2.152 4.102 1 96.02 205 LEU A C 1
ATOM 1565 O O . LEU A 1 205 ? 11.353 2.413 4.985 1 96.02 205 LEU A O 1
ATOM 1569 N N . HIS A 1 206 ? 13.145 1.393 4.275 1 93.4 206 HIS A N 1
ATOM 1570 C CA . HIS A 1 206 ? 13.615 1.01 5.602 1 93.4 206 HIS A CA 1
ATOM 1571 C C . HIS A 1 206 ? 14.944 1.682 5.932 1 93.4 206 HIS A C 1
ATOM 1573 O O . HIS A 1 206 ? 15.826 1.774 5.076 1 93.4 206 HIS A O 1
ATOM 1579 N N . LEU A 1 207 ? 14.996 2.148 7.095 1 91.48 207 LEU A N 1
ATOM 1580 C CA . LEU A 1 207 ? 16.219 2.791 7.564 1 91.48 207 LEU A CA 1
ATOM 1581 C C . LEU A 1 207 ? 16.875 1.971 8.67 1 91.48 207 LEU A C 1
ATOM 1583 O O . LEU A 1 207 ? 16.192 1.477 9.57 1 91.48 207 LEU A O 1
ATOM 1587 N N . SER A 1 208 ? 18.145 1.656 8.483 1 78.98 208 SER A N 1
ATOM 1588 C CA . SER A 1 208 ? 18.919 0.88 9.446 1 78.98 208 SER A CA 1
ATOM 1589 C C . SER A 1 208 ? 18.879 1.52 10.83 1 78.98 208 SER A C 1
ATOM 1591 O O . SER A 1 208 ? 18.913 2.746 10.955 1 78.98 208 SER A O 1
ATOM 1593 N N . PRO A 1 209 ? 18.71 0.408 11.866 1 68.63 209 PRO A N 1
ATOM 1594 C CA . PRO A 1 209 ? 18.73 0.868 13.257 1 68.63 209 PRO A CA 1
ATOM 1595 C C . PRO A 1 209 ? 20.094 1.407 13.68 1 68.63 209 PRO A C 1
ATOM 1597 O O . PRO A 1 209 ? 21.124 0.971 13.159 1 68.63 209 PRO A O 1
ATOM 1600 N N . GLN A 1 210 ? 20.477 2.439 14.148 1 60.5 210 GLN A N 1
ATOM 1601 C CA . GLN A 1 210 ? 21.629 3.089 14.763 1 60.5 210 GLN A CA 1
ATOM 1602 C C . GLN A 1 210 ? 22.11 4.267 13.921 1 60.5 210 GLN A C 1
ATOM 1604 O O . GLN A 1 210 ? 22.876 4.088 12.972 1 60.5 210 GLN A O 1
ATOM 1609 N N . PRO A 1 211 ? 21.274 5.174 14.056 1 53.77 211 PRO A N 1
ATOM 1610 C CA . PRO A 1 211 ? 21.746 6.388 13.386 1 53.77 211 PRO A CA 1
ATOM 1611 C C . PRO A 1 211 ? 23.239 6.634 13.593 1 53.77 211 PRO A C 1
ATOM 1613 O O . PRO A 1 211 ? 23.793 6.255 14.627 1 53.77 211 PRO A O 1
ATOM 1616 N N . SER A 1 212 ? 24.041 6.379 12.539 1 47.23 212 SER A N 1
ATOM 1617 C CA . SER A 1 212 ? 25.418 6.81 12.759 1 47.23 212 SER A CA 1
ATOM 1618 C C . SER A 1 212 ? 25.471 8.227 13.319 1 47.23 212 SER A C 1
ATOM 1620 O O . SER A 1 212 ? 24.737 9.108 12.864 1 47.23 212 SER A O 1
ATOM 1622 N N . LEU A 1 213 ? 25.62 8.307 14.525 1 45.7 213 LEU A N 1
ATOM 1623 C CA . LEU A 1 213 ? 25.7 9.554 15.278 1 45.7 213 LEU A CA 1
ATOM 1624 C C . LEU A 1 213 ? 26.172 10.698 14.386 1 45.7 213 LEU A C 1
ATOM 1626 O O . LEU A 1 213 ? 26.709 10.464 13.301 1 45.7 213 LEU A O 1
ATOM 1630 N N . ALA A 1 214 ? 27.054 11.651 15.105 1 40.88 214 ALA A N 1
ATOM 1631 C CA . ALA A 1 214 ? 27.441 13.045 15.306 1 40.88 214 ALA A CA 1
ATOM 1632 C C . ALA A 1 214 ? 28.38 13.518 14.2 1 40.88 214 ALA A C 1
ATOM 1634 O O . ALA A 1 214 ? 29.479 12.982 14.038 1 40.88 214 ALA A O 1
ATOM 1635 N N . VAL A 1 215 ? 27.747 13.862 12.966 1 38.82 215 VAL A N 1
ATOM 1636 C CA . VAL A 1 215 ? 28.752 14.757 12.402 1 38.82 215 VAL A CA 1
ATOM 1637 C C . VAL A 1 215 ? 29.265 15.705 13.484 1 38.82 215 VAL A C 1
ATOM 1639 O O . VAL A 1 215 ? 28.558 15.992 14.453 1 38.82 215 VAL A O 1
ATOM 1642 N N . SER A 1 216 ? 30.447 16.228 13.39 1 37.54 216 SER A N 1
ATOM 1643 C CA . SER A 1 216 ? 31.102 17.116 14.344 1 37.54 216 SER A CA 1
ATOM 1644 C C . SER A 1 216 ? 30.108 18.091 14.965 1 37.54 216 SER A C 1
ATOM 1646 O O . SER A 1 216 ? 30.132 18.324 16.176 1 37.54 216 SER A O 1
ATOM 1648 N N . GLY A 1 217 ? 29.449 19.091 14.231 1 34.72 217 GLY A N 1
ATOM 1649 C CA . GLY A 1 217 ? 28.857 20.4 14.452 1 34.72 217 GLY A CA 1
ATOM 1650 C C . GLY A 1 217 ? 27.341 20.37 14.499 1 34.72 217 GLY A C 1
ATOM 1651 O O . GLY A 1 217 ? 26.677 20.75 13.532 1 34.72 217 GLY A O 1
ATOM 1652 N N . GLY A 1 218 ? 26.42 19.77 15.694 1 43.7 218 GLY A N 1
ATOM 1653 C CA . GLY A 1 218 ? 25.059 19.694 16.2 1 43.7 218 GLY A CA 1
ATOM 1654 C C . GLY A 1 218 ? 24.361 18.395 15.843 1 43.7 218 GLY A C 1
ATOM 1655 O O . GLY A 1 218 ? 24.138 18.107 14.665 1 43.7 218 GLY A O 1
ATOM 1656 N N . GLY A 1 219 ? 24.372 17.136 16.589 1 47.47 219 GLY A N 1
ATOM 1657 C CA . GLY A 1 219 ? 24.247 15.692 16.707 1 47.47 219 GLY A CA 1
ATOM 1658 C C . GLY A 1 219 ? 22.965 15.153 16.1 1 47.47 219 GLY A C 1
ATOM 1659 O O . GLY A 1 219 ? 22.079 14.688 16.819 1 47.47 219 GLY A O 1
ATOM 1660 N N . ARG A 1 220 ? 22.453 15.547 15.105 1 52.6 220 ARG A N 1
ATOM 1661 C CA . ARG A 1 220 ? 21.205 14.948 14.645 1 52.6 220 ARG A CA 1
ATOM 1662 C C . ARG A 1 220 ? 21.432 13.525 14.146 1 52.6 220 ARG A C 1
ATOM 1664 O O . ARG A 1 220 ? 22.481 13.222 13.574 1 52.6 220 ARG A O 1
ATOM 1671 N N . ALA A 1 221 ? 20.722 12.52 14.623 1 62.62 221 ALA A N 1
ATOM 1672 C CA . ALA A 1 221 ? 20.745 11.128 14.181 1 62.62 221 ALA A CA 1
ATOM 1673 C C . ALA A 1 221 ? 20.61 11.032 12.664 1 62.62 221 ALA A C 1
ATOM 1675 O O . ALA A 1 221 ? 19.804 11.744 12.06 1 62.62 221 ALA A O 1
ATOM 1676 N N . VAL A 1 222 ? 21.679 10.461 12.005 1 70.32 222 VAL A N 1
ATOM 1677 C CA . VAL A 1 222 ? 21.615 10.251 10.562 1 70.32 222 VAL A CA 1
ATOM 1678 C C . VAL A 1 222 ? 21.17 8.821 10.267 1 70.32 222 VAL A C 1
ATOM 1680 O O . VAL A 1 222 ? 21.788 7.862 10.736 1 70.32 222 VAL A O 1
ATOM 1683 N N . TYR A 1 223 ? 20.013 8.696 9.645 1 82.56 223 TYR A N 1
ATOM 1684 C CA . TYR A 1 223 ? 19.509 7.403 9.195 1 82.56 223 TYR A CA 1
ATOM 1685 C C . TYR A 1 223 ? 19.904 7.139 7.747 1 82.56 223 TYR A C 1
ATOM 1687 O O . TYR A 1 223 ? 19.941 8.061 6.929 1 82.56 223 TYR A O 1
ATOM 1695 N N . ARG A 1 224 ? 20.422 5.95 7.531 1 85.44 224 ARG A N 1
ATOM 1696 C CA . ARG A 1 224 ? 20.77 5.538 6.175 1 85.44 224 ARG A CA 1
ATOM 1697 C C . ARG A 1 224 ? 19.819 4.459 5.669 1 85.44 224 ARG A C 1
ATOM 1699 O O . ARG A 1 224 ? 19.433 3.561 6.421 1 85.44 224 ARG A O 1
ATOM 1706 N N . PRO A 1 225 ? 19.496 4.55 4.37 1 89.34 225 PRO A N 1
ATOM 1707 C CA . PRO A 1 225 ? 18.716 3.443 3.812 1 89.34 225 PRO A CA 1
ATOM 1708 C C . PRO A 1 225 ? 19.382 2.086 4.026 1 89.34 225 PRO A C 1
ATOM 1710 O O . PRO A 1 225 ? 20.605 1.969 3.912 1 89.34 225 PRO A O 1
ATOM 1713 N N . THR A 1 226 ? 18.599 1.129 4.388 1 88.97 226 THR A N 1
ATOM 1714 C CA . THR A 1 226 ? 19.111 -0.213 4.645 1 88.97 226 THR A CA 1
ATOM 1715 C C . THR A 1 226 ? 19.567 -0.875 3.348 1 88.97 226 THR A C 1
ATOM 1717 O O . THR A 1 226 ? 20.517 -1.662 3.347 1 88.97 226 THR A O 1
ATOM 1720 N N . LEU A 1 227 ? 18.84 -0.552 2.326 1 90.56 227 LEU A N 1
ATOM 1721 C CA . LEU A 1 227 ? 19.141 -1.158 1.034 1 90.56 227 LEU A CA 1
ATOM 1722 C C . LEU A 1 227 ? 19.673 -0.116 0.056 1 90.56 227 LEU A C 1
ATOM 1724 O O . LEU A 1 227 ? 19.421 1.08 0.218 1 90.56 227 LEU A O 1
ATOM 1728 N N . SER A 1 228 ? 20.404 -0.666 -0.859 1 85.93 228 SER A N 1
ATOM 1729 C CA . SER A 1 228 ? 20.719 0.121 -2.047 1 85.93 228 SER A CA 1
ATOM 1730 C C . SER A 1 228 ? 19.674 -0.085 -3.139 1 85.93 228 SER A C 1
ATOM 1732 O O . SER A 1 228 ? 18.833 -0.981 -3.039 1 85.93 228 SER A O 1
ATOM 1734 N N . SER A 1 229 ? 19.633 0.76 -4.042 1 84.07 229 SER A N 1
ATOM 1735 C CA . SER A 1 229 ? 18.773 0.657 -5.217 1 84.07 229 SER A CA 1
ATOM 1736 C C . SER A 1 229 ? 19.449 1.249 -6.449 1 84.07 229 SER A C 1
ATOM 1738 O O . SER A 1 229 ? 20.443 1.969 -6.334 1 84.07 229 SER A O 1
ATOM 1740 N N . PRO A 1 230 ? 18.975 0.869 -7.615 1 75.98 230 PRO A N 1
ATOM 1741 C CA . PRO A 1 230 ? 19.593 1.418 -8.824 1 75.98 230 PRO A CA 1
ATOM 1742 C C . PRO A 1 230 ? 19.676 2.943 -8.805 1 75.98 230 PRO A C 1
ATOM 1744 O O . PRO A 1 230 ? 20.658 3.518 -9.28 1 75.98 230 PRO A O 1
ATOM 1747 N N . ALA A 1 231 ? 18.682 3.602 -8.154 1 79.35 231 ALA A N 1
ATOM 1748 C CA . ALA A 1 231 ? 18.654 5.062 -8.096 1 79.35 231 ALA A CA 1
ATOM 1749 C C . ALA A 1 231 ? 19.384 5.575 -6.858 1 79.35 231 ALA A C 1
ATOM 1751 O O . ALA A 1 231 ? 19.453 6.784 -6.627 1 79.35 231 ALA A O 1
ATOM 1752 N N . GLY A 1 232 ? 19.835 4.637 -6.047 1 85.92 232 GLY A N 1
ATOM 1753 C CA . GLY A 1 232 ? 20.591 5.007 -4.861 1 85.92 232 GLY A CA 1
ATOM 1754 C C . GLY A 1 232 ? 19.716 5.508 -3.727 1 85.92 232 GLY A C 1
ATOM 1755 O O . GLY A 1 232 ? 20.203 6.161 -2.803 1 85.92 232 GLY A O 1
ATOM 1756 N N . THR A 1 233 ? 18.465 5.231 -3.802 1 89.47 233 THR A N 1
ATOM 1757 C CA . THR A 1 233 ? 17.536 5.822 -2.845 1 89.47 233 THR A CA 1
ATOM 1758 C C . THR A 1 233 ? 17.208 4.834 -1.729 1 89.47 233 THR A C 1
ATOM 1760 O O . THR A 1 233 ? 16.691 5.224 -0.68 1 89.47 233 THR A O 1
ATOM 1763 N N . GLY A 1 234 ? 17.4 3.517 -2.041 1 92.05 234 GLY A N 1
ATOM 1764 C CA . GLY A 1 234 ? 17.032 2.481 -1.088 1 92.05 234 GLY A CA 1
ATOM 1765 C C . GLY A 1 234 ? 15.551 2.154 -1.105 1 92.05 234 GLY A C 1
ATOM 1766 O O . GLY A 1 234 ? 15.09 1.3 -0.345 1 92.05 234 GLY A O 1
ATOM 1767 N N . ILE A 1 235 ? 14.795 2.815 -1.99 1 94.21 235 ILE A N 1
ATOM 1768 C CA . ILE A 1 235 ? 13.37 2.548 -2.154 1 94.21 235 ILE A CA 1
ATOM 1769 C C . ILE A 1 235 ? 13.173 1.169 -2.779 1 94.21 235 ILE A C 1
ATOM 1771 O O . ILE A 1 235 ? 13.871 0.805 -3.728 1 94.21 235 ILE A O 1
ATOM 1775 N N . GLY A 1 236 ? 12.292 0.367 -2.198 1 94.09 236 GLY A N 1
ATOM 1776 C CA . GLY A 1 236 ? 12.089 -0.989 -2.684 1 94.09 236 GLY A CA 1
ATOM 1777 C C . GLY A 1 236 ? 10.668 -1.484 -2.496 1 94.09 236 GLY A C 1
ATOM 1778 O O . GLY A 1 236 ? 9.759 -0.692 -2.235 1 94.09 236 GLY A O 1
ATOM 1779 N N . GLY A 1 237 ? 10.548 -2.755 -2.73 1 94.66 237 GLY A N 1
ATOM 1780 C CA . GLY A 1 237 ? 9.265 -3.416 -2.556 1 94.66 237 GLY A CA 1
ATOM 1781 C C . GLY A 1 237 ? 9.096 -4.038 -1.183 1 94.66 237 GLY A C 1
ATOM 1782 O O . GLY A 1 237 ? 9.973 -4.765 -0.712 1 94.66 237 GLY A O 1
ATOM 1783 N N . LEU A 1 238 ? 7.965 -3.718 -0.576 1 95.79 238 LEU A N 1
ATOM 1784 C CA . LEU A 1 238 ? 7.641 -4.186 0.768 1 95.79 238 LEU A CA 1
ATOM 1785 C C . LEU A 1 238 ? 6.847 -5.487 0.714 1 95.79 238 LEU A C 1
ATOM 1787 O O . LEU A 1 238 ? 5.913 -5.617 -0.08 1 95.79 238 LEU A O 1
ATOM 1791 N N . GLY A 1 239 ? 7.233 -6.491 1.483 1 95.51 239 GLY A N 1
ATOM 1792 C CA . GLY A 1 239 ? 6.523 -7.746 1.668 1 95.51 239 GLY A CA 1
ATOM 1793 C C . GLY A 1 239 ? 6.392 -8.149 3.125 1 95.51 239 GLY A C 1
ATOM 1794 O O . GLY A 1 239 ? 6.711 -7.366 4.022 1 95.51 239 GLY A O 1
ATOM 1795 N N . GLY A 1 240 ? 5.861 -9.304 3.355 1 94.64 240 GLY A N 1
ATOM 1796 C CA . GLY A 1 240 ? 5.725 -9.801 4.715 1 94.64 240 GLY A CA 1
ATOM 1797 C C . GLY A 1 240 ? 4.451 -9.337 5.395 1 94.64 240 GLY A C 1
ATOM 1798 O O . GLY A 1 240 ? 3.491 -8.947 4.727 1 94.64 240 GLY A O 1
ATOM 1799 N N . ALA A 1 241 ? 4.481 -9.405 6.668 1 92.65 241 ALA A N 1
ATOM 1800 C CA . ALA A 1 241 ? 3.282 -9.184 7.472 1 92.65 241 ALA A CA 1
ATOM 1801 C C . ALA A 1 241 ? 2.729 -7.778 7.258 1 92.65 241 ALA A C 1
ATOM 1803 O O . ALA A 1 241 ? 1.519 -7.56 7.349 1 92.65 241 ALA A O 1
ATOM 1804 N N . SER A 1 242 ? 3.537 -6.824 6.908 1 93.26 242 SER A N 1
ATOM 1805 C CA . SER A 1 242 ? 3.136 -5.428 6.765 1 93.26 242 SER A CA 1
ATOM 1806 C C . SER A 1 242 ? 2.119 -5.257 5.642 1 93.26 242 SER A C 1
ATOM 1808 O O . SER A 1 242 ? 1.328 -4.311 5.651 1 93.26 242 SER A O 1
ATOM 1810 N N . ILE A 1 243 ? 2.114 -6.179 4.667 1 95.86 243 ILE A N 1
ATOM 1811 C CA . ILE A 1 243 ? 1.222 -5.945 3.537 1 95.86 243 ILE A CA 1
ATOM 1812 C C . ILE A 1 243 ? 0.07 -6.946 3.573 1 95.86 243 ILE A C 1
ATOM 1814 O O . ILE A 1 243 ? -0.706 -7.043 2.619 1 95.86 243 ILE A O 1
ATOM 1818 N N . HIS A 1 244 ? -0.077 -7.732 4.631 1 96.04 244 HIS A N 1
ATOM 1819 C CA . HIS A 1 244 ? -1.046 -8.822 4.672 1 96.04 244 HIS A CA 1
ATOM 1820 C C . HIS A 1 244 ? -2.464 -8.306 4.456 1 96.04 244 HIS A C 1
ATOM 1822 O O . HIS A 1 244 ? -3.223 -8.874 3.667 1 96.04 244 HIS A O 1
ATOM 1828 N N . TRP A 1 245 ? -2.816 -7.262 5.099 1 96.1 245 TRP A N 1
ATOM 1829 C CA . TRP A 1 245 ? -4.195 -6.783 5.074 1 96.1 245 TRP A CA 1
ATOM 1830 C C . TRP A 1 245 ? -4.528 -6.151 3.727 1 96.1 245 TRP A C 1
ATOM 1832 O O . TRP A 1 245 ? -5.666 -6.234 3.26 1 96.1 245 TRP A O 1
ATOM 1842 N N . LEU A 1 246 ? -3.535 -5.525 3.151 1 97.01 246 LEU A N 1
ATOM 1843 C CA . LEU A 1 246 ? -3.693 -5.027 1.788 1 97.01 246 LEU A CA 1
ATOM 1844 C C . LEU A 1 246 ? -3.885 -6.179 0.808 1 97.01 246 LEU A C 1
ATOM 1846 O O . LEU A 1 246 ? -4.791 -6.144 -0.028 1 97.01 246 LEU A O 1
ATOM 1850 N N . SER A 1 247 ? -3.029 -7.185 0.953 1 97.99 247 SER A N 1
ATOM 1851 C CA . SER A 1 247 ? -3.106 -8.35 0.078 1 97.99 247 SER A CA 1
ATOM 1852 C C . SER A 1 247 ? -4.443 -9.068 0.23 1 97.99 247 SER A C 1
ATOM 1854 O O . SER A 1 247 ? -5.044 -9.489 -0.761 1 97.99 247 SER A O 1
ATOM 1856 N N . LEU A 1 248 ? -4.852 -9.196 1.448 1 97.67 248 LEU A N 1
ATOM 1857 C CA . LEU A 1 248 ? -6.138 -9.823 1.731 1 97.67 248 LEU A CA 1
ATOM 1858 C C . LEU A 1 248 ? -7.275 -9.064 1.055 1 97.67 248 LEU A C 1
ATOM 1860 O O . LEU A 1 248 ? -8.162 -9.672 0.452 1 97.67 248 LEU A O 1
ATOM 1864 N N . GLY A 1 249 ? -7.276 -7.772 1.154 1 98.14 249 GLY A N 1
ATOM 1865 C CA . GLY A 1 249 ? -8.272 -6.956 0.478 1 98.14 249 GLY A CA 1
ATOM 1866 C C . GLY A 1 249 ? -8.264 -7.131 -1.029 1 98.14 249 GLY A C 1
ATOM 1867 O O . GLY A 1 249 ? -9.321 -7.135 -1.664 1 98.14 249 GLY A O 1
ATOM 1868 N N . ASN A 1 250 ? -7.113 -7.243 -1.599 1 98.36 250 ASN A N 1
ATOM 1869 C CA . ASN A 1 250 ? -6.999 -7.451 -3.039 1 98.36 250 ASN A CA 1
ATOM 1870 C C . ASN A 1 250 ? -7.608 -8.784 -3.463 1 98.36 250 ASN A C 1
ATOM 1872 O O . ASN A 1 250 ? -8.396 -8.839 -4.409 1 98.36 250 ASN A O 1
ATOM 1876 N N . VAL A 1 251 ? -7.248 -9.842 -2.761 1 98.67 251 VAL A N 1
ATOM 1877 C CA . VAL A 1 251 ? -7.783 -11.162 -3.078 1 98.67 251 VAL A CA 1
ATOM 1878 C C . VAL A 1 251 ? -9.307 -11.137 -2.988 1 98.67 251 VAL A C 1
ATOM 1880 O O . VAL A 1 251 ? -9.997 -11.596 -3.901 1 98.67 251 VAL A O 1
ATOM 1883 N N . SER A 1 252 ? -9.793 -10.564 -1.928 1 97.95 252 SER A N 1
ATOM 1884 C CA . SER A 1 252 ? -11.233 -10.497 -1.701 1 97.95 252 SER A CA 1
ATOM 1885 C C . SER A 1 252 ? -11.932 -9.715 -2.808 1 97.95 252 SER A C 1
ATOM 1887 O O . SER A 1 252 ? -12.949 -10.162 -3.343 1 97.95 252 SER A O 1
ATOM 1889 N N . THR A 1 253 ? -11.416 -8.572 -3.138 1 97.8 253 THR A N 1
ATOM 1890 C CA . THR A 1 253 ? -12.031 -7.699 -4.132 1 97.8 253 THR A CA 1
ATOM 1891 C C . THR A 1 253 ? -12.008 -8.35 -5.512 1 97.8 253 THR A C 1
ATOM 1893 O O . THR A 1 253 ? -13.022 -8.366 -6.213 1 97.8 253 THR A O 1
ATOM 1896 N N . ILE A 1 254 ? -10.873 -8.925 -5.886 1 98.43 254 ILE A N 1
ATOM 1897 C CA . ILE A 1 254 ? -10.759 -9.56 -7.194 1 98.43 254 ILE A CA 1
ATOM 1898 C C . ILE A 1 254 ? -11.715 -10.748 -7.276 1 98.43 254 ILE A C 1
ATOM 1900 O O . ILE A 1 254 ? -12.406 -10.929 -8.282 1 98.43 254 ILE A O 1
ATOM 1904 N N . ARG A 1 255 ? -11.751 -11.538 -6.22 1 98.19 255 ARG A N 1
ATOM 1905 C CA . ARG A 1 255 ? -12.655 -12.684 -6.216 1 98.19 255 ARG A CA 1
ATOM 1906 C C . ARG A 1 255 ? -14.1 -12.242 -6.424 1 98.19 255 ARG A C 1
ATOM 1908 O O . ARG A 1 255 ? -14.815 -12.811 -7.252 1 98.19 255 ARG A O 1
ATOM 1915 N N . ARG A 1 256 ? -14.529 -11.254 -5.708 1 97.19 256 ARG A N 1
ATOM 1916 C CA . ARG A 1 256 ? -15.894 -10.749 -5.821 1 97.19 256 ARG A CA 1
ATOM 1917 C C . ARG A 1 256 ? -16.18 -10.258 -7.236 1 97.19 256 ARG A C 1
ATOM 1919 O O . ARG A 1 256 ? -17.253 -10.519 -7.783 1 97.19 256 ARG A O 1
ATOM 1926 N N . MET A 1 257 ? -15.246 -9.556 -7.785 1 97.57 257 MET A N 1
ATOM 1927 C CA . MET A 1 257 ? -15.427 -8.999 -9.123 1 97.57 257 MET A CA 1
ATOM 1928 C C . MET A 1 257 ? -15.509 -10.107 -10.167 1 97.57 257 MET A C 1
ATOM 1930 O O . MET A 1 257 ? -16.354 -10.061 -11.063 1 97.57 257 MET A O 1
ATOM 1934 N N . LEU A 1 258 ? -14.628 -11.089 -10.017 1 97.74 258 LEU A N 1
ATOM 1935 C CA . LEU A 1 258 ? -14.625 -12.21 -10.951 1 97.74 258 LEU A CA 1
ATOM 1936 C C . LEU A 1 258 ? -15.927 -12.999 -10.858 1 97.74 258 LEU A C 1
ATOM 1938 O O . LEU A 1 258 ? -16.469 -13.432 -11.877 1 97.74 258 LEU A O 1
ATOM 1942 N N . ASP A 1 259 ? -16.442 -13.189 -9.667 1 97.06 259 ASP A N 1
ATOM 1943 C CA . ASP A 1 259 ? -17.668 -13.953 -9.456 1 97.06 259 ASP A CA 1
ATOM 1944 C C . ASP A 1 259 ? -18.865 -13.258 -10.101 1 97.06 259 ASP A C 1
ATOM 1946 O O . ASP A 1 259 ? -19.832 -13.914 -10.494 1 97.06 259 ASP A O 1
ATOM 1950 N N . ARG A 1 260 ? -18.788 -11.953 -10.245 1 96.37 260 ARG A N 1
ATOM 1951 C CA . ARG A 1 260 ? -19.901 -11.167 -10.768 1 96.37 260 ARG A CA 1
ATOM 1952 C C . ARG A 1 260 ? -19.777 -10.98 -12.277 1 96.37 260 ARG A C 1
ATOM 1954 O O . ARG A 1 260 ? -20.709 -10.501 -12.927 1 96.37 260 ARG A O 1
ATOM 1961 N N . ALA A 1 261 ? -18.633 -11.278 -12.751 1 96.02 261 ALA A N 1
ATOM 1962 C CA . ALA A 1 261 ? -18.394 -11.072 -14.177 1 96.02 261 ALA A CA 1
ATOM 1963 C C . ALA A 1 261 ? -18.619 -12.36 -14.963 1 96.02 261 ALA A C 1
ATOM 1965 O O . ALA A 1 261 ? -17.96 -13.372 -14.711 1 96.02 261 ALA A O 1
ATOM 1966 N N . GLN A 1 262 ? -19.508 -12.331 -15.847 1 93.52 262 GLN A N 1
ATOM 1967 C CA . GLN A 1 262 ? -19.842 -13.506 -16.644 1 93.52 262 GLN A CA 1
ATOM 1968 C C . GLN A 1 262 ? -18.62 -14.026 -17.396 1 93.52 262 GLN A C 1
ATOM 1970 O O . GLN A 1 262 ? -17.94 -13.266 -18.088 1 93.52 262 GLN A O 1
ATOM 1975 N N . GLY A 1 263 ? -18.367 -15.233 -17.208 1 94.55 263 GLY A N 1
ATOM 1976 C CA . GLY A 1 263 ? -17.317 -15.889 -17.971 1 94.55 263 GLY A CA 1
ATOM 1977 C C . GLY A 1 263 ? -15.963 -15.838 -17.289 1 94.55 263 GLY A C 1
ATOM 1978 O O . GLY A 1 263 ? -14.981 -16.376 -17.806 1 94.55 263 GLY A O 1
ATOM 1979 N N . LEU A 1 264 ? -15.916 -15.19 -16.116 1 96.94 264 LEU A N 1
ATOM 1980 C CA . LEU A 1 264 ? -14.626 -15.042 -15.452 1 96.94 264 LEU A CA 1
ATOM 1981 C C . LEU A 1 264 ? -14.608 -15.791 -14.124 1 96.94 264 LEU A C 1
ATOM 1983 O O . LEU A 1 264 ? -13.602 -15.777 -13.411 1 96.94 264 LEU A O 1
ATOM 1987 N N . GLU A 1 265 ? -15.635 -16.5 -13.77 1 95.96 265 GLU A N 1
ATOM 1988 C CA . GLU A 1 265 ? -15.86 -17.076 -12.447 1 95.96 265 GLU A CA 1
ATOM 1989 C C . GLU A 1 265 ? -14.849 -18.179 -12.146 1 95.96 265 GLU A C 1
ATOM 1991 O O . GLU A 1 265 ? -14.54 -18.444 -10.983 1 95.96 265 GLU A O 1
ATOM 1996 N N . ASP A 1 266 ? -14.336 -18.757 -13.179 1 96.41 266 ASP A N 1
ATOM 1997 C CA . ASP A 1 266 ? -13.5 -19.939 -12.989 1 96.41 266 ASP A CA 1
ATOM 1998 C C . ASP A 1 266 ? -12.029 -19.555 -12.845 1 96.41 266 ASP A C 1
ATOM 2000 O O . ASP A 1 266 ? -11.179 -20.413 -12.601 1 96.41 266 ASP A O 1
ATOM 2004 N N . ILE A 1 267 ? -11.722 -18.272 -13.008 1 98.12 267 ILE A N 1
ATOM 2005 C CA . ILE A 1 267 ? -10.345 -17.844 -12.788 1 98.12 267 ILE A CA 1
ATOM 2006 C C . ILE A 1 267 ? -9.971 -18.041 -11.321 1 98.12 267 ILE A C 1
ATOM 2008 O O . ILE A 1 267 ? -10.639 -17.515 -10.427 1 98.12 267 ILE A O 1
ATOM 2012 N N . ALA A 1 268 ? -8.958 -18.829 -11.055 1 98.52 268 ALA A N 1
ATOM 2013 C CA . ALA A 1 268 ? -8.496 -19.057 -9.689 1 98.52 268 ALA A CA 1
ATOM 2014 C C . ALA A 1 268 ? -7.664 -17.879 -9.188 1 98.52 268 ALA A C 1
ATOM 2016 O O . ALA A 1 268 ? -7.055 -17.159 -9.982 1 98.52 268 ALA A O 1
ATOM 2017 N N . ILE A 1 269 ? -7.698 -17.694 -7.918 1 98.74 269 ILE A N 1
ATOM 2018 C CA . ILE A 1 269 ? -6.826 -16.695 -7.311 1 98.74 269 ILE A CA 1
ATOM 2019 C C . ILE A 1 269 ? -5.805 -17.382 -6.407 1 98.74 269 ILE A C 1
ATOM 2021 O O . ILE A 1 269 ? -6.163 -18.237 -5.593 1 98.74 269 ILE A O 1
ATOM 2025 N N . ILE A 1 270 ? -4.584 -17.075 -6.629 1 98.87 270 ILE A N 1
ATOM 2026 C CA . ILE A 1 270 ? -3.523 -17.408 -5.685 1 98.87 270 ILE A CA 1
ATOM 2027 C C . ILE A 1 270 ? -3.242 -16.209 -4.781 1 98.87 270 ILE A C 1
ATOM 2029 O O . ILE A 1 270 ? -2.81 -15.155 -5.254 1 98.87 270 ILE A O 1
ATOM 2033 N N . GLY A 1 271 ? -3.546 -16.323 -3.522 1 98.79 271 GLY A N 1
ATOM 2034 C CA . GLY A 1 271 ? -3.288 -15.255 -2.569 1 98.79 271 GLY A CA 1
ATOM 2035 C C . GLY A 1 271 ? -1.849 -15.217 -2.09 1 98.79 271 GLY A C 1
ATOM 2036 O O . GLY A 1 271 ? -1.334 -16.212 -1.577 1 98.79 271 GLY A O 1
ATOM 2037 N N . VAL A 1 272 ? -1.213 -14.099 -2.276 1 98.41 272 VAL A N 1
ATOM 2038 C CA . VAL A 1 272 ? 0.167 -13.886 -1.854 1 98.41 272 VAL A CA 1
ATOM 2039 C C . VAL A 1 272 ? 0.274 -12.576 -1.077 1 98.41 272 VAL A C 1
ATOM 2041 O O . VAL A 1 272 ? -0.362 -11.582 -1.434 1 98.41 272 VAL A O 1
ATOM 2044 N N . GLY A 1 273 ? 1.118 -12.603 0.003 1 97.28 273 GLY A N 1
ATOM 2045 C CA . GLY A 1 273 ? 1.41 -11.371 0.719 1 97.28 273 GLY A CA 1
ATOM 2046 C C . GLY A 1 273 ? 1.165 -11.476 2.213 1 97.28 273 GLY A C 1
ATOM 2047 O O . GLY A 1 273 ? 0.025 -11.365 2.669 1 97.28 273 GLY A O 1
ATOM 2048 N N . GLY A 1 274 ? 2.241 -11.67 2.942 1 95.32 274 GLY A N 1
ATOM 2049 C CA . GLY A 1 274 ? 2.202 -11.519 4.388 1 95.32 274 GLY A CA 1
ATOM 2050 C C . GLY A 1 274 ? 1.697 -12.757 5.104 1 95.32 274 GLY A C 1
ATOM 2051 O O . GLY A 1 274 ? 1.162 -12.666 6.211 1 95.32 274 GLY A O 1
ATOM 2052 N N . VAL A 1 275 ? 1.764 -13.874 4.471 1 96.63 275 VAL A N 1
ATOM 2053 C CA . VAL A 1 275 ? 1.35 -15.117 5.113 1 96.63 275 VAL A CA 1
ATOM 2054 C C . VAL A 1 275 ? 2.56 -15.796 5.753 1 96.63 275 VAL A C 1
ATOM 2056 O O . VAL A 1 275 ? 3.523 -16.14 5.064 1 96.63 275 VAL A O 1
ATOM 2059 N N . GLY A 1 276 ? 2.497 -15.907 7.081 1 94.38 276 GLY A N 1
ATOM 2060 C CA . GLY A 1 276 ? 3.606 -16.525 7.791 1 94.38 276 GLY A CA 1
ATOM 2061 C C . GLY A 1 276 ? 3.158 -17.527 8.839 1 94.38 276 GLY A C 1
ATOM 2062 O O . GLY A 1 276 ? 3.988 -18.13 9.523 1 94.38 276 GLY A O 1
ATOM 2063 N N . ASP A 1 277 ? 1.847 -17.681 8.954 1 93.93 277 ASP A N 1
ATOM 2064 C CA . ASP A 1 277 ? 1.297 -18.607 9.939 1 93.93 277 ASP A CA 1
ATOM 2065 C C . ASP A 1 277 ? -0.049 -19.163 9.479 1 93.93 277 ASP A C 1
ATOM 2067 O O . ASP A 1 277 ? -0.529 -18.822 8.396 1 93.93 277 ASP A O 1
ATOM 2071 N N . GLY A 1 278 ? -0.59 -20.041 10.289 1 93.96 278 GLY A N 1
ATOM 2072 C CA . GLY A 1 278 ? -1.845 -20.693 9.949 1 93.96 278 GLY A CA 1
ATOM 2073 C C . GLY A 1 278 ? -3.001 -19.722 9.801 1 93.96 278 GLY A C 1
ATOM 2074 O O . GLY A 1 278 ? -3.843 -19.883 8.915 1 93.96 278 GLY A O 1
ATOM 2075 N N . ASP A 1 279 ? -3.091 -18.673 10.607 1 91.65 279 ASP A N 1
ATOM 2076 C CA . ASP A 1 279 ? -4.17 -17.691 10.546 1 91.65 279 ASP A CA 1
ATOM 2077 C C . ASP A 1 279 ? -4.138 -16.921 9.228 1 91.65 279 ASP A C 1
ATOM 2079 O O . ASP A 1 279 ? -5.179 -16.705 8.604 1 91.65 279 ASP A O 1
ATOM 2083 N N . GLY A 1 280 ? -2.917 -16.515 8.898 1 93.28 280 GLY A N 1
ATOM 2084 C CA . GLY A 1 280 ? -2.79 -15.826 7.624 1 93.28 280 GLY A CA 1
ATOM 2085 C C . GLY A 1 280 ? -3.207 -16.678 6.44 1 93.28 280 GLY A C 1
ATOM 2086 O O . GLY A 1 280 ? -3.84 -16.183 5.505 1 93.28 280 GLY A O 1
ATOM 2087 N N . TRP A 1 281 ? -2.838 -17.932 6.558 1 96.2 281 TRP A N 1
ATOM 2088 C CA . TRP A 1 281 ? -3.195 -18.892 5.519 1 96.2 281 TRP A CA 1
ATOM 2089 C C . TRP A 1 281 ? -4.708 -19.06 5.429 1 96.2 281 TRP A C 1
ATOM 2091 O O . TRP A 1 281 ? -5.288 -18.952 4.346 1 96.2 281 TRP A O 1
ATOM 2101 N N . GLN A 1 282 ? -5.357 -19.197 6.493 1 94.19 282 GLN A N 1
ATOM 2102 C CA . GLN A 1 282 ? -6.8 -19.41 6.545 1 94.19 282 GLN A CA 1
ATOM 2103 C C . GLN A 1 282 ? -7.556 -18.161 6.1 1 94.19 282 GLN A C 1
ATOM 2105 O O . GLN A 1 282 ? -8.599 -18.26 5.451 1 94.19 282 GLN A O 1
ATOM 2110 N N . ARG A 1 283 ? -7.089 -17.014 6.444 1 94.6 283 ARG A N 1
ATOM 2111 C CA . ARG A 1 283 ? -7.734 -15.777 6.015 1 94.6 283 ARG A CA 1
ATOM 2112 C C . ARG A 1 283 ? -7.765 -15.675 4.494 1 94.6 283 ARG A C 1
ATOM 2114 O O . ARG A 1 283 ? -8.791 -15.314 3.912 1 94.6 283 ARG A O 1
ATOM 2121 N N . MET A 1 284 ? -6.655 -16.03 3.893 1 96.88 284 MET A N 1
ATOM 2122 C CA . MET A 1 284 ? -6.589 -15.963 2.436 1 96.88 284 MET A CA 1
ATOM 2123 C C . MET A 1 284 ? -7.594 -16.919 1.801 1 96.88 284 MET A C 1
ATOM 2125 O O . MET A 1 284 ? -8.322 -16.541 0.882 1 96.88 284 MET A O 1
ATOM 2129 N N . LEU A 1 285 ? -7.637 -18.117 2.319 1 96.32 285 LEU A N 1
ATOM 2130 C CA . LEU A 1 285 ? -8.576 -19.103 1.796 1 96.32 285 LEU A CA 1
ATOM 2131 C C . LEU A 1 285 ? -10.016 -18.647 2.008 1 96.32 285 LEU A C 1
ATOM 2133 O O . LEU A 1 285 ? -10.862 -18.819 1.127 1 96.32 285 LEU A O 1
ATOM 2137 N N . SER A 1 286 ? -10.251 -18.007 3.074 1 94.3 286 SER A N 1
ATOM 2138 C CA . SER A 1 286 ? -11.608 -17.621 3.445 1 94.3 286 SER A CA 1
ATOM 2139 C C . SER A 1 286 ? -12.15 -16.543 2.512 1 94.3 286 SER A C 1
ATOM 2141 O O . SER A 1 286 ? -13.366 -16.393 2.369 1 94.3 286 SER A O 1
ATOM 2143 N N . VAL A 1 287 ? -11.241 -15.808 1.887 1 95.88 287 VAL A N 1
ATOM 2144 C CA . VAL A 1 287 ? -11.735 -14.719 1.051 1 95.88 287 VAL A CA 1
ATOM 2145 C C . VAL A 1 287 ? -11.7 -15.138 -0.417 1 95.88 287 VAL A C 1
ATOM 2147 O O . VAL A 1 287 ? -11.926 -14.317 -1.309 1 95.88 287 VAL A O 1
ATOM 2150 N N . GLY A 1 288 ? -11.334 -16.382 -0.65 1 96.23 288 GLY A N 1
ATOM 2151 C CA . GLY A 1 288 ? -11.588 -16.892 -1.988 1 96.23 288 GLY A CA 1
ATOM 2152 C C . GLY A 1 288 ? -10.331 -17.357 -2.699 1 96.23 288 GLY A C 1
ATOM 2153 O O . GLY A 1 288 ? -10.379 -17.738 -3.87 1 96.23 288 GLY A O 1
ATOM 2154 N N . ALA A 1 289 ? -9.188 -17.403 -2.082 1 98.01 289 ALA A N 1
ATOM 2155 C CA . ALA A 1 289 ? -7.976 -17.931 -2.704 1 98.01 289 ALA A CA 1
ATOM 2156 C C . ALA A 1 289 ? -8.074 -19.44 -2.902 1 98.01 289 ALA A C 1
ATOM 2158 O O . ALA A 1 289 ? -8.533 -20.161 -2.012 1 98.01 289 ALA A O 1
ATOM 2159 N N . GLU A 1 290 ? -7.697 -19.89 -4.063 1 98.05 290 GLU A N 1
ATOM 2160 C CA . GLU A 1 290 ? -7.593 -21.316 -4.357 1 98.05 290 GLU A CA 1
ATOM 2161 C C . GLU A 1 290 ? -6.289 -21.897 -3.818 1 98.05 290 GLU A C 1
ATOM 2163 O O . GLU A 1 290 ? -6.222 -23.083 -3.485 1 98.05 290 GLU A O 1
ATOM 2168 N N . GLY A 1 291 ? -5.304 -21.142 -3.777 1 98.43 291 GLY A N 1
ATOM 2169 C CA . GLY A 1 291 ? -3.978 -21.408 -3.241 1 98.43 291 GLY A CA 1
ATOM 2170 C C . GLY A 1 291 ? -3.33 -20.186 -2.619 1 98.43 291 GLY A C 1
ATOM 2171 O O . GLY A 1 291 ? -3.746 -19.055 -2.879 1 98.43 291 GLY A O 1
ATOM 2172 N N . VAL A 1 292 ? -2.379 -20.442 -1.801 1 98.85 292 VAL A N 1
ATOM 2173 C CA . VAL A 1 292 ? -1.7 -19.364 -1.089 1 98.85 292 VAL A CA 1
ATOM 2174 C C . VAL A 1 292 ? -0.19 -19.496 -1.269 1 98.85 292 VAL A C 1
ATOM 2176 O O . VAL A 1 292 ? 0.38 -20.562 -1.023 1 98.85 292 VAL A O 1
ATOM 2179 N N . GLY A 1 293 ? 0.407 -18.407 -1.749 1 98.74 293 GLY A N 1
ATOM 2180 C CA . GLY A 1 293 ? 1.849 -18.362 -1.932 1 98.74 293 GLY A CA 1
ATOM 2181 C C . GLY A 1 293 ? 2.574 -17.678 -0.788 1 98.74 293 GLY A C 1
ATOM 2182 O O . GLY A 1 293 ? 2.091 -16.682 -0.247 1 98.74 293 GLY A O 1
ATOM 2183 N N . VAL A 1 294 ? 3.764 -18.171 -0.447 1 98.54 294 VAL A N 1
ATOM 2184 C CA . VAL A 1 294 ? 4.572 -17.682 0.665 1 98.54 294 VAL A CA 1
ATOM 2185 C C . VAL A 1 294 ? 5.967 -17.31 0.167 1 98.54 294 VAL A C 1
ATOM 2187 O O . VAL A 1 294 ? 6.571 -18.048 -0.615 1 98.54 294 VAL A O 1
ATOM 2190 N N . ALA A 1 295 ? 6.505 -16.162 0.63 1 97.59 295 ALA A N 1
ATOM 2191 C CA . ALA A 1 295 ? 7.855 -15.756 0.248 1 97.59 295 ALA A CA 1
ATOM 2192 C C . ALA A 1 295 ? 8.676 -15.358 1.471 1 97.59 295 ALA A C 1
ATOM 2194 O O . ALA A 1 295 ? 9.595 -16.077 1.871 1 97.59 295 ALA A O 1
ATOM 2195 N N . THR A 1 296 ? 8.259 -14.271 2.183 1 96.96 296 THR A N 1
ATOM 2196 C CA . THR A 1 296 ? 9.037 -13.747 3.3 1 96.96 296 THR A CA 1
ATOM 2197 C C . THR A 1 296 ? 9.22 -14.811 4.378 1 96.96 296 THR A C 1
ATOM 2199 O O . THR A 1 296 ? 10.33 -15.013 4.877 1 96.96 296 THR A O 1
ATOM 2202 N N . ALA A 1 297 ? 8.193 -15.492 4.766 1 97.29 297 ALA A N 1
ATOM 2203 C CA . ALA A 1 297 ? 8.289 -16.521 5.798 1 97.29 297 ALA A CA 1
ATOM 2204 C C . ALA A 1 297 ? 9.205 -17.658 5.355 1 97.29 297 ALA A C 1
ATOM 2206 O O . ALA A 1 297 ? 9.907 -18.254 6.175 1 97.29 297 ALA A O 1
ATOM 2207 N N . LEU A 1 298 ? 9.139 -17.992 4.071 1 97.8 298 LEU A N 1
ATOM 2208 C CA . LEU A 1 298 ? 10.056 -18.99 3.531 1 97.8 298 LEU A CA 1
ATOM 2209 C C . LEU A 1 298 ? 11.503 -18.529 3.668 1 97.8 298 LEU A C 1
ATOM 2211 O O . LEU A 1 298 ? 12.371 -19.305 4.076 1 97.8 298 LEU A O 1
ATOM 2215 N N . GLY A 1 299 ? 11.754 -17.294 3.282 1 96.43 299 GLY A N 1
ATOM 2216 C CA . GLY A 1 299 ? 13.093 -16.744 3.425 1 96.43 299 GLY A CA 1
ATOM 2217 C C . GLY A 1 299 ? 13.591 -16.751 4.857 1 96.43 299 GLY A C 1
ATOM 2218 O O . GLY A 1 299 ? 14.775 -16.988 5.107 1 96.43 299 GLY A O 1
ATOM 2219 N N . GLU A 1 300 ? 12.716 -16.534 5.76 1 95.23 300 GLU A N 1
ATOM 2220 C CA . GLU A 1 300 ? 13.08 -16.418 7.169 1 95.23 300 GLU A CA 1
ATOM 2221 C C . GLU A 1 300 ? 13.249 -17.793 7.81 1 95.23 300 GLU A C 1
ATOM 2223 O O . GLU A 1 300 ? 14.112 -17.98 8.67 1 95.23 300 GLU A O 1
ATOM 2228 N N . ASN A 1 301 ? 12.44 -18.779 7.38 1 96.03 301 ASN A N 1
ATOM 2229 C CA . ASN A 1 301 ? 12.325 -20.005 8.162 1 96.03 301 ASN A CA 1
ATOM 2230 C C . ASN A 1 301 ? 12.749 -21.228 7.353 1 96.03 301 ASN A C 1
ATOM 2232 O O . ASN A 1 301 ? 12.838 -22.333 7.892 1 96.03 301 ASN A O 1
ATOM 2236 N N . GLY A 1 302 ? 12.988 -21.047 6.097 1 97.29 302 GLY A N 1
ATOM 2237 C CA . GLY A 1 302 ? 13.254 -22.196 5.245 1 97.29 302 GLY A CA 1
ATOM 2238 C C . GLY A 1 302 ? 12.005 -22.987 4.904 1 97.29 302 GLY A C 1
ATOM 2239 O O . GLY A 1 302 ? 10.897 -22.603 5.284 1 97.29 302 GLY A O 1
ATOM 2240 N N . VAL A 1 303 ? 12.169 -24.044 4.216 1 98.15 303 VAL A N 1
ATOM 2241 C CA . VAL A 1 303 ? 11.079 -24.832 3.651 1 98.15 303 VAL A CA 1
ATOM 2242 C C . VAL A 1 303 ? 10.226 -25.415 4.774 1 98.15 303 VAL A C 1
ATOM 2244 O O . VAL A 1 303 ? 9.045 -25.713 4.576 1 98.15 303 VAL A O 1
ATOM 2247 N N . GLY A 1 304 ? 10.733 -25.519 5.947 1 97.67 304 GLY A N 1
ATOM 2248 C CA . GLY A 1 304 ? 10 -26.023 7.097 1 97.67 304 GLY A CA 1
ATOM 2249 C C . GLY A 1 304 ? 8.805 -25.164 7.466 1 97.67 304 GLY A C 1
ATOM 2250 O O . GLY A 1 304 ? 7.91 -25.613 8.185 1 97.67 304 GLY A O 1
ATOM 2251 N N . VAL A 1 305 ? 8.737 -23.983 6.951 1 97.83 305 VAL A N 1
ATOM 2252 C CA . VAL A 1 305 ? 7.672 -23.044 7.286 1 97.83 305 VAL A CA 1
ATOM 2253 C C . VAL A 1 305 ? 6.329 -23.594 6.808 1 97.83 305 VAL A C 1
ATOM 2255 O O . VAL A 1 305 ? 5.291 -23.33 7.419 1 97.83 305 VAL A O 1
ATOM 2258 N N . PHE A 1 306 ? 6.331 -24.345 5.785 1 98.34 306 PHE A N 1
ATOM 2259 C CA . PHE A 1 306 ? 5.083 -24.852 5.226 1 98.34 306 PHE A CA 1
ATOM 2260 C C . PHE A 1 306 ? 4.437 -25.86 6.169 1 98.34 306 PHE A C 1
ATOM 2262 O O . PHE A 1 306 ? 3.213 -25.888 6.313 1 98.34 306 PHE A O 1
ATOM 2269 N N . ALA A 1 307 ? 5.251 -26.649 6.764 1 98.05 307 ALA A N 1
ATOM 2270 C CA . ALA A 1 307 ? 4.728 -27.533 7.803 1 98.05 307 ALA A CA 1
ATOM 2271 C C . ALA A 1 307 ? 4.146 -26.731 8.963 1 98.05 307 ALA A C 1
ATOM 2273 O O . ALA A 1 307 ? 3.08 -27.066 9.484 1 98.05 307 ALA A O 1
ATOM 2274 N N . LYS A 1 308 ? 4.87 -25.749 9.334 1 96.85 308 LYS A N 1
ATOM 2275 C CA . LYS A 1 308 ? 4.432 -24.904 10.441 1 96.85 308 LYS A CA 1
ATOM 2276 C C . LYS A 1 308 ? 3.085 -24.256 10.139 1 96.85 308 LYS A C 1
ATOM 2278 O O . LYS A 1 308 ? 2.185 -24.259 10.981 1 96.85 308 LYS A O 1
ATOM 2283 N N . ILE A 1 309 ? 2.921 -23.731 8.97 1 96.84 309 ILE A N 1
ATOM 2284 C CA . ILE A 1 309 ? 1.706 -23.031 8.565 1 96.84 309 ILE A CA 1
ATOM 2285 C C . ILE A 1 309 ? 0.542 -24.017 8.496 1 96.84 309 ILE A C 1
ATOM 2287 O O . ILE A 1 309 ? -0.571 -23.705 8.925 1 96.84 309 ILE A O 1
ATOM 2291 N N . SER A 1 310 ? 0.783 -25.184 7.983 1 94.95 310 SER A N 1
ATOM 2292 C CA . SER A 1 310 ? -0.279 -26.156 7.748 1 94.95 310 SER A CA 1
ATOM 2293 C C . SER A 1 310 ? -0.715 -26.824 9.048 1 94.95 310 SER A C 1
ATOM 2295 O O . SER A 1 310 ? -1.82 -27.363 9.135 1 94.95 310 SER A O 1
ATOM 2297 N N . ARG A 1 311 ? 0.124 -26.909 10.039 1 86.42 311 ARG A N 1
ATOM 2298 C CA . ARG A 1 311 ? -0.17 -27.603 11.289 1 86.42 311 ARG A CA 1
ATOM 2299 C C . ARG A 1 311 ? -0.695 -26.635 12.343 1 86.42 311 ARG A C 1
ATOM 2301 O O . ARG A 1 311 ? -1.247 -27.057 13.361 1 86.42 311 ARG A O 1
ATOM 2308 N N . GLU A 1 312 ? -0.295 -25.329 12.229 1 68.21 312 GLU A N 1
ATOM 2309 C CA . GLU A 1 312 ? -0.771 -24.364 13.216 1 68.21 312 GLU A CA 1
ATOM 2310 C C . GLU A 1 312 ? -2.295 -24.277 13.212 1 68.21 312 GLU A C 1
ATOM 2312 O O . GLU A 1 312 ? -2.904 -24.01 12.174 1 68.21 312 GLU A O 1
ATOM 2317 N N . ASP A 1 313 ? -3.03 -25.338 13.66 1 49.57 313 ASP A N 1
ATOM 2318 C CA . ASP A 1 313 ? -4.469 -25.358 13.905 1 49.57 313 ASP A CA 1
ATOM 2319 C C . ASP A 1 313 ? -4.878 -24.24 14.862 1 49.57 313 ASP A C 1
ATOM 2321 O O . ASP A 1 313 ? -4.157 -23.937 15.815 1 49.57 313 ASP A O 1
ATOM 2325 N N . MET B 1 1 ? 7.52 33.02 0.087 1 62.47 1 MET B N 1
ATOM 2326 C CA . MET B 1 1 ? 7.092 32.831 1.47 1 62.47 1 MET B CA 1
ATOM 2327 C C . MET B 1 1 ? 8.014 31.859 2.197 1 62.47 1 MET B C 1
ATOM 2329 O O . MET B 1 1 ? 8.535 30.92 1.591 1 62.47 1 MET B O 1
ATOM 2333 N N . PRO B 1 2 ? 8.303 32.185 3.453 1 78.83 2 PRO B N 1
ATOM 2334 C CA . PRO B 1 2 ? 9.149 31.267 4.22 1 78.83 2 PRO B CA 1
ATOM 2335 C C . PRO B 1 2 ? 8.542 29.872 4.348 1 78.83 2 PRO B C 1
ATOM 2337 O O . PRO B 1 2 ? 7.318 29.722 4.308 1 78.83 2 PRO B O 1
ATOM 2340 N N . ARG B 1 3 ? 9.336 28.899 4.412 1 91.01 3 ARG B N 1
ATOM 2341 C CA . ARG B 1 3 ? 8.903 27.516 4.585 1 91.01 3 ARG B CA 1
ATOM 2342 C C . ARG B 1 3 ? 8.14 27.341 5.893 1 91.01 3 ARG B C 1
ATOM 2344 O O . ARG B 1 3 ? 8.552 27.859 6.933 1 91.01 3 ARG B O 1
ATOM 2351 N N . VAL B 1 4 ? 7.018 26.748 5.826 1 96.37 4 VAL B N 1
ATOM 2352 C CA . VAL B 1 4 ? 6.226 26.45 7.015 1 96.37 4 VAL B CA 1
ATOM 2353 C C . VAL B 1 4 ? 7.038 25.583 7.973 1 96.37 4 VAL B C 1
ATOM 2355 O O . VAL B 1 4 ? 7.719 24.647 7.548 1 96.37 4 VAL B O 1
ATOM 2358 N N . THR B 1 5 ? 7.042 25.934 9.261 1 96.52 5 THR B N 1
ATOM 2359 C CA . THR B 1 5 ? 7.737 25.159 10.283 1 96.52 5 THR B CA 1
ATOM 2360 C C . THR B 1 5 ? 6.817 24.878 11.467 1 96.52 5 THR B C 1
ATOM 2362 O O . THR B 1 5 ? 5.844 25.602 11.69 1 96.52 5 THR B O 1
ATOM 2365 N N . PHE B 1 6 ? 7.112 23.85 12.175 1 97.62 6 PHE B N 1
ATOM 2366 C CA . PHE B 1 6 ? 6.344 23.431 13.342 1 97.62 6 PHE B CA 1
ATOM 2367 C C . PHE B 1 6 ? 7.261 23.189 14.535 1 97.62 6 PHE B C 1
ATOM 2369 O O . PHE B 1 6 ? 8.279 22.505 14.414 1 97.62 6 PHE B O 1
ATOM 2376 N N . ARG B 1 7 ? 6.854 23.72 15.636 1 96.68 7 ARG B N 1
ATOM 2377 C CA . ARG B 1 7 ? 7.649 23.56 16.848 1 96.68 7 ARG B CA 1
ATOM 2378 C C . ARG B 1 7 ? 6.765 23.211 18.041 1 96.68 7 ARG B C 1
ATOM 2380 O O . ARG B 1 7 ? 5.954 24.029 18.479 1 96.68 7 ARG B O 1
ATOM 2387 N N . PRO B 1 8 ? 7.032 22.075 18.626 1 97.68 8 PRO B N 1
ATOM 2388 C CA . PRO B 1 8 ? 7.845 20.963 18.126 1 97.68 8 PRO B CA 1
ATOM 2389 C C . PRO B 1 8 ? 7.303 20.375 16.825 1 97.68 8 PRO B C 1
ATOM 2391 O O . PRO B 1 8 ? 6.147 20.618 16.468 1 97.68 8 PRO B O 1
ATOM 2394 N N . PRO B 1 9 ? 8.064 19.668 16.098 1 98.42 9 PRO B N 1
ATOM 2395 C CA . PRO B 1 9 ? 7.609 19.094 14.829 1 98.42 9 PRO B CA 1
ATOM 2396 C C . PRO B 1 9 ? 6.812 17.805 15.016 1 98.42 9 PRO B C 1
ATOM 2398 O O . PRO B 1 9 ? 7.153 16.773 14.432 1 98.42 9 PRO B O 1
ATOM 2401 N N . LEU B 1 10 ? 5.831 17.898 15.838 1 98.71 10 LEU B N 1
ATOM 2402 C CA . LEU B 1 10 ? 5.003 16.759 16.219 1 98.71 10 LEU B CA 1
ATOM 2403 C C . LEU B 1 10 ? 3.582 17.206 16.546 1 98.71 10 LEU B C 1
ATOM 2405 O O . LEU B 1 10 ? 3.385 18.135 17.333 1 98.71 10 LEU B O 1
ATOM 2409 N N . PHE B 1 11 ? 2.627 16.633 15.923 1 98.83 11 PHE B N 1
ATOM 2410 C CA . PHE B 1 11 ? 1.232 16.992 16.149 1 98.83 11 PHE B CA 1
ATOM 2411 C C . PHE B 1 11 ? 0.299 15.956 15.533 1 98.83 11 PHE B C 1
ATOM 2413 O O . PHE B 1 11 ? 0.754 14.933 15.016 1 98.83 11 PHE B O 1
ATOM 2420 N N . ASN B 1 12 ? -1.009 16.135 15.656 1 98.8 12 ASN B N 1
ATOM 2421 C CA . ASN B 1 12 ? -1.968 15.186 15.099 1 98.8 12 ASN B CA 1
ATOM 2422 C C . ASN B 1 12 ? -2.179 15.413 13.605 1 98.8 12 ASN B C 1
ATOM 2424 O O . ASN B 1 12 ? -2.036 16.536 13.117 1 98.8 12 ASN B O 1
ATOM 2428 N N . SER B 1 13 ? -2.454 14.357 12.848 1 98.35 13 SER B N 1
ATOM 2429 C CA . SER B 1 13 ? -2.99 14.494 11.498 1 98.35 13 SER B CA 1
ATOM 2430 C C . SER B 1 13 ? -4.512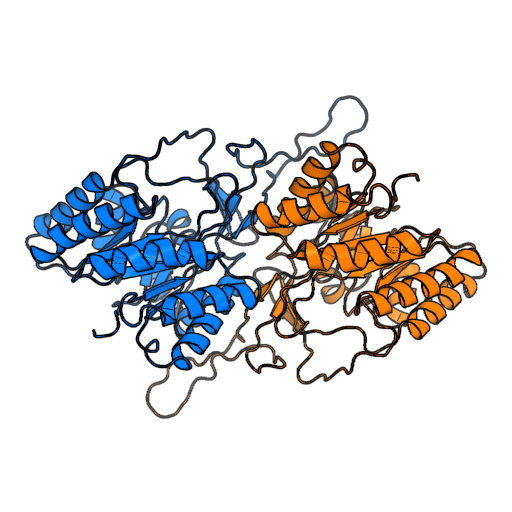 14.598 11.515 1 98.35 13 SER B C 1
ATOM 2432 O O . SER B 1 13 ? -5.139 14.432 12.563 1 98.35 13 SER B O 1
ATOM 2434 N N . ALA B 1 14 ? -5.123 14.907 10.359 1 97.83 14 ALA B N 1
ATOM 2435 C CA . ALA B 1 14 ? -6.578 14.845 10.251 1 97.83 14 ALA B CA 1
ATOM 2436 C C . ALA B 1 14 ? -7.092 13.443 10.566 1 97.83 14 ALA B C 1
ATOM 2438 O O . ALA B 1 14 ? -6.711 12.473 9.907 1 97.83 14 ALA B O 1
ATOM 2439 N N . SER B 1 15 ? -7.862 13.311 11.599 1 96.23 15 SER B N 1
ATOM 2440 C CA . SER B 1 15 ? -8.306 11.997 12.053 1 96.23 15 SER B CA 1
ATOM 2441 C C . SER B 1 15 ? -9.591 12.098 12.867 1 96.23 15 SER 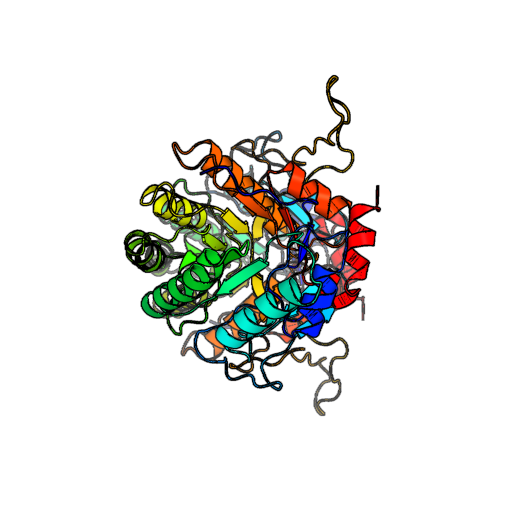B C 1
ATOM 2443 O O . SER B 1 15 ? -10.011 13.196 13.241 1 96.23 15 SER B O 1
ATOM 2445 N N . PRO B 1 16 ? -10.196 10.941 13.154 1 94.61 16 PRO B N 1
ATOM 2446 C CA . PRO B 1 16 ? -11.425 10.953 13.951 1 94.61 16 PRO B CA 1
ATOM 2447 C C . PRO B 1 16 ? -11.196 11.438 15.381 1 94.61 16 PRO B C 1
ATOM 2449 O O . PRO B 1 16 ? -12.142 11.858 16.053 1 94.61 16 PRO B O 1
ATOM 2452 N N . TRP B 1 17 ? -9.994 11.455 15.83 1 96.47 17 TRP B N 1
ATOM 2453 C CA . TRP B 1 17 ? -9.676 11.839 17.201 1 96.47 17 TRP B CA 1
ATOM 2454 C C . TRP B 1 17 ? -9.348 13.326 17.288 1 96.47 17 TRP B C 1
ATOM 2456 O O . TRP B 1 17 ? -8.72 13.774 18.25 1 96.47 17 TRP B O 1
ATOM 2466 N N . ALA B 1 18 ? -9.74 14.046 16.349 1 97.95 18 ALA B N 1
ATOM 2467 C CA . ALA B 1 18 ? -9.673 15.502 16.252 1 97.95 18 ALA B CA 1
ATOM 2468 C C . ALA B 1 18 ? -10.977 16.075 15.705 1 97.95 18 ALA B C 1
ATOM 2470 O O . ALA B 1 18 ? -10.961 16.952 14.838 1 97.95 18 ALA B O 1
ATOM 2471 N N . THR B 1 19 ? -12.07 15.607 16.168 1 97.52 19 THR B N 1
ATOM 2472 C CA . THR B 1 19 ? -13.375 15.901 15.587 1 97.52 19 THR B CA 1
ATOM 2473 C C . THR B 1 19 ? -14.1 16.97 16.4 1 97.52 19 THR B C 1
ATOM 2475 O O . THR B 1 19 ? -14.698 17.888 15.834 1 97.52 19 THR B O 1
ATOM 2478 N N . THR B 1 20 ? -14.048 16.939 17.708 1 98.15 20 THR B N 1
ATOM 2479 C CA . THR B 1 20 ? -14.833 17.825 18.559 1 98.15 20 THR B CA 1
ATOM 2480 C C . THR B 1 20 ? -13.988 19.003 19.038 1 98.15 20 THR B C 1
ATOM 2482 O O . THR B 1 20 ? -12.759 18.963 18.964 1 98.15 20 THR B O 1
ATOM 2485 N N . LYS B 1 21 ? -14.715 19.999 19.567 1 98.26 21 LYS B N 1
ATOM 2486 C CA . LYS B 1 21 ? -14.002 21.115 20.181 1 98.26 21 LYS B CA 1
ATOM 2487 C C . LYS B 1 21 ? -13.128 20.639 21.338 1 98.26 21 LYS B C 1
ATOM 2489 O O . LYS B 1 21 ? -12.02 21.143 21.534 1 98.26 21 LYS B O 1
ATOM 2494 N N . THR B 1 22 ? -13.617 19.673 22.056 1 98.12 22 THR B N 1
ATOM 2495 C CA . THR B 1 22 ? -12.873 19.116 23.18 1 98.12 22 THR B CA 1
ATOM 2496 C C . THR B 1 22 ? -11.593 18.439 22.7 1 98.12 22 THR B C 1
ATOM 2498 O O . THR B 1 22 ? -10.528 18.619 23.294 1 98.12 22 THR B O 1
ATOM 2501 N N . ASP B 1 23 ? -11.692 17.621 21.621 1 98.44 23 ASP B N 1
ATOM 2502 C CA . ASP B 1 23 ? -10.502 17.024 21.023 1 98.44 23 ASP B CA 1
ATOM 2503 C C . ASP B 1 23 ? -9.456 18.089 20.699 1 98.44 23 ASP B C 1
ATOM 2505 O O . ASP B 1 23 ? -8.291 17.959 21.081 1 98.44 23 ASP B O 1
ATOM 2509 N N . LEU B 1 24 ? -9.919 19.112 20.039 1 98.72 24 LEU B N 1
ATOM 2510 C CA . LEU B 1 24 ? -9.033 20.155 19.535 1 98.72 24 LEU B CA 1
ATOM 2511 C C . LEU B 1 24 ? -8.408 20.94 20.684 1 98.72 24 LEU B C 1
ATOM 2513 O O . LEU B 1 24 ? -7.224 21.279 20.638 1 98.72 24 LEU B O 1
ATOM 2517 N N . GLN B 1 25 ? -9.226 21.231 21.68 1 98.34 25 GLN B N 1
ATOM 2518 C CA . GLN B 1 25 ? -8.731 21.962 22.842 1 98.34 25 GLN B CA 1
ATOM 2519 C C . GLN B 1 25 ? -7.638 21.177 23.561 1 98.34 25 GLN B C 1
ATOM 2521 O O . GLN B 1 25 ? -6.628 21.748 23.979 1 98.34 25 GLN B O 1
ATOM 2526 N N . GLU B 1 26 ? -7.849 19.892 23.742 1 98.35 26 GLU B N 1
ATOM 2527 C CA . GLU B 1 26 ? -6.861 19.043 24.402 1 98.35 26 GLU B CA 1
ATOM 2528 C C . GLU B 1 26 ? -5.55 19.012 23.621 1 98.35 26 GLU B C 1
ATOM 2530 O O . GLU B 1 26 ? -4.469 19.088 24.208 1 98.35 26 GLU B O 1
ATOM 2535 N N . LEU B 1 27 ? -5.655 18.888 22.332 1 98.74 27 LEU B N 1
ATOM 2536 C CA . LEU B 1 27 ? -4.479 18.894 21.469 1 98.74 27 LEU B CA 1
ATOM 2537 C C . LEU B 1 27 ? -3.766 20.24 21.531 1 98.74 27 LEU B C 1
ATOM 2539 O O . LEU B 1 27 ? -2.535 20.293 21.587 1 98.74 27 LEU B O 1
ATOM 2543 N N . TYR B 1 28 ? -4.5 21.303 21.531 1 98.36 28 TYR B N 1
ATOM 2544 C CA . TYR B 1 28 ? -3.949 22.652 21.584 1 98.36 28 TYR B CA 1
ATOM 2545 C C . TYR B 1 28 ? -3.232 22.896 22.907 1 98.36 28 TYR B C 1
ATOM 2547 O O . TYR B 1 28 ? -2.205 23.579 22.947 1 98.36 28 TYR B O 1
ATOM 2555 N N . ASN B 1 29 ? -3.783 22.358 23.975 1 97.59 29 ASN B N 1
ATOM 2556 C CA . ASN B 1 29 ? -3.228 22.564 25.308 1 97.59 29 ASN B CA 1
ATOM 2557 C C . ASN B 1 29 ? -1.937 21.775 25.507 1 97.59 29 ASN B C 1
ATOM 2559 O O . ASN B 1 29 ? -1.165 22.061 26.424 1 97.59 29 ASN B O 1
ATOM 2563 N N . SER B 1 30 ? -1.722 20.76 24.735 1 97.86 30 SER B N 1
ATOM 2564 C CA . SER B 1 30 ? -0.536 19.927 24.902 1 97.86 30 SER B CA 1
ATOM 2565 C C . SER B 1 30 ? 0.729 20.68 24.503 1 97.86 30 SER B C 1
ATOM 2567 O O . SER B 1 30 ? 0.834 21.176 23.379 1 97.86 30 SER B O 1
ATOM 2569 N N . PRO B 1 31 ? 1.715 20.732 25.326 1 97.49 31 PRO B N 1
ATOM 2570 C CA . PRO B 1 31 ? 2.96 21.412 24.96 1 97.49 31 PRO B CA 1
ATOM 2571 C C . PRO B 1 31 ? 3.826 20.587 24.012 1 97.49 31 PRO B C 1
ATOM 2573 O O . PRO B 1 31 ? 4.858 21.068 23.536 1 97.49 31 PRO B O 1
ATOM 2576 N N . PHE B 1 32 ? 3.37 19.367 23.744 1 98.14 32 PHE B N 1
ATOM 2577 C CA . PHE B 1 32 ? 4.177 18.453 22.945 1 98.14 32 PHE B CA 1
ATOM 2578 C C . PHE B 1 32 ? 3.726 18.464 21.489 1 98.14 32 PHE B C 1
ATOM 2580 O O . PHE B 1 32 ? 4.303 17.769 20.65 1 98.14 32 PHE B O 1
ATOM 2587 N N . THR B 1 33 ? 2.703 19.205 21.203 1 98.52 33 THR B N 1
ATOM 2588 C CA . THR B 1 33 ? 2.251 19.377 19.827 1 98.52 33 THR B CA 1
ATOM 2589 C C . THR B 1 33 ? 2.642 20.754 19.297 1 98.52 33 THR B C 1
ATOM 2591 O O . THR B 1 33 ? 2.577 21.747 20.026 1 98.52 33 THR B O 1
ATOM 2594 N N . GLY B 1 34 ? 3.106 20.765 18.037 1 98.64 34 GLY B N 1
ATOM 2595 C CA . GLY B 1 34 ? 3.503 22.026 17.432 1 98.64 34 GLY B CA 1
ATOM 2596 C C . GLY B 1 34 ? 2.431 22.624 16.539 1 98.64 34 GLY B C 1
ATOM 2597 O O . GLY B 1 34 ? 2.583 23.741 16.041 1 98.64 34 GLY B O 1
ATOM 2598 N N . ALA B 1 35 ? 1.316 21.965 16.327 1 98.84 35 ALA B N 1
ATOM 2599 C CA . ALA B 1 35 ? 0.137 22.365 15.563 1 98.84 35 ALA B CA 1
ATOM 2600 C C . ALA B 1 35 ? -1.072 21.51 15.932 1 98.84 35 ALA B C 1
ATOM 2602 O O . ALA B 1 35 ? -0.948 20.541 16.685 1 98.84 35 ALA B O 1
ATOM 2603 N N . VAL B 1 36 ? -2.204 21.87 15.496 1 98.89 36 VAL B N 1
ATOM 2604 C CA . VAL B 1 36 ? -3.418 21.07 15.625 1 98.89 36 VAL B CA 1
ATOM 2605 C C . VAL B 1 36 ? -4.116 20.968 14.27 1 98.89 36 VAL B C 1
ATOM 2607 O O . VAL B 1 36 ? -4.424 21.986 13.646 1 98.89 36 VAL B O 1
ATOM 2610 N N . THR B 1 37 ? -4.315 19.787 13.819 1 98.91 37 THR B N 1
ATOM 2611 C CA . THR B 1 37 ? -5.026 19.563 12.565 1 98.91 37 THR B CA 1
ATOM 2612 C C . THR B 1 37 ? -6.463 19.124 12.829 1 98.91 37 THR B C 1
ATOM 2614 O O . THR B 1 37 ? -6.702 18.203 13.613 1 98.91 37 THR B O 1
ATOM 2617 N N . THR B 1 38 ? -7.397 19.72 12.18 1 98.84 38 THR B N 1
ATOM 2618 C CA . THR B 1 38 ? -8.797 19.349 12.348 1 98.84 38 THR B CA 1
ATOM 2619 C C . THR B 1 38 ? -9.136 18.123 11.505 1 98.84 38 THR B C 1
ATOM 2621 O O . THR B 1 38 ? -8.427 17.806 10.548 1 98.84 38 THR B O 1
ATOM 2624 N N . ARG B 1 39 ? -10.218 17.43 11.906 1 97.93 39 ARG B N 1
ATOM 2625 C CA . ARG B 1 39 ? -10.809 16.449 11.002 1 97.93 39 ARG B CA 1
ATOM 2626 C C . ARG B 1 39 ? -11.214 17.096 9.681 1 97.93 39 ARG B C 1
ATOM 2628 O O . ARG B 1 39 ? -11.699 18.229 9.662 1 97.93 39 ARG B O 1
ATOM 2635 N N . THR B 1 40 ? -11 16.352 8.592 1 97.9 40 THR B N 1
ATOM 2636 C CA . THR B 1 40 ? -11.348 16.903 7.287 1 97.9 40 THR B CA 1
ATOM 2637 C C . THR B 1 40 ? -12.841 17.211 7.211 1 97.9 40 THR B C 1
ATOM 2639 O O . THR B 1 40 ? -13.673 16.353 7.511 1 97.9 40 THR B O 1
ATOM 2642 N N . SER B 1 41 ? -13.13 18.444 6.839 1 97.51 41 SER B N 1
ATOM 2643 C CA . SER B 1 41 ? -14.529 18.857 6.794 1 97.51 41 SER B CA 1
ATOM 2644 C C . SER B 1 41 ? -14.911 19.364 5.407 1 97.51 41 SER B C 1
ATOM 2646 O O . SER B 1 41 ? -14.041 19.618 4.572 1 97.51 41 SER B O 1
ATOM 2648 N N . LEU B 1 42 ? -16.149 19.422 5.178 1 96.89 42 LEU B N 1
ATOM 2649 C CA . LEU B 1 42 ? -16.788 20.007 4.004 1 96.89 42 LEU B CA 1
ATOM 2650 C C . LEU B 1 42 ? -17.527 21.29 4.369 1 96.89 42 LEU B C 1
ATOM 2652 O O . LEU B 1 42 ? -17.701 21.596 5.55 1 96.89 42 LEU B O 1
ATOM 2656 N N . LEU B 1 43 ? -17.896 22.056 3.336 1 97.74 43 LEU B N 1
ATOM 2657 C CA . LEU B 1 43 ? -18.743 23.212 3.606 1 97.74 43 LEU B CA 1
ATOM 2658 C C . LEU B 1 43 ? -20.024 22.791 4.319 1 97.74 43 LEU B C 1
ATOM 2660 O O . LEU B 1 43 ? -20.425 23.415 5.305 1 97.74 43 LEU B O 1
ATOM 2664 N N . ALA B 1 44 ? -20.612 21.687 3.81 1 96.76 44 ALA B N 1
ATOM 2665 C CA . ALA B 1 44 ? -21.746 21.043 4.467 1 96.76 44 ALA B CA 1
ATOM 2666 C C . ALA B 1 44 ? -21.308 19.785 5.211 1 96.76 44 ALA B C 1
ATOM 2668 O O . ALA B 1 44 ? -20.346 19.124 4.812 1 96.76 44 ALA B O 1
ATOM 2669 N N . PRO B 1 45 ? -22.045 19.468 6.239 1 95.56 45 PRO B N 1
ATOM 2670 C CA . PRO B 1 45 ? -21.634 18.301 7.022 1 95.56 45 PRO B CA 1
ATOM 2671 C C . PRO B 1 45 ? -21.714 16.999 6.228 1 95.56 45 PRO B C 1
ATOM 2673 O O . PRO B 1 45 ? -22.632 16.817 5.424 1 95.56 45 PRO B O 1
ATOM 2676 N N . PHE B 1 46 ? -20.762 16.128 6.473 1 93.92 46 PHE B N 1
ATOM 2677 C CA . PHE B 1 46 ? -20.827 14.767 5.954 1 93.92 46 PHE B CA 1
ATOM 2678 C C . PHE B 1 46 ? -21.903 13.963 6.674 1 93.92 46 PHE B C 1
ATOM 2680 O O . PHE B 1 46 ? -21.992 13.997 7.903 1 93.92 46 PHE B O 1
ATOM 2687 N N . HIS B 1 47 ? -22.7 13.238 5.933 1 92.4 47 HIS B N 1
ATOM 2688 C CA . HIS B 1 47 ? -23.744 12.409 6.523 1 92.4 47 HIS B CA 1
ATOM 2689 C C . HIS B 1 47 ? -23.161 11.14 7.135 1 92.4 47 HIS B C 1
ATOM 2691 O O . HIS B 1 47 ? -23.142 10.087 6.492 1 92.4 47 HIS B O 1
ATOM 2697 N N . HIS B 1 48 ? -22.848 11.2 8.386 1 91.37 48 HIS B N 1
ATOM 2698 C CA . HIS B 1 48 ? -22.205 10.096 9.091 1 91.37 48 HIS B CA 1
ATOM 2699 C C . HIS B 1 48 ? -23.215 9.012 9.453 1 91.37 48 HIS B C 1
ATOM 2701 O O . HIS B 1 48 ? -24.294 9.31 9.969 1 91.37 48 HIS B O 1
ATOM 2707 N N . ASN B 1 49 ? -22.932 7.784 9.1 1 91.87 49 ASN B N 1
ATOM 2708 C CA . ASN B 1 49 ? -23.665 6.586 9.497 1 91.87 49 ASN B CA 1
ATOM 2709 C C . ASN B 1 49 ? -22.784 5.629 10.295 1 91.87 49 ASN B C 1
ATOM 2711 O O . ASN B 1 49 ? -21.934 4.941 9.727 1 91.87 49 ASN B O 1
ATOM 2715 N N . PRO B 1 50 ? -22.965 5.553 11.536 1 89.58 50 PRO B N 1
ATOM 2716 C CA . PRO B 1 50 ? -22.07 4.77 12.392 1 89.58 50 PRO B CA 1
ATOM 2717 C C . PRO B 1 50 ? -22.042 3.29 12.019 1 89.58 50 PRO B C 1
ATOM 2719 O O . PRO B 1 50 ? -21.119 2.569 12.407 1 89.58 50 PRO B O 1
ATOM 2722 N N . SER B 1 51 ? -23.01 2.808 11.319 1 90.15 51 SER B N 1
ATOM 2723 C CA . SER B 1 51 ? -23.051 1.4 10.938 1 90.15 51 SER B CA 1
ATOM 2724 C C . SER B 1 51 ? -22.098 1.113 9.782 1 90.15 51 SER B C 1
ATOM 2726 O O . SER B 1 51 ? -21.733 -0.04 9.544 1 90.15 51 SER B O 1
ATOM 2728 N N . ILE B 1 52 ? -21.684 2.133 9.08 1 90.87 52 ILE B N 1
ATOM 2729 C CA . ILE B 1 52 ? -20.832 1.877 7.924 1 90.87 52 ILE B CA 1
ATOM 2730 C C . ILE B 1 52 ? -19.505 2.616 8.088 1 90.87 52 ILE B C 1
ATOM 2732 O O . ILE B 1 52 ? -18.48 2.19 7.551 1 90.87 52 ILE B O 1
ATOM 2736 N N . HIS B 1 53 ? -19.607 3.746 8.776 1 91.39 53 HIS B N 1
ATOM 2737 C CA . HIS B 1 53 ? -18.401 4.536 9.002 1 91.39 53 HIS B CA 1
ATOM 2738 C C . HIS B 1 53 ? -17.752 4.18 10.335 1 91.39 53 HIS B C 1
ATOM 2740 O O . HIS B 1 53 ? -18.112 4.737 11.375 1 91.39 53 HIS B O 1
ATOM 2746 N N . GLN B 1 54 ? -16.724 3.274 10.217 1 91.45 54 GLN B N 1
ATOM 2747 C CA . GLN B 1 54 ? -16.156 2.624 11.394 1 91.45 54 GLN B CA 1
ATOM 2748 C C . GLN B 1 54 ? -14.632 2.598 11.326 1 91.45 54 GLN B C 1
ATOM 2750 O O . GLN B 1 54 ? -14.044 2.974 10.31 1 91.45 54 GLN B O 1
ATOM 2755 N N . HIS B 1 55 ? -14.06 2.314 12.44 1 91.8 55 HIS B N 1
ATOM 2756 C CA . HIS B 1 55 ? -12.636 2.004 12.5 1 91.8 55 HIS B CA 1
ATOM 2757 C C . HIS B 1 55 ? -12.365 0.842 13.451 1 91.8 55 HIS B C 1
ATOM 2759 O O . HIS B 1 55 ? -13.218 0.492 14.269 1 91.8 55 HIS B O 1
ATOM 2765 N N . THR B 1 56 ? -11.311 0.21 13.237 1 90.35 56 THR B N 1
ATOM 2766 C CA . THR B 1 56 ? -10.795 -0.779 14.177 1 90.35 56 THR B CA 1
ATOM 2767 C C . THR B 1 56 ? -9.294 -0.599 14.382 1 90.35 56 THR B C 1
ATOM 2769 O O . THR B 1 56 ? -8.587 -0.155 13.475 1 90.35 56 THR B O 1
ATOM 2772 N N . LEU B 1 57 ? -8.869 -0.83 15.577 1 91.46 57 LEU B N 1
ATOM 2773 C CA . LEU B 1 57 ? -7.462 -0.916 15.954 1 91.46 57 LEU B CA 1
ATOM 2774 C C . LEU B 1 57 ? -7.068 -2.358 16.255 1 91.46 57 LEU B C 1
ATOM 2776 O O . LEU B 1 57 ? -7.818 -3.088 16.906 1 91.46 57 LEU B O 1
ATOM 2780 N N . PHE B 1 58 ? -6.004 -2.765 15.738 1 86.88 58 PHE B N 1
ATOM 2781 C CA . PHE B 1 58 ? -5.592 -4.145 15.968 1 86.88 58 PHE B CA 1
ATOM 2782 C C . PHE B 1 58 ? -4.073 -4.264 15.968 1 86.88 58 PHE B C 1
ATOM 2784 O O . PHE B 1 58 ? -3.375 -3.366 15.493 1 86.88 58 PHE B O 1
ATOM 2791 N N . ASP B 1 59 ? -3.676 -5.473 16.577 1 79.19 59 ASP B N 1
ATOM 2792 C CA . ASP B 1 59 ? -2.245 -5.691 16.763 1 79.19 59 ASP B CA 1
ATOM 2793 C C . ASP B 1 59 ? -1.684 -6.608 15.679 1 79.19 59 ASP B C 1
ATOM 2795 O O . ASP B 1 59 ? -2.437 -7.162 14.875 1 79.19 59 ASP B O 1
ATOM 2799 N N . SER B 1 60 ? -0.212 -6.427 15.562 1 68.81 60 SER B N 1
ATOM 2800 C CA . SER B 1 60 ? 0.594 -7.301 14.715 1 68.81 60 SER B CA 1
ATOM 2801 C C . SER B 1 60 ? 0.589 -6.824 13.267 1 68.81 60 SER B C 1
ATOM 2803 O O . SER B 1 60 ? 0.142 -7.545 12.372 1 68.81 60 SER B O 1
ATOM 2805 N N . PRO B 1 61 ? 0.893 -5.512 13.35 1 74.1 61 PRO B N 1
ATOM 2806 C CA . PRO B 1 61 ? 1.363 -4.471 14.267 1 74.1 61 PRO B CA 1
ATOM 2807 C C . PRO B 1 61 ? 0.261 -3.491 14.663 1 74.1 61 PRO B C 1
ATOM 2809 O O . PRO B 1 61 ? -0.896 -3.665 14.269 1 74.1 61 PRO B O 1
ATOM 2812 N N . ALA B 1 62 ? 0.607 -2.52 15.572 1 84.2 62 ALA B N 1
ATOM 2813 C CA . ALA B 1 62 ? -0.353 -1.476 15.92 1 84.2 62 ALA B CA 1
ATOM 2814 C C . ALA B 1 62 ? -0.889 -0.785 14.669 1 84.2 62 ALA B C 1
ATOM 2816 O O . ALA B 1 62 ? -0.221 0.077 14.094 1 84.2 62 ALA B O 1
ATOM 2817 N N . THR B 1 63 ? -2.021 -1.245 14.209 1 91.45 63 THR B N 1
ATOM 2818 C CA . THR B 1 63 ? -2.578 -0.883 12.91 1 91.45 63 THR B CA 1
ATOM 2819 C C . THR B 1 63 ? -4.032 -0.444 13.048 1 91.45 63 THR B C 1
ATOM 2821 O O . THR B 1 63 ? -4.717 -0.834 13.996 1 91.45 63 THR B O 1
ATOM 2824 N N . SER B 1 64 ? -4.379 0.415 12.241 1 94.67 64 SER B N 1
ATOM 2825 C CA . SER B 1 64 ? -5.78 0.813 12.149 1 94.67 64 SER B CA 1
ATOM 2826 C C . SER B 1 64 ? -6.342 0.539 10.758 1 94.67 64 SER B C 1
ATOM 2828 O O . SER B 1 64 ? -5.607 0.569 9.768 1 94.67 64 SER B O 1
ATOM 2830 N N . LEU B 1 65 ? -7.526 0.176 10.729 1 94.36 65 LEU B N 1
ATOM 2831 C CA . LEU B 1 65 ? -8.342 0.115 9.521 1 94.36 65 LEU B CA 1
ATOM 2832 C C . LEU B 1 65 ? -9.606 0.954 9.676 1 94.36 65 LEU B C 1
ATOM 2834 O O . LEU B 1 65 ? -10.24 0.94 10.733 1 94.36 65 LEU B O 1
ATOM 2838 N N . ASN B 1 66 ? -9.942 1.682 8.588 1 93.51 66 ASN B N 1
ATOM 2839 C CA . ASN B 1 66 ? -11.135 2.509 8.738 1 93.51 66 ASN B CA 1
ATOM 2840 C C . ASN B 1 66 ? -11.914 2.612 7.43 1 93.51 66 ASN B C 1
ATOM 2842 O O . ASN B 1 66 ? -11.346 2.44 6.35 1 93.51 66 ASN B O 1
ATOM 2846 N N 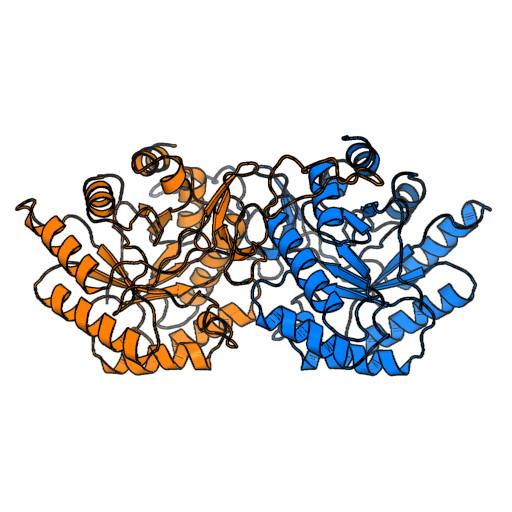. THR B 1 67 ? -13.183 2.824 7.594 1 92.17 67 THR B N 1
ATOM 2847 C CA . THR B 1 67 ? -14.091 3.158 6.502 1 92.17 67 THR B CA 1
ATOM 2848 C C . THR B 1 67 ? -14.743 4.517 6.739 1 92.17 67 THR B C 1
ATOM 2850 O O . THR B 1 67 ? -15.888 4.74 6.34 1 92.17 67 THR B O 1
ATOM 2853 N N . TYR B 1 68 ? -13.995 5.335 7.394 1 87.95 68 TYR B N 1
ATOM 2854 C CA . TYR B 1 68 ? -14.527 6.643 7.756 1 87.95 68 TYR B CA 1
ATOM 2855 C C . TYR B 1 68 ? -14.767 7.497 6.517 1 87.95 68 TYR B C 1
ATOM 2857 O O . TYR B 1 68 ? -14.078 7.342 5.506 1 87.95 68 TYR B O 1
ATOM 2865 N N . GLY B 1 69 ? -15.709 8.357 6.697 1 86.55 69 GLY B N 1
ATOM 2866 C CA . GLY B 1 69 ? -15.846 9.508 5.819 1 86.55 69 GLY B CA 1
ATOM 2867 C C . GLY B 1 69 ? -15.284 10.784 6.417 1 86.55 69 GLY B C 1
ATOM 2868 O O . GLY B 1 69 ? -14.307 10.747 7.168 1 86.55 69 GLY B O 1
ATOM 2869 N N . TYR B 1 70 ? -15.835 11.824 6.044 1 93.34 70 TYR B N 1
ATOM 2870 C CA . TYR B 1 70 ? -15.389 13.14 6.488 1 93.34 70 TYR B CA 1
ATOM 2871 C C . TYR B 1 70 ? -16.111 13.56 7.762 1 93.34 70 TYR B C 1
ATOM 2873 O O . TYR B 1 70 ? -16.813 12.755 8.379 1 93.34 70 TYR B O 1
ATOM 2881 N N . SER B 1 71 ? -15.813 14.696 8.239 1 96.53 71 SER B N 1
ATOM 2882 C CA . SER B 1 71 ? -16.364 15.176 9.502 1 96.53 71 SER B CA 1
ATOM 2883 C C . SER B 1 71 ? -17.876 15.352 9.415 1 96.53 71 SER B C 1
ATOM 2885 O O . SER B 1 71 ? -18.39 15.871 8.422 1 96.53 71 SER B O 1
ATOM 2887 N N . PRO B 1 72 ? -18.595 14.911 10.432 1 95.9 72 PRO B N 1
ATOM 2888 C CA . PRO B 1 72 ? -20.026 15.215 10.485 1 95.9 72 PRO B CA 1
ATOM 2889 C C . PRO B 1 72 ? -20.307 16.69 10.767 1 95.9 72 PRO B C 1
ATOM 2891 O O . PRO B 1 72 ? -21.463 17.119 10.736 1 95.9 72 PRO B O 1
ATOM 2894 N N . HIS B 1 73 ? -19.311 17.455 11.091 1 97.99 73 HIS B N 1
ATOM 2895 C CA . HIS B 1 73 ? -19.447 18.888 11.326 1 97.99 73 HIS B CA 1
ATOM 2896 C C . HIS B 1 73 ? -19.011 19.691 10.105 1 97.99 73 HIS B C 1
ATOM 2898 O O . HIS B 1 73 ? -18.03 19.342 9.446 1 97.99 73 HIS B O 1
ATOM 2904 N N . PRO B 1 74 ? -19.711 20.754 9.8 1 98.41 74 PRO B N 1
ATOM 2905 C CA . PRO B 1 74 ? -19.314 21.611 8.681 1 98.41 74 PRO B CA 1
ATOM 2906 C C . PRO B 1 74 ? -18.067 22.439 8.985 1 98.41 74 PRO B C 1
ATOM 2908 O O . PRO B 1 74 ? -17.684 22.58 10.149 1 98.41 74 PRO B O 1
ATOM 2911 N N . LEU B 1 75 ? -17.538 23.079 7.996 1 98.76 75 LEU B N 1
ATOM 2912 C CA . LEU B 1 75 ? -16.354 23.919 8.131 1 98.76 75 LEU B CA 1
ATOM 2913 C C . LEU B 1 75 ? -16.587 25.028 9.152 1 98.76 75 LEU B C 1
ATOM 2915 O O . LEU B 1 75 ? -15.692 25.357 9.933 1 98.76 75 LEU B O 1
ATOM 2919 N N . SER B 1 76 ? -17.762 25.611 9.19 1 98.72 76 SER B N 1
ATOM 2920 C CA . SER B 1 76 ? -18.063 26.71 10.101 1 98.72 76 SER B CA 1
ATOM 2921 C C . SER B 1 76 ? -17.897 26.284 11.556 1 98.72 76 SER B C 1
ATOM 2923 O O . SER B 1 76 ? -17.49 27.085 12.4 1 98.72 76 SER B O 1
ATOM 2925 N N . PHE B 1 77 ? -18.223 25.027 11.848 1 98.7 77 PHE B N 1
ATOM 2926 C CA . PHE B 1 77 ? -18.036 24.498 13.194 1 98.7 77 PHE B CA 1
ATOM 2927 C C . PHE B 1 77 ? -16.573 24.585 13.611 1 98.7 77 PHE B C 1
ATOM 2929 O O . PHE B 1 77 ? -16.263 25.017 14.723 1 98.7 77 PHE B O 1
ATOM 2936 N N . TYR B 1 78 ? -15.657 24.174 12.755 1 98.82 78 TYR B N 1
ATOM 2937 C CA . TYR B 1 78 ? -14.233 24.148 13.068 1 98.82 78 TYR B CA 1
ATOM 2938 C C . TYR B 1 78 ? -13.67 25.561 13.167 1 98.82 78 TYR B C 1
ATOM 2940 O O . TYR B 1 78 ? -12.829 25.842 14.024 1 98.82 78 TYR B O 1
ATOM 2948 N N . LEU B 1 79 ? -14.104 26.459 12.289 1 98.67 79 LEU B N 1
ATOM 2949 C CA . LEU B 1 79 ? -13.639 27.84 12.361 1 98.67 79 LEU B CA 1
ATOM 2950 C C . LEU B 1 79 ? -14.069 28.491 13.672 1 98.67 79 LEU B C 1
ATOM 2952 O O . LEU B 1 79 ? -13.273 29.174 14.321 1 98.67 79 LEU B O 1
ATOM 2956 N N . ASP B 1 80 ? -15.298 28.22 14.058 1 98.28 80 ASP B N 1
ATOM 2957 C CA . ASP B 1 80 ? -15.794 28.743 15.328 1 98.28 80 ASP B CA 1
ATOM 2958 C C . ASP B 1 80 ? -15.016 28.156 16.504 1 98.28 80 ASP B C 1
ATOM 2960 O O . ASP B 1 80 ? -14.655 28.876 17.437 1 98.28 80 ASP B O 1
ATOM 2964 N N . ALA B 1 81 ? -14.829 26.866 16.489 1 98.48 81 ALA B N 1
ATOM 2965 C CA . ALA B 1 81 ? -14.117 26.181 17.565 1 98.48 81 ALA B CA 1
ATOM 2966 C C . ALA B 1 81 ? -12.692 26.709 17.703 1 98.48 81 ALA B C 1
ATOM 2968 O O . ALA B 1 81 ? -12.233 26.994 18.812 1 98.48 81 ALA B O 1
ATOM 2969 N N . VAL B 1 82 ? -12.024 26.841 16.594 1 97.92 82 VAL B N 1
ATOM 2970 C CA . VAL B 1 82 ? -10.638 27.297 16.574 1 97.92 82 VAL B CA 1
ATOM 2971 C C . VAL B 1 82 ? -10.554 28.719 17.123 1 97.92 82 VAL B C 1
ATOM 2973 O O . VAL B 1 82 ? -9.712 29.013 17.975 1 97.92 82 VAL B O 1
ATOM 2976 N N . GLU B 1 83 ? -11.416 29.596 16.646 1 97.17 83 GLU B N 1
ATOM 2977 C CA . GLU B 1 83 ? -11.453 30.965 17.152 1 97.17 83 GLU B CA 1
ATOM 2978 C C . GLU B 1 83 ? -11.66 30.989 18.664 1 97.17 83 GLU B C 1
ATOM 2980 O O . GLU B 1 83 ? -10.945 31.691 19.382 1 97.17 83 GLU B O 1
ATOM 2985 N N . SER B 1 84 ? -12.601 30.207 19.084 1 97.61 84 SER B N 1
ATOM 2986 C CA . SER B 1 84 ? -12.918 30.165 20.507 1 97.61 84 SER B CA 1
ATOM 2987 C C . SER B 1 84 ? -11.739 29.645 21.322 1 97.61 84 SER B C 1
ATOM 2989 O O . SER B 1 84 ? -11.426 30.184 22.385 1 97.61 84 SER B O 1
ATOM 2991 N N . ILE B 1 85 ? -11.1 28.598 20.876 1 97.78 85 ILE B N 1
ATOM 2992 C CA . ILE B 1 85 ? -9.976 27.991 21.582 1 97.78 85 ILE B CA 1
ATOM 2993 C C . ILE B 1 85 ? -8.846 29.008 21.723 1 97.78 85 ILE B C 1
ATOM 2995 O O . ILE B 1 85 ? -8.216 29.103 22.78 1 97.78 85 ILE B O 1
ATOM 2999 N N . ILE B 1 86 ? -8.597 29.774 20.677 1 95.85 86 ILE B N 1
ATOM 3000 C CA . ILE B 1 86 ? -7.525 30.763 20.664 1 95.85 86 ILE B CA 1
ATOM 3001 C C . ILE B 1 86 ? -7.868 31.907 21.615 1 95.85 86 ILE B C 1
ATOM 3003 O O . ILE B 1 86 ? -7.016 32.361 22.383 1 95.85 86 ILE B O 1
ATOM 3007 N N . THR B 1 87 ? -9.139 32.338 21.654 1 95.09 87 THR B N 1
ATOM 3008 C CA . THR B 1 87 ? -9.503 33.575 22.337 1 95.09 87 THR B CA 1
ATOM 3009 C C . THR B 1 87 ? -9.859 33.302 23.796 1 95.09 87 THR B C 1
ATOM 3011 O O . THR B 1 87 ? -9.722 34.182 24.649 1 95.09 87 THR B O 1
ATOM 3014 N N . ASP B 1 88 ? -10.289 32.081 24.015 1 92.73 88 ASP B N 1
ATOM 3015 C CA . ASP B 1 88 ? -10.77 31.769 25.358 1 92.73 88 ASP B CA 1
ATOM 3016 C C . ASP B 1 88 ? -9.631 31.817 26.374 1 92.73 88 ASP B C 1
ATOM 3018 O O . ASP B 1 88 ? -9.865 32.028 27.566 1 92.73 88 ASP B O 1
ATOM 3022 N N . THR B 1 89 ? -8.491 31.594 25.938 1 85.71 89 THR B N 1
ATOM 3023 C CA . THR B 1 89 ? -7.356 31.593 26.854 1 85.71 89 THR B CA 1
ATOM 3024 C C . THR B 1 89 ? -6.982 33.017 27.254 1 85.71 89 THR B C 1
ATOM 3026 O O . THR B 1 89 ? -6.311 33.227 28.266 1 85.71 89 THR B O 1
ATOM 3029 N N . GLY B 1 90 ? -7.288 34.042 26.425 1 89.64 90 GLY B N 1
ATOM 3030 C CA . GLY B 1 90 ? -6.858 35.419 26.607 1 89.64 90 GLY B CA 1
ATOM 3031 C C . GLY B 1 90 ? -5.384 35.627 26.318 1 89.64 90 GLY B C 1
ATOM 3032 O O . GLY B 1 90 ? -4.827 36.682 26.63 1 89.64 90 GLY B O 1
ATOM 3033 N N . LYS B 1 91 ? -4.78 34.606 25.896 1 93.29 91 LYS B N 1
ATOM 3034 C CA . LYS B 1 91 ? -3.354 34.639 25.584 1 93.29 91 LYS B CA 1
ATOM 3035 C C . LYS B 1 91 ? -3.119 34.559 24.078 1 93.29 91 LYS B C 1
ATOM 3037 O O . LYS B 1 91 ? -4.013 34.168 23.325 1 93.29 91 LYS B O 1
ATOM 3042 N N . PRO B 1 92 ? -1.948 35.032 23.702 1 94.58 92 PRO B N 1
ATOM 3043 C CA . PRO B 1 92 ? -1.617 34.906 22.281 1 94.58 92 PRO B CA 1
ATOM 3044 C C . PRO B 1 92 ? -1.621 33.456 21.8 1 94.58 92 PRO B C 1
ATOM 3046 O O . PRO B 1 92 ? -1.327 32.544 22.577 1 94.58 92 PRO B O 1
ATOM 3049 N N . GLN B 1 93 ? -1.948 33.273 20.605 1 96.92 93 GLN B N 1
ATOM 3050 C CA . GLN B 1 93 ? -1.93 31.953 19.983 1 96.92 93 GLN B CA 1
ATOM 3051 C C . GLN B 1 93 ? -0.538 31.333 20.049 1 96.92 93 GLN B C 1
ATOM 3053 O O . GLN B 1 93 ? 0.453 31.979 19.701 1 96.92 93 GLN B O 1
ATOM 3058 N N . THR B 1 94 ? -0.418 30.067 20.374 1 95.6 94 THR B N 1
ATOM 3059 C CA . THR B 1 94 ? 0.875 29.453 20.655 1 95.6 94 THR B CA 1
ATOM 3060 C C . THR B 1 94 ? 1.306 28.55 19.503 1 95.6 94 THR B C 1
ATOM 3062 O O . THR B 1 94 ? 2.478 28.181 19.402 1 95.6 94 THR B O 1
ATOM 3065 N N . LYS B 1 95 ? 0.449 28.163 18.731 1 97.71 95 LYS B N 1
ATOM 3066 C CA . LYS B 1 95 ? 0.727 27.277 17.604 1 97.71 95 LYS B CA 1
ATOM 3067 C C . LYS B 1 95 ? -0.366 27.377 16.544 1 97.71 95 LYS B C 1
ATOM 3069 O O . LYS B 1 95 ? -1.487 27.799 16.838 1 97.71 95 LYS B O 1
ATOM 3074 N N . PRO B 1 96 ? -0.053 27.032 15.349 1 98.43 96 PRO B N 1
ATOM 3075 C CA . PRO B 1 96 ? -1.042 27.149 14.274 1 98.43 96 PRO B CA 1
ATOM 3076 C C . PRO B 1 96 ? -2.078 26.028 14.301 1 98.43 96 PRO B C 1
ATOM 3078 O O . PRO B 1 96 ? -1.848 24.984 14.917 1 98.43 96 PRO B O 1
ATOM 3081 N N . PHE B 1 97 ? -3.231 26.332 13.662 1 98.8 97 PHE B N 1
ATOM 3082 C CA . PHE B 1 97 ? -4.21 25.315 13.297 1 98.8 97 PHE B CA 1
ATOM 3083 C C . PHE B 1 97 ? -4.14 25.006 11.807 1 98.8 97 PHE B C 1
ATOM 3085 O O . PHE B 1 97 ? -3.992 25.913 10.985 1 98.8 97 PHE B O 1
ATOM 3092 N N . ILE B 1 98 ? -4.132 23.762 11.469 1 98.91 98 ILE B N 1
ATOM 3093 C CA . ILE B 1 98 ? -4.286 23.308 10.091 1 98.91 98 ILE B CA 1
ATOM 3094 C C . ILE B 1 98 ? -5.734 22.887 9.845 1 98.91 98 ILE B C 1
ATOM 3096 O O . ILE B 1 98 ? -6.194 21.879 10.387 1 98.91 98 ILE B O 1
ATOM 3100 N N . ILE B 1 99 ? -6.439 23.64 9.052 1 98.9 99 ILE B N 1
ATOM 3101 C CA . ILE B 1 99 ? -7.83 23.343 8.73 1 98.9 99 ILE B CA 1
ATOM 3102 C C . ILE B 1 99 ? -7.892 22.411 7.522 1 98.9 99 ILE B C 1
ATOM 3104 O O . ILE B 1 99 ? -7.607 22.826 6.395 1 98.9 99 ILE B O 1
ATOM 3108 N N . SER B 1 100 ? -8.278 21.175 7.778 1 98.61 100 SER B N 1
ATOM 3109 C CA . SER B 1 100 ? -8.363 20.2 6.696 1 98.61 100 SER B CA 1
ATOM 3110 C C . SER B 1 100 ? -9.724 20.254 6.01 1 98.61 100 SER B C 1
ATOM 3112 O O . SER B 1 100 ? -10.762 20.176 6.671 1 98.61 100 SER B O 1
ATOM 3114 N N . ILE B 1 101 ? -9.696 20.391 4.671 1 98.06 101 ILE B N 1
ATOM 3115 C CA . ILE B 1 101 ? -10.943 20.536 3.928 1 98.06 101 ILE B CA 1
ATOM 3116 C C . ILE B 1 101 ? -10.917 19.637 2.694 1 98.06 101 ILE B C 1
ATOM 3118 O O . ILE B 1 101 ? -9.853 19.166 2.285 1 98.06 101 ILE B O 1
ATOM 3122 N N . THR B 1 102 ? -12.133 19.35 2.12 1 96.27 102 THR B N 1
ATOM 3123 C CA . THR B 1 102 ? -12.267 18.629 0.859 1 96.27 102 THR B CA 1
ATOM 3124 C C . THR B 1 102 ? -13.562 19.014 0.15 1 96.27 102 THR B C 1
ATOM 3126 O O . THR B 1 102 ? -14.308 19.871 0.631 1 96.27 102 THR B O 1
ATOM 3129 N N . GLY B 1 103 ? -13.782 18.549 -1.032 1 94.12 103 GLY B N 1
ATOM 3130 C CA . GLY B 1 103 ? -14.927 18.85 -1.877 1 94.12 103 GLY B CA 1
ATOM 3131 C C . GLY B 1 103 ? -14.569 18.966 -3.346 1 94.12 103 GLY B C 1
ATOM 3132 O O . GLY B 1 103 ? -13.456 18.622 -3.749 1 94.12 103 GLY B O 1
ATOM 3133 N N . THR B 1 104 ? -15.511 19.399 -4.137 1 93.22 104 THR B N 1
ATOM 3134 C CA . THR B 1 104 ? -15.231 19.729 -5.53 1 93.22 104 THR B CA 1
ATOM 3135 C C . THR B 1 104 ? -14.273 20.914 -5.623 1 93.22 104 THR B C 1
ATOM 3137 O O . THR B 1 104 ? -14.064 21.628 -4.641 1 93.22 104 THR B O 1
ATOM 3140 N N . PRO B 1 105 ? -13.689 21.124 -6.754 1 94.37 105 PRO B N 1
ATOM 3141 C CA . PRO B 1 105 ? -12.798 22.277 -6.899 1 94.37 105 PRO B CA 1
ATOM 3142 C C . PRO B 1 105 ? -13.456 23.588 -6.476 1 94.37 105 PRO B C 1
ATOM 3144 O O . PRO B 1 105 ? -12.839 24.396 -5.778 1 94.37 105 PRO B O 1
ATOM 3147 N N . GLU B 1 106 ? -14.704 23.798 -6.831 1 96.38 106 GLU B N 1
ATOM 3148 C CA . GLU B 1 106 ? -15.425 25.019 -6.482 1 96.38 106 GLU B CA 1
ATOM 3149 C C . GLU B 1 106 ? -15.663 25.108 -4.977 1 96.38 106 GLU B C 1
ATOM 3151 O O . GLU B 1 106 ? -15.524 26.18 -4.384 1 96.38 106 GLU B O 1
ATOM 3156 N N . GLU B 1 107 ? -16.007 23.987 -4.399 1 96.69 107 GLU B N 1
ATOM 3157 C CA . GLU B 1 107 ? -16.242 23.947 -2.959 1 96.69 107 GLU B CA 1
ATOM 3158 C C . GLU B 1 107 ? -14.957 24.218 -2.182 1 96.69 107 GLU B C 1
ATOM 3160 O O . GLU B 1 107 ? -14.976 24.912 -1.164 1 96.69 107 GLU B O 1
ATOM 3165 N N . VAL B 1 108 ? -13.916 23.679 -2.645 1 96.8 108 VAL B N 1
ATOM 3166 C CA . VAL B 1 108 ? -12.62 23.871 -2.003 1 96.8 108 VAL B CA 1
ATOM 3167 C C . VAL B 1 108 ? -12.211 25.34 -2.094 1 96.8 108 VAL B C 1
ATOM 3169 O O . VAL B 1 108 ? -11.713 25.913 -1.122 1 96.8 108 VAL B O 1
ATOM 3172 N N . ALA B 1 109 ? -12.403 25.958 -3.247 1 97.61 109 ALA B N 1
ATOM 3173 C CA . ALA B 1 109 ? -12.099 27.378 -3.399 1 97.61 109 ALA B CA 1
ATOM 3174 C C . ALA B 1 109 ? -12.892 28.218 -2.402 1 97.61 109 ALA B C 1
ATOM 3176 O O . ALA B 1 109 ? -12.345 29.126 -1.772 1 97.61 109 ALA B O 1
ATOM 3177 N N . GLU B 1 110 ? -14.147 27.883 -2.267 1 98.19 110 GLU B N 1
ATOM 3178 C CA . GLU B 1 110 ? -14.992 28.582 -1.303 1 98.19 110 GLU B CA 1
ATOM 3179 C C . GLU B 1 110 ? -14.506 28.353 0.125 1 98.19 110 GLU B C 1
ATOM 3181 O O . GLU B 1 110 ? -14.495 29.279 0.939 1 98.19 110 GLU B O 1
ATOM 3186 N N . ALA B 1 111 ? -14.167 27.167 0.419 1 98.45 111 ALA B N 1
ATOM 3187 C CA . ALA B 1 111 ? -13.687 26.819 1.754 1 98.45 111 ALA B CA 1
ATOM 3188 C C . ALA B 1 111 ? -12.388 27.551 2.077 1 98.45 111 ALA B C 1
ATOM 3190 O O . ALA B 1 111 ? -12.221 28.074 3.182 1 98.45 111 ALA B O 1
ATOM 3191 N N . VAL B 1 112 ? -11.472 27.578 1.137 1 98.51 112 VAL B N 1
ATOM 3192 C CA . VAL B 1 112 ? -10.208 28.28 1.335 1 98.51 112 VAL B CA 1
ATOM 3193 C C . VAL B 1 112 ? -10.474 29.76 1.602 1 98.51 112 VAL B C 1
ATOM 3195 O O . VAL B 1 112 ? -9.844 30.363 2.474 1 98.51 112 VAL B O 1
ATOM 3198 N N . THR B 1 113 ? -11.38 30.342 0.846 1 98.25 113 THR B N 1
ATOM 3199 C CA . THR B 1 113 ? -11.745 31.739 1.054 1 98.25 113 THR B CA 1
ATOM 3200 C C . THR B 1 113 ? -12.265 31.957 2.472 1 98.25 113 THR B C 1
ATOM 3202 O O . THR B 1 113 ? -11.893 32.929 3.133 1 98.25 113 THR B O 1
ATOM 3205 N N . ALA B 1 114 ? -13.1 31.054 2.931 1 98.26 114 ALA B N 1
ATOM 3206 C CA . ALA B 1 114 ? -13.661 31.159 4.276 1 98.26 114 ALA B CA 1
ATOM 3207 C C . ALA B 1 114 ? -12.564 31.094 5.334 1 98.26 114 ALA B C 1
ATOM 3209 O O . ALA B 1 114 ? -12.575 31.865 6.297 1 98.26 114 ALA B O 1
ATOM 3210 N N . VAL B 1 115 ? -11.632 30.194 5.22 1 98.6 115 VAL B N 1
ATOM 3211 C CA . VAL B 1 115 ? -10.534 30.063 6.172 1 98.6 115 VAL B CA 1
ATOM 3212 C C . VAL B 1 115 ? -9.654 31.31 6.12 1 98.6 115 VAL B C 1
ATOM 3214 O O . VAL B 1 115 ? -9.212 31.809 7.158 1 98.6 115 VAL B O 1
ATOM 3217 N N . ASP B 1 116 ? -9.398 31.783 4.916 1 97.95 116 ASP B N 1
ATOM 3218 C CA . ASP B 1 116 ? -8.562 32.964 4.722 1 97.95 116 ASP B CA 1
ATOM 3219 C C . ASP B 1 116 ? -9.181 34.19 5.389 1 97.95 116 ASP B C 1
ATOM 3221 O O . ASP B 1 116 ? -8.467 35.035 5.932 1 97.95 116 ASP B O 1
ATOM 3225 N N . ASP B 1 117 ? -10.464 34.336 5.298 1 96.93 117 ASP B N 1
ATOM 3226 C CA . ASP B 1 117 ? -11.161 35.442 5.947 1 96.93 117 ASP B CA 1
ATOM 3227 C C . ASP B 1 117 ? -10.901 35.447 7.452 1 96.93 117 ASP B C 1
ATOM 3229 O O . ASP B 1 117 ? -10.706 36.508 8.049 1 96.93 117 ASP B O 1
ATOM 3233 N N . VAL B 1 118 ? -10.909 34.284 8.044 1 96.6 118 VAL B N 1
ATOM 3234 C CA . VAL B 1 118 ? -10.657 34.168 9.477 1 96.6 118 VAL B CA 1
ATOM 3235 C C . VAL B 1 118 ? -9.183 34.442 9.767 1 96.6 118 VAL B C 1
ATOM 3237 O O . VAL B 1 118 ? -8.852 35.117 10.745 1 96.6 118 VAL B O 1
ATOM 3240 N N . ALA B 1 119 ? -8.331 33.942 8.953 1 95.95 119 ALA B N 1
ATOM 3241 C CA . ALA B 1 119 ? -6.895 34.154 9.12 1 95.95 119 ALA B CA 1
ATOM 3242 C C . ALA B 1 119 ? -6.55 35.639 9.061 1 95.95 119 ALA B C 1
ATOM 3244 O O . ALA B 1 119 ? -5.656 36.103 9.772 1 95.95 119 ALA B O 1
ATOM 3245 N N . ARG B 1 120 ? -7.202 36.406 8.29 1 94.66 120 ARG B N 1
ATOM 3246 C CA . ARG B 1 120 ? -6.924 37.822 8.072 1 94.66 120 ARG B CA 1
ATOM 3247 C C . ARG B 1 120 ? -7.24 38.639 9.32 1 94.66 120 ARG B C 1
ATOM 3249 O O . ARG B 1 120 ? -6.764 39.767 9.467 1 94.66 120 ARG B O 1
ATOM 3256 N N . VAL B 1 121 ? -8.071 38.044 10.191 1 93.28 121 VAL B N 1
ATOM 3257 C CA . VAL B 1 121 ? -8.376 38.727 11.444 1 93.28 121 VAL B CA 1
ATOM 3258 C C . VAL B 1 121 ? -7.173 38.651 12.381 1 93.28 121 VAL B C 1
ATOM 3260 O O . VAL B 1 121 ? -7.069 39.428 13.333 1 93.28 121 VAL B O 1
ATOM 3263 N N . GLY B 1 122 ? -6.243 37.678 12.126 1 92.62 122 GLY B N 1
ATOM 3264 C CA . GLY B 1 122 ? -5.01 37.637 12.895 1 92.62 122 GLY B CA 1
ATOM 3265 C C . GLY B 1 122 ? -4.684 36.254 13.427 1 92.62 122 GLY B C 1
ATOM 3266 O O . GLY B 1 122 ? -3.758 36.092 14.225 1 92.62 122 GLY B O 1
ATOM 3267 N N . TYR B 1 123 ? -5.433 35.298 13.107 1 95.41 123 TYR B N 1
ATOM 3268 C CA . TYR B 1 123 ? -5.186 33.942 13.583 1 95.41 123 TYR B CA 1
ATOM 3269 C C . TYR B 1 123 ? -4.197 33.217 12.678 1 95.41 123 TYR B C 1
ATOM 3271 O O . TYR B 1 123 ? -4.227 33.384 11.456 1 95.41 123 TYR B O 1
ATOM 3279 N N . ASN B 1 124 ? -3.258 32.483 13.246 1 97.03 124 ASN B N 1
ATOM 3280 C CA . ASN B 1 124 ? -2.313 31.651 12.51 1 97.03 124 ASN B CA 1
ATOM 3281 C C . ASN B 1 124 ? -2.959 30.35 12.041 1 97.03 124 ASN B C 1
ATOM 3283 O O . ASN B 1 124 ? -3.013 29.374 12.791 1 97.03 124 ASN B O 1
ATOM 3287 N N . LEU B 1 125 ? -3.416 30.374 10.779 1 98.33 125 LEU B N 1
ATOM 3288 C CA . LEU B 1 125 ? -4.112 29.237 10.188 1 98.33 125 LEU B CA 1
ATOM 3289 C C . LEU B 1 125 ? -3.417 28.779 8.91 1 98.33 125 LEU B C 1
ATOM 3291 O O . LEU B 1 125 ? -2.86 29.597 8.174 1 98.33 125 LEU B O 1
ATOM 3295 N N . LEU B 1 126 ? -3.337 27.508 8.703 1 98.63 126 LEU B N 1
ATOM 3296 C CA . LEU B 1 126 ? -3.017 26.862 7.435 1 98.63 126 LEU B CA 1
ATOM 3297 C C . LEU B 1 126 ? -4.211 26.072 6.911 1 98.63 126 LEU B C 1
ATOM 3299 O O . LEU B 1 126 ? -5.098 25.695 7.68 1 98.63 126 LEU B O 1
ATOM 3303 N N . VAL B 1 127 ? -4.253 25.824 5.614 1 98.67 127 VAL B N 1
ATOM 3304 C CA . VAL B 1 127 ? -5.309 24.988 5.054 1 98.67 127 VAL B CA 1
ATOM 3305 C C . VAL B 1 127 ? -4.695 23.772 4.364 1 98.67 127 VAL B C 1
ATOM 3307 O O . VAL B 1 127 ? -3.693 23.893 3.654 1 98.67 127 VAL B O 1
ATOM 3310 N N . GLU B 1 128 ? -5.218 22.633 4.661 1 98.34 128 GLU B N 1
ATOM 3311 C CA . GLU B 1 128 ? -4.841 21.378 4.019 1 98.34 128 GLU B CA 1
ATOM 3312 C C . GLU B 1 128 ? -5.969 20.847 3.139 1 98.34 128 GLU B C 1
ATOM 3314 O O . GLU B 1 128 ? -7.067 20.573 3.626 1 98.34 128 GLU B O 1
ATOM 3319 N N . LEU B 1 129 ? -5.722 20.707 1.866 1 97.26 129 LEU B N 1
ATOM 3320 C CA . LEU B 1 129 ? -6.67 20.084 0.948 1 97.26 129 LEU B CA 1
ATOM 3321 C C . LEU B 1 129 ? -6.493 18.569 0.93 1 97.26 129 LEU B C 1
ATOM 3323 O O . LEU B 1 129 ? -5.494 18.063 0.416 1 97.26 129 LEU B O 1
ATOM 3327 N N . ASN B 1 130 ? -7.444 17.902 1.478 1 95.4 130 ASN B N 1
ATOM 3328 C CA . ASN B 1 130 ? -7.425 16.445 1.404 1 95.4 130 ASN B CA 1
ATOM 3329 C C . ASN B 1 130 ? -7.909 15.946 0.045 1 95.4 130 ASN B C 1
ATOM 3331 O O . ASN B 1 130 ? -9.113 15.893 -0.209 1 95.4 130 ASN B O 1
ATOM 3335 N N . LEU B 1 131 ? -7.001 15.561 -0.808 1 89.92 131 LEU B N 1
ATOM 3336 C CA . LEU B 1 131 ? -7.304 15.107 -2.161 1 89.92 131 LEU B CA 1
ATOM 3337 C C . LEU B 1 131 ? -6.991 13.623 -2.319 1 89.92 131 LEU B C 1
ATOM 3339 O O . LEU B 1 131 ? -6.672 13.165 -3.419 1 89.92 131 LEU B O 1
ATOM 3343 N N . SER B 1 132 ? -6.993 12.85 -1.287 1 79.63 132 SER B N 1
ATOM 3344 C CA . SER B 1 132 ? -6.537 11.464 -1.276 1 79.63 132 SER B CA 1
ATOM 3345 C C . SER B 1 132 ? -7.702 10.498 -1.462 1 79.63 132 SER B C 1
ATOM 3347 O O . SER B 1 132 ? -7.496 9.302 -1.68 1 79.63 132 SER B O 1
ATOM 3349 N N . CYS B 1 133 ? -8.913 10.969 -1.116 1 65.38 133 CYS B N 1
ATOM 3350 C CA . CYS B 1 133 ? -10.014 10.012 -1.064 1 65.38 133 CYS B CA 1
ATOM 3351 C C . CYS B 1 133 ? -10.477 9.637 -2.466 1 65.38 133 CYS B C 1
ATOM 3353 O O . CYS B 1 133 ? -10.669 10.509 -3.315 1 65.38 133 CYS B O 1
ATOM 3355 N N . PRO B 1 134 ? -10.5 8.271 -2.605 1 48.09 134 PRO B N 1
ATOM 3356 C CA . PRO B 1 134 ? -10.98 7.771 -3.895 1 48.09 134 PRO B CA 1
ATOM 3357 C C . PRO B 1 134 ? -12.458 8.073 -4.132 1 48.09 134 PRO B C 1
ATOM 3359 O O . PRO B 1 134 ? -13.031 7.628 -5.129 1 48.09 134 PRO B O 1
ATOM 3362 N N . ASN B 1 135 ? -13.212 8.724 -3.237 1 46.52 135 ASN B N 1
ATOM 3363 C CA . ASN B 1 135 ? -14.649 8.567 -3.037 1 46.52 135 ASN B CA 1
ATOM 3364 C C . ASN B 1 135 ? -15.447 9.274 -4.129 1 46.52 135 ASN B C 1
ATOM 3366 O O . ASN B 1 135 ? -16.646 9.513 -3.971 1 46.52 135 ASN B O 1
ATOM 3370 N N . ILE B 1 136 ? -14.675 9.931 -4.995 1 46.02 136 ILE B N 1
ATOM 3371 C CA . ILE B 1 136 ? -15.642 10.352 -6.003 1 46.02 136 ILE B CA 1
ATOM 3372 C C . ILE B 1 136 ? -15.97 9.18 -6.925 1 46.02 136 ILE B C 1
ATOM 3374 O O . ILE B 1 136 ? -15.075 8.598 -7.543 1 46.02 136 ILE B O 1
ATOM 3378 N N . PRO B 1 137 ? -17.235 8.618 -6.681 1 47.23 137 PRO B N 1
ATOM 3379 C CA . PRO B 1 137 ? -17.657 7.551 -7.591 1 47.23 137 PRO B CA 1
ATOM 3380 C C . PRO B 1 137 ? -17.138 7.749 -9.014 1 47.23 137 PRO B C 1
ATOM 3382 O O . PRO B 1 137 ? -17.093 8.879 -9.506 1 47.23 137 PRO B O 1
ATOM 3385 N N . ASP B 1 138 ? -16.449 6.715 -9.624 1 48.67 138 ASP B N 1
ATOM 3386 C CA . ASP B 1 138 ? -16.063 6.537 -11.02 1 48.67 138 ASP B CA 1
ATOM 3387 C C . ASP B 1 138 ? -14.785 7.309 -11.34 1 48.67 138 ASP B C 1
ATOM 3389 O O . ASP B 1 138 ? -14.467 7.536 -12.509 1 48.67 138 ASP B O 1
ATOM 3393 N N . LYS B 1 139 ? -14.313 8.017 -10.238 1 53.61 139 LYS B N 1
ATOM 3394 C CA . LYS B 1 139 ? -13.075 8.704 -10.593 1 53.61 139 LYS B CA 1
ATOM 3395 C C . LYS B 1 139 ? -11.946 8.332 -9.636 1 53.61 139 LYS B C 1
ATOM 3397 O O . LYS B 1 139 ? -12.19 8.04 -8.464 1 53.61 139 LYS B O 1
ATOM 3402 N N . PRO B 1 140 ? -10.815 8.129 -10.19 1 58.02 140 PRO B N 1
ATOM 3403 C CA . PRO B 1 140 ? -9.66 7.948 -9.308 1 58.02 140 PRO B CA 1
ATOM 3404 C C . PRO B 1 140 ? -9.446 9.131 -8.366 1 58.02 140 PRO B C 1
ATOM 3406 O O . PRO B 1 140 ? -9.927 10.234 -8.636 1 58.02 140 PRO B O 1
ATOM 3409 N N . PRO B 1 141 ? -8.928 8.874 -7.156 1 63.5 141 PRO B N 1
ATOM 3410 C CA . PRO B 1 141 ? -8.527 10.036 -6.359 1 63.5 141 PRO B CA 1
ATOM 3411 C C . PRO B 1 141 ? -7.799 11.094 -7.185 1 63.5 141 PRO B C 1
ATOM 3413 O O . PRO B 1 141 ? -6.944 10.759 -8.009 1 63.5 141 PRO B O 1
ATOM 3416 N N . PRO B 1 142 ? -8.21 12.336 -7.032 1 70.33 142 PRO B N 1
ATOM 3417 C CA . PRO B 1 142 ? -7.638 13.42 -7.834 1 70.33 142 PRO B CA 1
ATOM 3418 C C . PRO B 1 142 ? -6.111 13.423 -7.82 1 70.33 142 PRO B C 1
ATOM 3420 O O . PRO B 1 142 ? -5.481 13.772 -8.821 1 70.33 142 PRO B O 1
ATOM 3423 N N . ALA B 1 143 ? -5.628 12.951 -6.678 1 78.64 143 ALA B N 1
ATOM 3424 C CA . ALA B 1 143 ? -4.177 13.037 -6.534 1 78.64 143 ALA B CA 1
ATOM 3425 C C . ALA B 1 143 ? -3.475 12.037 -7.449 1 78.64 143 ALA B C 1
ATOM 3427 O O . ALA B 1 143 ? -2.26 12.114 -7.647 1 78.64 143 ALA B O 1
ATOM 3428 N N . TYR B 1 144 ? -4.225 11.201 -8.093 1 77.04 144 TYR B N 1
ATOM 3429 C CA . TYR B 1 144 ? -3.635 10.22 -8.997 1 77.04 144 TYR B CA 1
ATOM 3430 C C . TYR B 1 144 ? -3.737 10.682 -10.445 1 77.04 144 TYR B C 1
ATOM 3432 O O . TYR B 1 144 ? -3.193 10.042 -11.348 1 77.04 144 TYR B O 1
ATOM 3440 N N . SER B 1 145 ? -4.441 11.843 -10.615 1 84.1 145 SER B N 1
ATOM 3441 C CA . SER B 1 145 ? -4.735 12.316 -11.964 1 84.1 145 SER B CA 1
ATOM 3442 C C . SER B 1 145 ? -4.274 13.758 -12.156 1 84.1 145 SER B C 1
ATOM 3444 O O . SER B 1 145 ? -4.718 14.657 -11.439 1 84.1 145 SER B O 1
ATOM 3446 N N . LEU B 1 146 ? -3.49 13.989 -13.139 1 89.94 146 LEU B N 1
ATOM 3447 C CA . LEU B 1 146 ? -2.958 15.322 -13.396 1 89.94 146 LEU B CA 1
ATOM 3448 C C . LEU B 1 146 ? -4.079 16.299 -13.734 1 89.94 146 LEU B C 1
ATOM 3450 O O . LEU B 1 146 ? -4.154 17.388 -13.16 1 89.94 146 LEU B O 1
ATOM 3454 N N . PRO B 1 147 ? -5.02 15.911 -14.596 1 91.28 147 PRO B N 1
ATOM 3455 C CA . PRO B 1 147 ? -6.11 16.846 -14.887 1 91.28 147 PRO B CA 1
ATOM 3456 C C . PRO B 1 147 ? -6.953 17.171 -13.656 1 91.28 147 PRO B C 1
ATOM 3458 O O . PRO B 1 147 ? -7.391 18.312 -13.488 1 91.28 147 PRO B O 1
ATOM 3461 N N . GLU B 1 148 ? -7.177 16.179 -12.824 1 90.86 148 GLU B N 1
ATOM 3462 C CA . GLU B 1 148 ? -7.991 16.413 -11.635 1 90.86 148 GLU B CA 1
ATOM 3463 C C . GLU B 1 148 ? -7.268 17.316 -10.64 1 90.86 148 GLU B C 1
ATOM 3465 O O . GLU B 1 148 ? -7.873 18.222 -10.062 1 90.86 148 GLU B O 1
ATOM 3470 N N . LEU B 1 149 ? -6.019 17.048 -10.424 1 93.55 149 LEU B N 1
ATOM 3471 C CA . LEU B 1 149 ? -5.237 17.885 -9.52 1 93.55 149 LEU B CA 1
ATOM 3472 C C . LEU B 1 149 ? -5.152 19.316 -10.04 1 93.55 149 LEU B C 1
ATOM 3474 O O . LEU B 1 149 ? -5.299 20.27 -9.273 1 93.55 149 LEU B O 1
ATOM 3478 N N . ASN B 1 150 ? -4.978 19.497 -11.34 1 94.84 150 ASN B N 1
ATOM 3479 C CA . ASN B 1 150 ? -4.889 20.819 -11.951 1 94.84 150 ASN B CA 1
ATOM 3480 C C . ASN B 1 150 ? -6.187 21.603 -11.783 1 94.84 150 ASN B C 1
ATOM 3482 O O . ASN B 1 150 ? -6.165 22.827 -11.64 1 94.84 150 ASN B O 1
ATOM 3486 N N . ALA B 1 151 ? -7.275 20.939 -11.833 1 94.52 151 ALA B N 1
ATOM 3487 C CA . ALA B 1 151 ? -8.556 21.624 -11.673 1 94.52 151 ALA B CA 1
ATOM 3488 C C . ALA B 1 151 ? -8.628 22.347 -10.331 1 94.52 151 ALA B C 1
ATOM 3490 O O . ALA B 1 151 ? -9.132 23.469 -10.25 1 94.52 151 ALA B O 1
ATOM 3491 N N . TYR B 1 152 ? -8.108 21.724 -9.293 1 95.3 152 TYR B N 1
ATOM 3492 C CA . TYR B 1 152 ? -8.076 22.356 -7.979 1 95.3 152 TYR B CA 1
ATOM 3493 C C . TYR B 1 152 ? -7.078 23.507 -7.951 1 95.3 152 TYR B C 1
ATOM 3495 O O . TYR B 1 152 ? -7.414 24.618 -7.534 1 95.3 152 TYR B O 1
ATOM 3503 N N . LEU B 1 153 ? -5.885 23.273 -8.425 1 96.05 153 LEU B N 1
ATOM 3504 C CA . LEU B 1 153 ? -4.794 24.232 -8.293 1 96.05 153 LEU B CA 1
ATOM 3505 C C . LEU B 1 153 ? -5.041 25.46 -9.164 1 96.05 153 LEU B C 1
ATOM 3507 O O . LEU B 1 153 ? -4.692 26.578 -8.781 1 96.05 153 LEU B O 1
ATOM 3511 N N . ASP B 1 154 ? -5.652 25.261 -10.31 1 95.94 154 ASP B N 1
ATOM 3512 C CA . ASP B 1 154 ? -5.984 26.379 -11.189 1 95.94 154 ASP B CA 1
ATOM 3513 C C . ASP B 1 154 ? -6.958 27.34 -10.512 1 95.94 154 ASP B C 1
ATOM 3515 O O . ASP B 1 154 ? -6.762 28.556 -10.543 1 95.94 154 ASP B O 1
ATOM 3519 N N . LEU B 1 155 ? -7.954 26.829 -9.92 1 96.01 155 LEU B N 1
ATOM 3520 C CA . LEU B 1 155 ? -8.95 27.663 -9.256 1 96.01 155 LEU B CA 1
ATOM 3521 C C . LEU B 1 155 ? -8.344 28.38 -8.053 1 96.01 155 LEU B C 1
ATOM 3523 O O . LEU B 1 155 ? -8.606 29.565 -7.835 1 96.01 155 LEU B O 1
ATOM 3527 N N . LEU B 1 156 ? -7.551 27.685 -7.346 1 96.86 156 LEU B N 1
ATOM 3528 C CA . LEU B 1 156 ? -6.95 28.249 -6.142 1 96.86 156 LEU B CA 1
ATOM 3529 C C . LEU B 1 156 ? -5.959 29.354 -6.496 1 96.86 156 LEU B C 1
ATOM 3531 O O . LEU B 1 156 ? -5.796 30.312 -5.738 1 96.86 156 LEU B O 1
ATOM 3535 N N . SER B 1 157 ? -5.256 29.174 -7.568 1 95.6 157 SER B N 1
ATOM 3536 C CA . SER B 1 157 ? -4.274 30.164 -7.996 1 95.6 157 SER B CA 1
ATOM 3537 C C . SER B 1 157 ? -4.93 31.515 -8.261 1 95.6 157 SER B C 1
ATOM 3539 O O . SER B 1 157 ? -4.282 32.558 -8.155 1 95.6 157 SER B O 1
ATOM 3541 N N . GLY B 1 158 ? -6.197 31.474 -8.516 1 94.68 158 GLY B N 1
ATOM 3542 C CA . GLY B 1 158 ? -6.933 32.698 -8.79 1 94.68 158 GLY B CA 1
ATOM 3543 C C . GLY B 1 158 ? -7.391 33.413 -7.533 1 94.68 158 GLY B C 1
ATOM 3544 O O . GLY B 1 158 ? -7.771 34.585 -7.582 1 94.68 158 GLY B O 1
ATOM 3545 N N . LEU B 1 159 ? -7.49 32.822 -6.313 1 93.32 159 LEU B N 1
ATOM 3546 C CA . LEU B 1 159 ? -8.03 33.37 -5.074 1 93.32 159 LEU B CA 1
ATOM 3547 C C . LEU B 1 159 ? -7.024 34.306 -4.41 1 93.32 159 LEU B C 1
ATOM 3549 O O . LEU B 1 159 ? -7.409 35.203 -3.656 1 93.32 159 LEU B O 1
ATOM 3553 N N . LYS B 1 160 ? -5.945 34.42 -4.655 1 83.36 160 LYS B N 1
ATOM 3554 C CA . LYS B 1 160 ? -4.913 35.198 -3.976 1 83.36 160 LYS B CA 1
ATOM 3555 C C . LYS B 1 160 ? -5.007 35.032 -2.462 1 83.36 160 LYS B C 1
ATOM 3557 O O . LYS B 1 160 ? -5.031 36.02 -1.724 1 83.36 160 LYS B O 1
ATOM 3562 N N . ALA B 1 161 ? -5.104 33.917 -1.905 1 88.97 161 ALA B N 1
ATOM 3563 C CA . ALA B 1 161 ? -5.123 33.606 -0.478 1 88.97 161 ALA B CA 1
ATOM 3564 C C . ALA B 1 161 ? -3.793 33.963 0.179 1 88.97 161 ALA B C 1
ATOM 3566 O O . ALA B 1 161 ? -2.731 33.809 -0.43 1 88.97 161 ALA B O 1
ATOM 3567 N N . THR B 1 162 ? -3.877 34.416 1.44 1 90.83 162 THR B N 1
ATOM 3568 C CA . THR B 1 162 ? -2.679 34.873 2.137 1 90.83 162 THR B CA 1
ATOM 3569 C C . THR B 1 162 ? -2.158 33.793 3.081 1 90.83 162 THR B C 1
ATOM 3571 O O . THR B 1 162 ? -1.038 33.89 3.587 1 90.83 162 THR B O 1
ATOM 3574 N N . LEU B 1 163 ? -2.961 32.841 3.391 1 96.05 163 LEU B N 1
ATOM 3575 C CA . LEU B 1 163 ? -2.552 31.773 4.297 1 96.05 163 LEU B CA 1
ATOM 3576 C C . LEU B 1 163 ? -1.869 30.645 3.533 1 96.05 163 LEU B C 1
ATOM 3578 O O . LEU B 1 163 ? -2.096 30.474 2.333 1 96.05 163 LEU B O 1
ATOM 3582 N N . PRO B 1 164 ? -0.991 29.866 4.169 1 97.55 164 PRO B N 1
ATOM 3583 C CA . PRO B 1 164 ? -0.358 28.718 3.517 1 97.55 164 PRO B CA 1
ATOM 3584 C C . PRO B 1 164 ? -1.359 27.627 3.141 1 97.55 164 PRO B C 1
ATOM 3586 O O . PRO B 1 164 ? -2.248 27.301 3.931 1 97.55 164 PRO B O 1
ATOM 3589 N N . ILE B 1 165 ? -1.222 27.082 1.95 1 98 165 ILE B N 1
ATOM 3590 C CA . ILE B 1 165 ? -2.065 26.014 1.424 1 98 165 ILE B CA 1
ATOM 3591 C C . ILE B 1 165 ? -1.237 24.744 1.244 1 98 165 ILE B C 1
ATOM 3593 O O . ILE B 1 165 ? -0.102 24.798 0.765 1 98 165 ILE B O 1
ATOM 3597 N N . GLY B 1 166 ? -1.752 23.651 1.69 1 97.74 166 GLY B N 1
ATOM 3598 C CA . GLY B 1 166 ? -1.095 22.367 1.508 1 97.74 166 GLY B CA 1
ATOM 3599 C C . GLY B 1 166 ? -2.001 21.315 0.896 1 97.74 166 GLY B C 1
ATOM 3600 O O . GLY B 1 166 ? -3.216 21.505 0.815 1 97.74 166 GLY B O 1
ATOM 3601 N N . LEU B 1 167 ? -1.419 20.262 0.42 1 97.41 167 LEU B N 1
ATOM 3602 C CA . LEU B 1 167 ? -2.114 19.114 -0.153 1 97.41 167 LEU B CA 1
ATOM 3603 C C . LEU B 1 167 ? -1.849 17.854 0.665 1 97.41 167 LEU B C 1
ATOM 3605 O O . LEU B 1 167 ? -0.704 17.57 1.021 1 97.41 167 LEU B O 1
ATOM 3609 N N . LYS B 1 168 ? -2.9 17.16 0.976 1 97.19 168 LYS B N 1
ATOM 3610 C CA . LYS B 1 168 ? -2.741 15.819 1.532 1 97.19 168 LYS B CA 1
ATOM 3611 C C . LYS B 1 168 ? -2.853 14.756 0.443 1 97.19 168 LYS B C 1
ATOM 3613 O O . LYS B 1 168 ? -3.853 14.699 -0.276 1 97.19 168 LYS B O 1
ATOM 3618 N N . THR B 1 169 ? -1.862 13.96 0.374 1 96.06 169 THR B N 1
ATOM 3619 C CA . THR B 1 169 ? -1.769 13 -0.721 1 96.06 169 THR B CA 1
ATOM 3620 C C . THR B 1 169 ? -2.019 11.581 -0.219 1 96.06 169 THR B C 1
ATOM 3622 O O . THR B 1 169 ? -1.768 11.277 0.95 1 96.06 169 THR B O 1
ATOM 3625 N N . PRO B 1 170 ? -2.577 10.711 -1.1 1 94.14 170 PRO B N 1
ATOM 3626 C CA . PRO B 1 170 ? -2.554 9.279 -0.789 1 94.14 170 PRO B CA 1
ATOM 3627 C C . PRO B 1 170 ? -1.151 8.682 -0.863 1 94.14 170 PRO B C 1
ATOM 3629 O O . PRO B 1 170 ? -0.224 9.332 -1.352 1 94.14 170 PRO B O 1
ATOM 3632 N N . PRO B 1 171 ? -0.955 7.521 -0.317 1 95.28 171 PRO B N 1
ATOM 3633 C CA . PRO B 1 171 ? 0.347 6.897 -0.564 1 95.28 171 PRO B CA 1
ATOM 3634 C C . PRO B 1 171 ? 0.559 6.536 -2.033 1 95.28 171 PRO B C 1
ATOM 3636 O O . PRO B 1 171 ? -0.298 5.893 -2.644 1 95.28 171 PRO B O 1
ATOM 3639 N N . TYR B 1 172 ? 1.61 7.037 -2.543 1 93.91 172 TYR B N 1
ATOM 3640 C CA . TYR B 1 172 ? 2.024 6.65 -3.887 1 93.91 172 TYR B CA 1
ATOM 3641 C C . TYR B 1 172 ? 2.82 5.35 -3.86 1 93.91 172 TYR B C 1
ATOM 3643 O O . TYR B 1 172 ? 3.649 5.141 -2.97 1 93.91 172 TYR B O 1
ATOM 3651 N N . THR B 1 173 ? 2.567 4.511 -4.884 1 92.81 173 THR B N 1
ATOM 3652 C CA . THR B 1 173 ? 3.156 3.178 -4.815 1 92.81 173 THR B CA 1
ATOM 3653 C C . THR B 1 173 ? 4.044 2.916 -6.028 1 92.81 173 THR B C 1
ATOM 3655 O O . THR B 1 173 ? 4.714 1.884 -6.102 1 92.81 173 THR B O 1
ATOM 3658 N N . TYR B 1 174 ? 4.078 3.812 -6.973 1 88.92 174 TYR B N 1
ATOM 3659 C CA . TYR B 1 174 ? 4.985 3.715 -8.111 1 88.92 174 TYR B CA 1
ATOM 3660 C C . TYR B 1 174 ? 5.31 5.096 -8.668 1 88.92 174 TYR B C 1
ATOM 3662 O O . TYR B 1 174 ? 4.6 6.067 -8.392 1 88.92 174 TYR B O 1
ATOM 3670 N N . ASP B 1 175 ? 6.227 5.257 -9.499 1 89.55 175 ASP B N 1
ATOM 3671 C CA . ASP B 1 175 ? 6.89 6.499 -9.886 1 89.55 175 ASP B CA 1
ATOM 3672 C C . ASP B 1 175 ? 5.918 7.445 -10.586 1 89.55 175 ASP B C 1
ATOM 3674 O O . ASP B 1 175 ? 5.929 8.652 -10.335 1 89.55 175 ASP B O 1
ATOM 3678 N N . ALA B 1 176 ? 5.073 6.979 -11.461 1 88.25 176 ALA B N 1
ATOM 3679 C CA . ALA B 1 176 ? 4.197 7.825 -12.267 1 88.25 176 ALA B CA 1
ATOM 3680 C C . ALA B 1 176 ? 3.281 8.666 -11.383 1 88.25 176 ALA B C 1
ATOM 3682 O O . ALA B 1 176 ? 2.935 9.797 -11.734 1 88.25 176 ALA B O 1
ATOM 3683 N N . GLN B 1 177 ? 2.919 8.135 -10.28 1 91.45 177 GLN B N 1
ATOM 3684 C CA . GLN B 1 177 ? 2.066 8.879 -9.359 1 91.45 177 GLN B CA 1
ATOM 3685 C C . GLN B 1 177 ? 2.8 10.088 -8.785 1 91.45 177 GLN B C 1
ATOM 3687 O O . GLN B 1 177 ? 2.218 11.166 -8.647 1 91.45 177 GLN B O 1
ATOM 3692 N N . PHE B 1 178 ? 4.085 9.905 -8.477 1 95.06 178 PHE B N 1
ATOM 3693 C CA . PHE B 1 178 ? 4.901 11.008 -7.983 1 95.06 178 PHE B CA 1
ATOM 3694 C C . PHE B 1 178 ? 5.069 12.079 -9.054 1 95.06 178 PHE B C 1
ATOM 3696 O O . PHE B 1 178 ? 5.036 13.275 -8.755 1 95.06 178 PHE B O 1
ATOM 3703 N N . GLN B 1 179 ? 5.232 11.624 -10.254 1 93.76 179 GLN B N 1
ATOM 3704 C CA . GLN B 1 179 ? 5.438 12.554 -11.359 1 93.76 179 GLN B CA 1
ATOM 3705 C C . GLN B 1 179 ? 4.204 13.422 -11.586 1 93.76 179 GLN B C 1
ATOM 3707 O O . GLN B 1 179 ? 4.322 14.593 -11.953 1 93.76 179 GLN B O 1
ATOM 3712 N N . VAL B 1 180 ? 3.065 12.816 -11.395 1 92.88 180 VAL B N 1
ATOM 3713 C CA . VAL B 1 180 ? 1.824 13.574 -11.515 1 92.88 180 VAL B CA 1
ATOM 3714 C C . VAL B 1 180 ? 1.815 14.715 -10.5 1 92.88 180 VAL B C 1
ATOM 3716 O O . VAL B 1 180 ? 1.514 15.86 -10.846 1 92.88 180 VAL B O 1
ATOM 3719 N N . LEU B 1 181 ? 2.164 14.412 -9.301 1 95.73 181 LEU B N 1
ATOM 3720 C CA . LEU B 1 181 ? 2.21 15.42 -8.247 1 95.73 181 LEU B CA 1
ATOM 3721 C C . LEU B 1 181 ? 3.207 16.522 -8.592 1 95.73 181 LEU B C 1
ATOM 3723 O O . LEU B 1 181 ? 2.877 17.708 -8.521 1 95.73 181 LEU B O 1
ATOM 3727 N N . LEU B 1 182 ? 4.4 16.106 -8.978 1 96.89 182 LEU B N 1
ATOM 3728 C CA . LEU B 1 182 ? 5.459 17.063 -9.281 1 96.89 182 LEU B CA 1
ATOM 3729 C C . LEU B 1 182 ? 5.053 17.975 -10.434 1 96.89 182 LEU B C 1
ATOM 3731 O O . LEU B 1 182 ? 5.289 19.185 -10.386 1 96.89 182 LEU B O 1
ATOM 3735 N N . SER B 1 183 ? 4.463 17.381 -11.438 1 95.96 183 SER B N 1
ATOM 3736 C CA . SER B 1 183 ? 4.029 18.149 -12.6 1 95.96 183 SER B CA 1
ATOM 3737 C C . SER B 1 183 ? 2.983 19.191 -12.215 1 95.96 183 SER B C 1
ATOM 3739 O O . SER B 1 183 ? 3.051 20.339 -12.659 1 95.96 183 SER B O 1
ATOM 3741 N N . ALA B 1 184 ? 2.066 18.775 -11.409 1 95.89 184 ALA B N 1
ATOM 3742 C CA . ALA B 1 184 ? 1.011 19.691 -10.981 1 95.89 184 ALA B CA 1
ATOM 3743 C C . ALA B 1 184 ? 1.585 20.847 -10.167 1 95.89 184 ALA B C 1
ATOM 3745 O O . ALA B 1 184 ? 1.22 22.006 -10.38 1 95.89 184 ALA B O 1
ATOM 3746 N N . LEU B 1 185 ? 2.482 20.54 -9.268 1 96.99 185 LEU B N 1
ATOM 3747 C CA . LEU B 1 185 ? 3.106 21.563 -8.435 1 96.99 185 LEU B CA 1
ATOM 3748 C C . LEU B 1 185 ? 3.954 22.508 -9.28 1 96.99 185 LEU B C 1
ATOM 3750 O O . LEU B 1 185 ? 3.983 23.715 -9.028 1 96.99 185 LEU B O 1
ATOM 3754 N N . GLY B 1 186 ? 4.622 21.946 -10.243 1 96.72 186 GLY B N 1
ATOM 3755 C CA . GLY B 1 186 ? 5.464 22.742 -11.122 1 96.72 186 GLY B CA 1
ATOM 3756 C C . GLY B 1 186 ? 4.688 23.772 -11.92 1 96.72 186 GLY B C 1
ATOM 3757 O O . GLY B 1 186 ? 5.224 24.825 -12.273 1 96.72 186 GLY B O 1
ATOM 3758 N N . ALA B 1 187 ? 3.472 23.507 -12.186 1 95.51 187 ALA B N 1
ATOM 3759 C CA . ALA B 1 187 ? 2.621 24.423 -12.94 1 95.51 187 ALA B CA 1
ATOM 3760 C C . ALA B 1 187 ? 2.145 25.578 -12.063 1 95.51 187 ALA B C 1
ATOM 3762 O O . ALA B 1 187 ? 1.665 26.594 -12.57 1 95.51 187 ALA B O 1
ATOM 3763 N N . HIS B 1 188 ? 2.246 25.496 -10.804 1 93.2 188 HIS B N 1
ATOM 3764 C CA . HIS B 1 188 ? 1.812 26.506 -9.846 1 93.2 188 HIS B CA 1
ATOM 3765 C C . HIS B 1 188 ? 2.853 26.71 -8.751 1 93.2 188 HIS B C 1
ATOM 3767 O O . HIS B 1 188 ? 2.566 26.505 -7.569 1 93.2 188 HIS B O 1
ATOM 3773 N N . PRO B 1 189 ? 3.927 27.324 -9.33 1 89.12 189 PRO B N 1
ATOM 3774 C CA . PRO B 1 189 ? 5.002 27.464 -8.345 1 89.12 189 PRO B CA 1
ATOM 3775 C C . PRO B 1 189 ? 4.645 28.428 -7.216 1 89.12 189 PRO B C 1
ATOM 3777 O O . PRO B 1 189 ? 3.959 29.427 -7.446 1 89.12 189 PRO B O 1
ATOM 3780 N N . SER B 1 190 ? 4.541 28.2 -6.007 1 91.61 190 SER B N 1
ATOM 3781 C CA . SER B 1 190 ? 4.397 29.042 -4.825 1 91.61 190 SER B CA 1
ATOM 3782 C C . SER B 1 190 ? 3.02 28.876 -4.192 1 91.61 190 SER B C 1
ATOM 3784 O O . SER B 1 190 ? 2.719 29.502 -3.173 1 91.61 190 SER B O 1
ATOM 3786 N N . LEU B 1 191 ? 2.177 28.232 -4.997 1 95.44 191 LEU B N 1
ATOM 3787 C CA . LEU B 1 191 ? 0.807 28.095 -4.514 1 95.44 191 LEU B CA 1
ATOM 3788 C C . LEU B 1 191 ? 0.752 27.195 -3.284 1 95.44 191 LEU B C 1
ATOM 3790 O O . LEU B 1 191 ? 0.08 27.519 -2.302 1 95.44 191 LEU B O 1
ATOM 3794 N N . VAL B 1 192 ? 1.452 26.088 -3.415 1 96.89 192 VAL B N 1
ATOM 3795 C CA . VAL B 1 192 ? 1.4 25.069 -2.372 1 96.89 192 VAL B CA 1
ATOM 3796 C C . VAL B 1 192 ? 2.579 25.243 -1.419 1 96.89 192 VAL B C 1
ATOM 3798 O O . VAL B 1 192 ? 3.731 25.319 -1.853 1 96.89 192 VAL B O 1
ATOM 3801 N N . SER B 1 193 ? 2.25 25.312 -0.147 1 97.93 193 SER B N 1
ATOM 3802 C CA . SER B 1 193 ? 3.272 25.587 0.858 1 97.93 193 SER B CA 1
ATOM 3803 C C . SER B 1 193 ? 3.734 24.304 1.542 1 97.93 193 SER B C 1
ATOM 3805 O O . SER B 1 193 ? 4.827 24.257 2.11 1 97.93 193 SER B O 1
ATOM 3807 N N . PHE B 1 194 ? 2.872 23.269 1.538 1 98.52 194 PHE B N 1
ATOM 3808 C CA . PHE B 1 194 ? 3.272 22.028 2.19 1 98.52 194 PHE B CA 1
ATOM 3809 C C . PHE B 1 194 ? 2.498 20.844 1.622 1 98.52 194 PHE B C 1
ATOM 3811 O O . PHE B 1 194 ? 1.441 21.022 1.013 1 98.52 194 PHE B O 1
ATOM 3818 N N . ILE B 1 195 ? 3.062 19.706 1.747 1 98.2 195 ILE B N 1
ATOM 3819 C CA . ILE B 1 195 ? 2.454 18.428 1.392 1 98.2 195 ILE B CA 1
ATOM 3820 C C . ILE B 1 195 ? 2.36 17.539 2.63 1 98.2 195 ILE B C 1
ATOM 3822 O O . ILE B 1 195 ? 3.342 17.371 3.357 1 98.2 195 ILE B O 1
ATOM 3826 N N . THR B 1 196 ? 1.18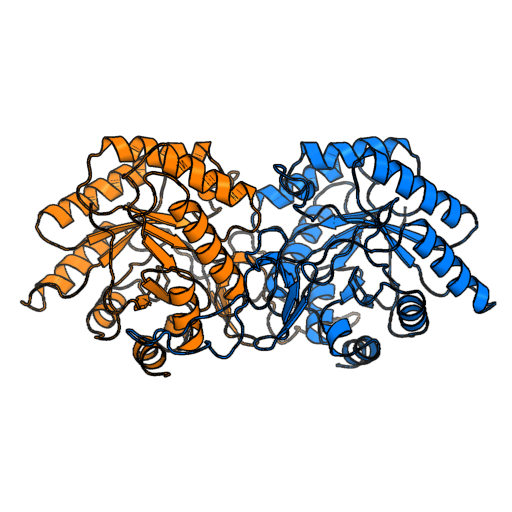 17.089 2.918 1 98.35 196 THR B N 1
ATOM 3827 C CA . THR B 1 196 ? 1.006 16.071 3.948 1 98.35 196 THR B CA 1
ATOM 3828 C C . THR B 1 196 ? 1.017 14.674 3.334 1 98.35 196 THR B C 1
ATOM 3830 O O . THR B 1 196 ? 0.087 14.297 2.618 1 98.35 196 THR B O 1
ATOM 3833 N N . SER B 1 197 ? 2.026 14.002 3.62 1 97.46 197 SER B N 1
ATOM 3834 C CA . SER B 1 197 ? 2.238 12.648 3.119 1 97.46 197 SER B CA 1
ATOM 3835 C C . SER B 1 197 ? 2.325 11.642 4.262 1 97.46 197 SER B C 1
ATOM 3837 O O . SER B 1 197 ? 3.254 11.692 5.071 1 97.46 197 SER B O 1
ATOM 3839 N N . THR B 1 198 ? 1.382 10.743 4.376 1 95.81 198 THR B N 1
ATOM 3840 C CA . THR B 1 198 ? 0.361 10.335 3.417 1 95.81 198 THR B CA 1
ATOM 3841 C C . THR B 1 198 ? -0.955 10.028 4.127 1 95.81 198 THR B C 1
ATOM 3843 O O . THR B 1 198 ? -1.016 10.024 5.358 1 95.81 198 THR B O 1
ATOM 3846 N N . ASN B 1 199 ? -2.03 9.886 3.417 1 94.46 199 ASN B N 1
ATOM 3847 C CA . ASN B 1 199 ? -3.307 9.372 3.9 1 94.46 199 ASN B CA 1
ATOM 3848 C C . ASN B 1 199 ? -3.29 7.851 4.023 1 94.46 199 ASN B C 1
ATOM 3850 O O . ASN B 1 199 ? -2.252 7.22 3.816 1 94.46 199 ASN B O 1
ATOM 3854 N N . THR B 1 200 ? -4.389 7.284 4.45 1 95.24 200 THR B N 1
ATOM 3855 C CA . THR B 1 200 ? -4.498 5.844 4.659 1 95.24 200 THR B CA 1
ATOM 3856 C C . THR B 1 200 ? -4.355 5.094 3.338 1 95.24 200 THR B C 1
ATOM 3858 O O . THR B 1 200 ? -4.599 5.657 2.269 1 95.24 200 THR B O 1
ATOM 3861 N N . LEU B 1 201 ? -3.872 3.913 3.453 1 94.81 201 LEU B N 1
ATOM 3862 C CA . LEU B 1 201 ? -3.7 3.039 2.298 1 94.81 201 LEU B CA 1
ATOM 3863 C C . LEU B 1 201 ? -4.979 2.262 2.009 1 94.81 201 LEU B C 1
ATOM 3865 O O . LEU B 1 201 ? -5.431 1.471 2.84 1 94.81 201 LEU B O 1
ATOM 3869 N N . GLY B 1 202 ? -5.53 2.438 0.886 1 91.85 202 GLY B N 1
ATOM 3870 C CA . GLY B 1 202 ? -6.799 1.831 0.517 1 91.85 202 GLY B CA 1
ATOM 3871 C C . GLY B 1 202 ? -6.681 0.354 0.188 1 91.85 202 GLY B C 1
ATOM 3872 O O . GLY B 1 202 ? -5.576 -0.191 0.146 1 91.85 202 GLY B O 1
ATOM 3873 N N . SER B 1 203 ? -7.966 -0.268 0.029 1 93.58 203 SER B N 1
ATOM 3874 C CA . SER B 1 203 ? -8.206 -1.622 -0.459 1 93.58 203 SER B CA 1
ATOM 3875 C C . SER B 1 203 ? -7.671 -2.664 0.518 1 93.58 203 SER B C 1
ATOM 3877 O O . SER B 1 203 ? -7.134 -3.693 0.103 1 93.58 203 SER B O 1
ATOM 3879 N N . SER B 1 204 ? -7.773 -2.438 1.796 1 96.11 204 SER B N 1
ATOM 3880 C CA . SER B 1 204 ? -7.323 -3.378 2.818 1 96.11 204 SER B CA 1
ATOM 3881 C C . SER B 1 204 ? -8.504 -4.007 3.549 1 96.11 204 SER B C 1
ATOM 3883 O O . SER B 1 204 ? -9.607 -3.457 3.546 1 96.11 204 SER B O 1
ATOM 3885 N N . LEU B 1 205 ? -8.271 -5.165 4.116 1 96.21 205 LEU B N 1
ATOM 3886 C CA . LEU B 1 205 ? -9.336 -5.929 4.756 1 96.21 205 LEU B CA 1
ATOM 3887 C C . LEU B 1 205 ? -8.83 -6.612 6.022 1 96.21 205 LEU B C 1
ATOM 3889 O O . LEU B 1 205 ? -7.772 -7.244 6.011 1 96.21 205 LEU B O 1
ATOM 3893 N N . HIS B 1 206 ? -9.476 -6.386 7.061 1 93.61 206 HIS B N 1
ATOM 3894 C CA . HIS B 1 206 ? -9.249 -7.113 8.305 1 93.61 206 HIS B CA 1
ATOM 3895 C C . HIS B 1 206 ? -10.407 -8.057 8.61 1 93.61 206 HIS B C 1
ATOM 3897 O O . HIS B 1 206 ? -11.572 -7.697 8.425 1 93.61 206 HIS B O 1
ATOM 3903 N N . LEU B 1 207 ? -10.043 -9.201 9.002 1 91.66 207 LEU B N 1
ATOM 3904 C CA . LEU B 1 207 ? -11.043 -10.2 9.365 1 91.66 207 LEU B CA 1
ATOM 3905 C C . LEU B 1 207 ? -10.994 -10.498 10.86 1 91.66 207 LEU B C 1
ATOM 3907 O O . LEU B 1 207 ? -9.912 -10.65 11.432 1 91.66 207 LEU B O 1
ATOM 3911 N N . SER B 1 208 ? -12.129 -10.435 11.523 1 79.61 208 SER B N 1
ATOM 3912 C CA . SER B 1 208 ? -12.254 -10.694 12.953 1 79.61 208 SER B CA 1
ATOM 3913 C C . SER B 1 208 ? -11.743 -12.086 13.31 1 79.61 208 SER B C 1
ATOM 3915 O O . SER B 1 208 ? -11.952 -13.04 12.559 1 79.61 208 SER B O 1
ATOM 3917 N N . PRO B 1 209 ? -10.896 -12.022 14.634 1 68.58 209 PRO B N 1
ATOM 3918 C CA . PRO B 1 209 ? -10.355 -13.27 15.176 1 68.58 209 PRO B CA 1
ATOM 3919 C C . PRO B 1 209 ? -11.441 -14.201 15.71 1 68.58 209 PRO B C 1
ATOM 3921 O O . PRO B 1 209 ? -12.427 -13.737 16.29 1 68.58 209 PRO B O 1
ATOM 3924 N N . GLN B 1 210 ? -12.158 -15.064 15.201 1 60.8 210 GLN B N 1
ATOM 3925 C CA . GLN B 1 210 ? -13.032 -16.16 15.606 1 60.8 210 GLN B CA 1
ATOM 3926 C C . GLN B 1 210 ? -14.01 -16.524 14.493 1 60.8 210 GLN B C 1
ATOM 3928 O O . GLN B 1 210 ? -15.041 -15.87 14.327 1 60.8 210 GLN B O 1
ATOM 3933 N N . PRO B 1 211 ? -13.313 -17.228 13.706 1 54.9 211 PRO B N 1
ATOM 3934 C CA . PRO B 1 211 ? -14.217 -17.718 12.663 1 54.9 211 PRO B CA 1
ATOM 3935 C C . PRO B 1 211 ? -15.533 -18.25 13.225 1 54.9 211 PRO B C 1
ATOM 3937 O O . PRO B 1 211 ? -15.568 -18.759 14.349 1 54.9 211 PRO B O 1
ATOM 3940 N N . SER B 1 212 ? -16.65 -17.617 13.043 1 48.25 212 SER B N 1
ATOM 3941 C CA . SER B 1 212 ? -17.882 -18.286 13.45 1 48.25 212 SER B CA 1
ATOM 3942 C C . SER B 1 212 ? -17.955 -19.701 12.886 1 48.25 212 SER B C 1
ATOM 3944 O O . SER B 1 212 ? -17.639 -19.926 11.716 1 48.25 212 SER B O 1
ATOM 3946 N N . LEU B 1 213 ? -17.574 -20.618 13.679 1 44.32 213 LEU B N 1
ATOM 3947 C CA . LEU B 1 213 ? -17.549 -22.023 13.289 1 44.32 213 LEU B CA 1
ATOM 3948 C C . LEU B 1 213 ? -18.613 -22.314 12.237 1 44.32 213 LEU B C 1
ATOM 3950 O O . LEU B 1 213 ? -18.324 -22.933 11.21 1 44.32 213 LEU B O 1
ATOM 3954 N N . ALA B 1 214 ? -19.945 -22.844 12.966 1 41.02 214 ALA B N 1
ATOM 3955 C CA . ALA B 1 214 ? -20.69 -24.087 12.782 1 41.02 214 ALA B CA 1
ATOM 3956 C C . ALA B 1 214 ? -21.676 -23.969 11.624 1 41.02 214 ALA B C 1
ATOM 3958 O O . ALA B 1 214 ? -22.714 -23.315 11.748 1 41.02 214 ALA B O 1
ATOM 3959 N N . VAL B 1 215 ? -21.155 -23.379 10.364 1 39.63 215 VAL B N 1
ATOM 3960 C CA . VAL B 1 215 ? -22.366 -23.724 9.627 1 39.63 215 VAL B CA 1
ATOM 3961 C C . VAL B 1 215 ? -22.621 -25.226 9.724 1 39.63 215 VAL B C 1
ATOM 3963 O O . VAL B 1 215 ? -21.683 -26.012 9.879 1 39.63 215 VAL B O 1
ATOM 3966 N N . SER B 1 216 ? -23.752 -25.643 9.841 1 38.56 216 SER B N 1
ATOM 3967 C CA . SER B 1 216 ? -24.19 -27.022 10.03 1 38.56 216 SER B CA 1
ATOM 3968 C C . SER B 1 216 ? -23.275 -27.997 9.296 1 38.56 216 SER B C 1
ATOM 3970 O O . SER B 1 216 ? -22.878 -29.023 9.853 1 38.56 216 SER B O 1
ATOM 3972 N N . GLY B 1 217 ? -23.248 -28.134 7.962 1 35.7 217 GLY B N 1
ATOM 3973 C CA . GLY B 1 217 ? -22.925 -29.163 6.986 1 35.7 217 GLY B CA 1
ATOM 3974 C C . GLY B 1 217 ? -21.516 -29.043 6.437 1 35.7 217 GLY B C 1
ATOM 3975 O O . GLY B 1 217 ? -21.327 -28.725 5.261 1 35.7 217 GLY B O 1
ATOM 3976 N N . GLY B 1 218 ? -20.159 -29.249 7.195 1 44.37 218 GLY B N 1
ATOM 3977 C CA . GLY B 1 218 ? -18.727 -29.376 6.978 1 44.37 218 GLY B CA 1
ATOM 3978 C C . GLY B 1 218 ? -17.952 -28.127 7.353 1 44.37 218 GLY B C 1
ATOM 3979 O O . GLY B 1 218 ? -18.235 -27.039 6.847 1 44.37 218 GLY B O 1
ATOM 3980 N N . GLY B 1 219 ? -17.358 -27.829 8.594 1 46.98 219 GLY B N 1
ATOM 3981 C CA . GLY B 1 219 ? -16.923 -26.865 9.592 1 46.98 219 GLY B CA 1
ATOM 3982 C C . GLY B 1 219 ? -15.908 -25.871 9.06 1 46.98 219 GLY B C 1
ATOM 3983 O O . GLY B 1 219 ? -14.728 -25.932 9.413 1 46.98 219 GLY B O 1
ATOM 3984 N N . ARG B 1 220 ? -15.914 -25.43 7.915 1 51.97 220 ARG B N 1
ATOM 3985 C CA . ARG B 1 220 ? -14.849 -24.512 7.525 1 51.97 220 ARG B CA 1
ATOM 3986 C C . ARG B 1 220 ? -14.968 -23.187 8.27 1 51.97 220 ARG B C 1
ATOM 3988 O O . ARG B 1 220 ? -16.074 -22.739 8.58 1 51.97 220 ARG B O 1
ATOM 3995 N N . ALA B 1 221 ? -13.941 -22.712 8.904 1 62.16 221 ALA B N 1
ATOM 3996 C CA . ALA B 1 221 ? -13.861 -21.421 9.584 1 62.16 221 ALA B CA 1
ATOM 3997 C C . ALA B 1 221 ? -14.333 -20.292 8.672 1 62.16 221 ALA B C 1
ATOM 3999 O O . ALA B 1 221 ? -13.992 -20.258 7.488 1 62.16 221 ALA B O 1
ATOM 4000 N N . VAL B 1 222 ? -15.459 -19.587 9.106 1 70.31 222 VAL B N 1
ATOM 4001 C CA . VAL B 1 222 ? -15.944 -18.44 8.346 1 70.31 222 VAL B CA 1
ATOM 4002 C C . VAL B 1 222 ? -15.403 -17.149 8.957 1 70.31 222 VAL B C 1
ATOM 4004 O O . VAL B 1 222 ? -15.581 -16.898 10.151 1 70.31 222 VAL B O 1
ATOM 4007 N N . TYR B 1 223 ? -14.628 -16.451 8.17 1 82.87 223 TYR B N 1
ATOM 4008 C CA . TYR B 1 223 ? -14.125 -15.14 8.566 1 82.87 223 TYR B CA 1
ATOM 4009 C C . TYR B 1 223 ? -15.043 -14.03 8.068 1 82.87 223 TYR B C 1
ATOM 4011 O O . TYR B 1 223 ? -15.604 -14.124 6.973 1 82.87 223 TYR B O 1
ATOM 4019 N N . ARG B 1 224 ? -15.373 -13.145 8.981 1 85.92 224 ARG B N 1
ATOM 4020 C CA . ARG B 1 224 ? -16.185 -11.988 8.616 1 85.92 224 ARG B CA 1
ATOM 4021 C C . ARG B 1 224 ? -15.358 -10.707 8.647 1 85.92 224 ARG B C 1
ATOM 4023 O O . ARG B 1 224 ? -14.526 -10.521 9.538 1 85.92 224 ARG B O 1
ATOM 4030 N N . PRO B 1 225 ? -15.632 -9.82 7.694 1 89.7 225 PRO B N 1
ATOM 4031 C CA . PRO B 1 225 ? -14.976 -8.514 7.79 1 89.7 225 PRO B CA 1
ATOM 4032 C C . PRO B 1 225 ? -15.214 -7.831 9.134 1 89.7 225 PRO B C 1
ATOM 4034 O O . PRO B 1 225 ? -16.32 -7.897 9.677 1 89.7 225 PRO B O 1
ATOM 4037 N N . THR B 1 226 ? -14.19 -7.263 9.659 1 89.57 226 THR B N 1
ATOM 4038 C CA . THR B 1 226 ? -14.279 -6.591 10.951 1 89.57 226 THR B CA 1
ATOM 4039 C C . THR B 1 226 ? -15.122 -5.324 10.845 1 89.57 226 THR B C 1
ATOM 4041 O O . THR B 1 226 ? -15.813 -4.95 11.795 1 89.57 226 THR B O 1
ATOM 4044 N N . LEU B 1 227 ? -14.999 -4.718 9.706 1 91.01 227 LEU B N 1
ATOM 4045 C CA . LEU B 1 227 ? -15.717 -3.466 9.492 1 91.01 227 LEU B CA 1
ATOM 4046 C C . LEU B 1 227 ? -16.799 -3.634 8.43 1 91.01 227 LEU B C 1
ATOM 4048 O O . LEU B 1 227 ? -16.726 -4.545 7.602 1 91.01 227 LEU B O 1
ATOM 4052 N N . SER B 1 228 ? -17.728 -2.755 8.595 1 86.44 228 SER B N 1
ATOM 4053 C CA . SER B 1 228 ? -18.664 -2.561 7.492 1 86.44 228 SER B CA 1
ATOM 4054 C C . SER B 1 228 ? -18.175 -1.478 6.537 1 86.44 228 SER B C 1
ATOM 4056 O O . SER B 1 228 ? -17.2 -0.782 6.826 1 86.44 228 SER B O 1
ATOM 4058 N N . SER B 1 229 ? -18.703 -1.43 5.408 1 84.74 229 SER B N 1
ATOM 4059 C CA . SER B 1 229 ? -18.436 -0.39 4.421 1 84.74 229 SER B CA 1
ATOM 4060 C C . SER B 1 229 ? -19.675 -0.095 3.581 1 84.74 229 SER B C 1
ATOM 4062 O O . SER B 1 229 ? -20.633 -0.87 3.585 1 84.74 229 SER B O 1
ATOM 4064 N N . PRO B 1 230 ? -19.694 1.062 2.955 1 76.61 230 PRO B N 1
ATOM 4065 C CA . PRO B 1 230 ? -20.864 1.379 2.134 1 76.61 230 PRO B CA 1
ATOM 4066 C C . PRO B 1 230 ? -21.201 0.276 1.134 1 76.61 230 PRO B C 1
ATOM 4068 O O . PRO B 1 230 ? -22.377 -0.002 0.888 1 76.61 230 PRO B O 1
ATOM 4071 N N . ALA B 1 231 ? -20.137 -0.426 0.641 1 78.63 231 ALA B N 1
ATOM 4072 C CA . ALA B 1 231 ? -20.346 -1.485 -0.343 1 78.63 231 ALA B CA 1
ATOM 4073 C C . ALA B 1 231 ? -20.549 -2.835 0.339 1 78.63 231 ALA B C 1
ATOM 4075 O O . ALA B 1 231 ? -20.728 -3.855 -0.331 1 78.63 231 ALA B O 1
ATOM 4076 N N . GLY B 1 232 ? -20.433 -2.836 1.644 1 86.1 232 GLY B N 1
ATOM 4077 C CA . GLY B 1 232 ? -20.66 -4.05 2.411 1 86.1 232 GLY B CA 1
ATOM 4078 C C . GLY B 1 232 ? -19.492 -5.017 2.357 1 86.1 232 GLY B C 1
ATOM 4079 O O . GLY B 1 232 ? -19.646 -6.203 2.657 1 86.1 232 GLY B O 1
ATOM 4080 N N . THR B 1 233 ? -18.372 -4.526 1.968 1 89.64 233 THR B N 1
ATOM 4081 C CA . THR B 1 233 ? -17.247 -5.422 1.723 1 89.64 233 THR B CA 1
ATOM 4082 C C . THR B 1 233 ? -16.292 -5.428 2.913 1 89.64 233 THR B C 1
ATOM 4084 O O . THR B 1 233 ? -15.457 -6.326 3.041 1 89.64 233 THR B O 1
ATOM 4087 N N . GLY B 1 234 ? -16.344 -4.332 3.706 1 92.22 234 GLY B N 1
ATOM 4088 C CA . GLY B 1 234 ? -15.415 -4.188 4.816 1 92.22 234 GLY B CA 1
ATOM 4089 C C . GLY B 1 234 ? -14.054 -3.67 4.391 1 92.22 234 GLY B C 1
ATOM 4090 O O . GLY B 1 234 ? -13.162 -3.497 5.225 1 92.22 234 GLY B O 1
ATOM 4091 N N . ILE B 1 235 ? -13.893 -3.394 3.102 1 94.43 235 ILE B N 1
ATOM 4092 C CA . ILE B 1 235 ? -12.656 -2.829 2.572 1 94.43 235 ILE B CA 1
ATOM 4093 C C . ILE B 1 235 ? -12.496 -1.39 3.057 1 94.43 235 ILE B C 1
ATOM 4095 O O . ILE B 1 235 ? -13.454 -0.614 3.045 1 94.43 235 ILE B O 1
ATOM 4099 N N . GLY B 1 236 ? -11.326 -1.054 3.571 1 94.27 236 GLY B N 1
ATOM 4100 C CA . GLY B 1 236 ? -11.103 0.274 4.119 1 94.27 236 GLY B CA 1
ATOM 4101 C C . GLY B 1 236 ? -9.673 0.755 3.955 1 94.27 236 GLY B C 1
ATOM 4102 O O . GLY B 1 236 ? -8.903 0.178 3.185 1 94.27 236 GLY B O 1
ATOM 4103 N N . GLY B 1 237 ? -9.433 1.835 4.632 1 94.75 237 GLY B N 1
ATOM 4104 C CA . GLY B 1 237 ? -8.102 2.419 4.632 1 94.75 237 GLY B CA 1
ATOM 4105 C C . GLY B 1 237 ? -7.246 1.952 5.794 1 94.75 237 GLY B C 1
ATOM 4106 O O . GLY B 1 237 ? -7.685 1.979 6.946 1 94.75 237 GLY B O 1
ATOM 4107 N N . LEU B 1 238 ? -6.042 1.521 5.449 1 95.94 238 LEU B N 1
ATOM 4108 C CA . LEU B 1 238 ? -5.092 0.991 6.421 1 95.94 238 LEU B CA 1
ATOM 4109 C C . LEU B 1 238 ? -4.175 2.093 6.942 1 95.94 238 LEU B C 1
ATOM 4111 O O . LEU B 1 238 ? -3.671 2.906 6.164 1 95.94 238 LEU B O 1
ATOM 4115 N N . GLY B 1 239 ? -4.002 2.207 8.24 1 95.61 239 GLY B N 1
ATOM 4116 C CA . GLY B 1 239 ? -3.063 3.096 8.904 1 95.61 239 GLY B CA 1
ATOM 4117 C C . GLY B 1 239 ? -2.247 2.407 9.982 1 95.61 239 GLY B C 1
ATOM 4118 O O . GLY B 1 239 ? -2.292 1.182 10.113 1 95.61 239 GLY B O 1
ATOM 4119 N N . GLY B 1 240 ? -1.467 3.155 10.677 1 94.74 240 GLY B N 1
ATOM 4120 C CA . GLY B 1 240 ? -0.671 2.598 11.759 1 94.74 240 GLY B CA 1
ATOM 4121 C C . GLY B 1 240 ? 0.663 2.045 11.294 1 94.74 240 GLY B C 1
ATOM 4122 O O . GLY B 1 240 ? 1.143 2.394 10.214 1 94.74 240 GLY B O 1
ATOM 4123 N N . ALA B 1 241 ? 1.199 1.218 12.105 1 92.78 241 ALA B N 1
ATOM 4124 C CA . ALA B 1 241 ? 2.564 0.736 11.911 1 92.78 241 ALA B CA 1
ATOM 4125 C C . ALA B 1 241 ? 2.698 -0.014 10.589 1 92.78 241 ALA B C 1
ATOM 4127 O O . ALA B 1 241 ? 3.766 -0.01 9.971 1 92.78 241 ALA B O 1
ATOM 4128 N N . SER B 1 242 ? 1.666 -0.596 10.084 1 93.32 242 SER B N 1
ATOM 4129 C CA . SER B 1 242 ? 1.697 -1.41 8.873 1 93.32 242 SER B CA 1
ATOM 4130 C C . SER B 1 242 ? 2.084 -0.576 7.656 1 93.32 242 SER B C 1
ATOM 4132 O O . SER B 1 242 ? 2.612 -1.106 6.677 1 93.32 242 SER B O 1
ATOM 4134 N N . ILE B 1 243 ? 1.841 0.751 7.712 1 95.91 243 ILE B N 1
ATOM 4135 C CA . ILE B 1 243 ? 2.103 1.522 6.501 1 95.91 243 ILE B CA 1
ATOM 4136 C C . ILE B 1 243 ? 3.321 2.418 6.713 1 95.91 243 ILE B C 1
ATOM 4138 O O . ILE B 1 243 ? 3.614 3.283 5.885 1 95.91 243 ILE B O 1
ATOM 4142 N N . HIS B 1 244 ? 4.047 2.273 7.81 1 96.04 244 HIS B N 1
ATOM 4143 C CA . HIS B 1 244 ? 5.123 3.193 8.161 1 96.04 244 HIS B CA 1
ATOM 4144 C C . HIS B 1 244 ? 6.189 3.236 7.072 1 96.04 244 HIS B C 1
ATOM 4146 O O . HIS B 1 244 ? 6.622 4.316 6.663 1 96.04 244 HIS B O 1
ATOM 4152 N N . TRP B 1 245 ? 6.592 2.129 6.589 1 96.09 245 TRP B N 1
ATOM 4153 C CA . TRP B 1 245 ? 7.709 2.065 5.653 1 96.09 245 TRP B CA 1
ATOM 4154 C C . TRP B 1 245 ? 7.304 2.6 4.283 1 96.09 245 TRP B C 1
ATOM 4156 O O . TRP B 1 245 ? 8.122 3.187 3.572 1 96.09 245 TRP B O 1
ATOM 4166 N N . LEU B 1 246 ? 6.058 2.372 3.945 1 96.99 246 LEU B N 1
ATOM 4167 C CA . LEU B 1 246 ? 5.519 2.98 2.734 1 96.99 246 LEU B CA 1
ATOM 4168 C C . LEU B 1 246 ? 5.48 4.5 2.86 1 96.99 246 LEU B C 1
ATOM 4170 O O . LEU B 1 246 ? 5.914 5.213 1.952 1 96.99 246 LEU B O 1
ATOM 4174 N N . SER B 1 247 ? 4.971 4.951 4.001 1 97.98 247 SER B N 1
ATOM 4175 C CA . SER B 1 247 ? 4.88 6.386 4.246 1 97.98 247 SER B CA 1
ATOM 4176 C C . SER B 1 247 ? 6.26 7.035 4.252 1 97.98 247 SER B C 1
ATOM 4178 O O . SER B 1 247 ? 6.443 8.122 3.7 1 97.98 247 SER B O 1
ATOM 4180 N N . LEU B 1 248 ? 7.163 6.371 4.878 1 97.65 248 LEU B N 1
ATOM 4181 C CA . LEU B 1 248 ? 8.538 6.859 4.92 1 97.65 248 LEU B CA 1
ATOM 4182 C C . LEU B 1 248 ? 9.11 6.995 3.513 1 97.65 248 LEU B C 1
ATOM 4184 O O . LEU B 1 248 ? 9.746 8.001 3.192 1 97.65 248 LEU B O 1
ATOM 4188 N N . GLY B 1 249 ? 8.916 6.012 2.691 1 98.13 249 GLY B N 1
ATOM 4189 C CA . GLY B 1 249 ? 9.355 6.082 1.307 1 98.13 249 GLY B CA 1
ATOM 4190 C C . GLY B 1 249 ? 8.735 7.235 0.541 1 98.13 249 GLY B C 1
ATOM 4191 O O . GLY B 1 249 ? 9.398 7.868 -0.283 1 98.13 249 GLY B O 1
ATOM 4192 N N . ASN B 1 250 ? 7.497 7.497 0.778 1 98.35 250 ASN B N 1
ATOM 4193 C CA . ASN B 1 250 ? 6.817 8.608 0.12 1 98.35 250 ASN B CA 1
ATOM 4194 C C . ASN B 1 250 ? 7.422 9.951 0.519 1 98.35 250 ASN B C 1
ATOM 4196 O O . ASN B 1 250 ? 7.721 10.781 -0.341 1 98.35 250 ASN B O 1
ATOM 4200 N N . VAL B 1 251 ? 7.6 10.151 1.807 1 98.66 251 VAL B N 1
ATOM 4201 C CA . VAL B 1 251 ? 8.184 11.397 2.291 1 98.66 251 VAL B CA 1
ATOM 4202 C C . VAL B 1 251 ? 9.564 11.598 1.669 1 98.66 251 VAL B C 1
ATOM 4204 O O . VAL B 1 251 ? 9.866 12.673 1.146 1 98.66 251 VAL B O 1
ATOM 4207 N N . SER B 1 252 ? 10.337 10.557 1.696 1 97.94 252 SER B N 1
ATOM 4208 C CA . SER B 1 252 ? 11.695 10.617 1.165 1 97.94 252 SER B CA 1
ATOM 4209 C C . SER B 1 252 ? 11.692 10.951 -0.323 1 97.94 252 SER B C 1
ATOM 4211 O O . SER B 1 252 ? 12.444 11.819 -0.771 1 97.94 252 SER B O 1
ATOM 4213 N N . THR B 1 253 ? 10.882 10.278 -1.076 1 97.81 253 THR B N 1
ATOM 4214 C CA . THR B 1 253 ? 10.836 10.455 -2.523 1 97.81 253 THR B CA 1
ATOM 4215 C C . THR B 1 253 ? 10.345 11.855 -2.882 1 97.81 253 THR B C 1
ATOM 4217 O O . THR B 1 253 ? 10.943 12.532 -3.721 1 97.81 253 THR B O 1
ATOM 4220 N N . ILE B 1 254 ? 9.292 12.306 -2.222 1 98.43 254 ILE B N 1
ATOM 4221 C CA . ILE B 1 254 ? 8.747 13.628 -2.511 1 98.43 254 ILE B CA 1
ATOM 4222 C C . ILE B 1 254 ? 9.778 14.699 -2.16 1 98.43 254 ILE B C 1
ATOM 4224 O O . ILE B 1 254 ? 9.987 15.643 -2.925 1 98.43 254 ILE B O 1
ATOM 4228 N N . ARG B 1 255 ? 10.408 14.541 -1.018 1 98.2 255 ARG B N 1
ATOM 4229 C CA . ARG B 1 255 ? 11.423 15.513 -0.623 1 98.2 255 ARG B CA 1
ATOM 4230 C C . ARG B 1 255 ? 12.527 15.608 -1.67 1 98.2 255 ARG B C 1
ATOM 4232 O O . ARG B 1 255 ? 12.91 16.706 -2.079 1 98.2 255 ARG B O 1
ATOM 4239 N N . ARG B 1 256 ? 13.028 14.5 -2.11 1 97.23 256 ARG B N 1
ATOM 4240 C CA . ARG B 1 256 ? 14.089 14.47 -3.111 1 97.23 256 ARG B CA 1
ATOM 4241 C C . ARG B 1 256 ? 13.642 15.145 -4.404 1 97.23 256 ARG B C 1
ATOM 4243 O O . ARG B 1 256 ? 14.403 15.902 -5.01 1 97.23 256 ARG B O 1
ATOM 4250 N N . MET B 1 257 ? 12.454 14.845 -4.798 1 97.6 257 MET B N 1
ATOM 4251 C CA . MET B 1 257 ? 11.934 15.401 -6.044 1 97.6 257 MET B CA 1
ATOM 4252 C C . MET B 1 257 ? 11.764 16.913 -5.937 1 97.6 257 MET B C 1
ATOM 4254 O O . MET B 1 257 ? 12.118 17.648 -6.86 1 97.6 257 MET B O 1
ATOM 4258 N N . LEU B 1 258 ? 11.233 17.345 -4.804 1 97.78 258 LEU B N 1
ATOM 4259 C CA . LEU B 1 258 ? 11.039 18.775 -4.588 1 97.78 258 LEU B CA 1
ATOM 4260 C C . LEU B 1 258 ? 12.377 19.506 -4.554 1 97.78 258 LEU B C 1
ATOM 4262 O O . LEU B 1 258 ? 12.501 20.608 -5.092 1 97.78 258 LEU B O 1
ATOM 4266 N N . ASP B 1 259 ? 13.382 18.917 -3.942 1 97.1 259 ASP B N 1
ATOM 4267 C CA . ASP B 1 259 ? 14.699 19.535 -3.824 1 97.1 259 ASP B CA 1
ATOM 4268 C C . ASP B 1 259 ? 15.35 19.704 -5.195 1 97.1 259 ASP B C 1
ATOM 4270 O O . ASP B 1 259 ? 16.156 20.614 -5.397 1 97.1 259 ASP B O 1
ATOM 4274 N N . ARG B 1 260 ? 14.977 18.864 -6.14 1 96.4 260 ARG B N 1
ATOM 4275 C CA . ARG B 1 260 ? 15.589 18.871 -7.465 1 96.4 260 ARG B CA 1
ATOM 4276 C C . ARG B 1 260 ? 14.798 19.748 -8.429 1 96.4 260 ARG B C 1
ATOM 4278 O O . ARG B 1 260 ? 15.257 20.031 -9.538 1 96.4 260 ARG B O 1
ATOM 4285 N N . ALA B 1 261 ? 13.64 20.079 -8.003 1 96.08 261 ALA B N 1
ATOM 4286 C CA . ALA B 1 261 ? 12.779 20.867 -8.881 1 96.08 261 ALA B CA 1
ATOM 4287 C C . ALA B 1 261 ? 12.886 22.355 -8.562 1 96.08 261 ALA B C 1
ATOM 4289 O O . ALA B 1 261 ? 12.614 22.777 -7.436 1 96.08 261 ALA B O 1
ATOM 4290 N N . GLN B 1 262 ? 13.267 23.099 -9.488 1 93.69 262 GLN B N 1
ATOM 4291 C CA . GLN B 1 262 ? 13.439 24.535 -9.301 1 93.69 262 GLN B CA 1
ATOM 4292 C C . GLN B 1 262 ? 12.135 25.193 -8.857 1 93.69 262 GLN B C 1
ATOM 4294 O O . GLN B 1 262 ? 11.094 25.008 -9.491 1 93.69 262 GLN B O 1
ATOM 4299 N N . GLY B 1 263 ? 12.217 25.862 -7.807 1 94.72 263 GLY B N 1
ATOM 4300 C CA . GLY B 1 263 ? 11.087 26.657 -7.353 1 94.72 263 GLY B CA 1
ATOM 4301 C C . GLY B 1 263 ? 10.174 25.908 -6.401 1 94.72 263 GLY B C 1
ATOM 4302 O O . GLY B 1 263 ? 9.191 26.464 -5.908 1 94.72 263 GLY B O 1
ATOM 4303 N N . LEU B 1 264 ? 10.515 24.646 -6.152 1 97.02 264 LEU B N 1
ATOM 4304 C CA . LEU B 1 264 ? 9.632 23.85 -5.306 1 97.02 264 LEU B CA 1
ATOM 4305 C C . LEU B 1 264 ? 10.327 23.468 -4.004 1 97.02 264 LEU B C 1
ATOM 4307 O O . LEU B 1 264 ? 9.741 22.787 -3.159 1 97.02 264 LEU B O 1
ATOM 4311 N N . GLU B 1 265 ? 11.523 23.902 -3.755 1 96.07 265 GLU B N 1
ATOM 4312 C CA . GLU B 1 265 ? 12.398 23.444 -2.68 1 96.07 265 GLU B CA 1
ATOM 4313 C C . GLU B 1 265 ? 11.843 23.834 -1.313 1 96.07 265 GLU B C 1
ATOM 4315 O O . GLU B 1 265 ? 12.12 23.169 -0.312 1 96.07 265 GLU B O 1
ATOM 4320 N N . ASP B 1 266 ? 11.049 24.865 -1.3 1 96.49 266 ASP B N 1
ATOM 4321 C CA . ASP B 1 266 ? 10.613 25.417 -0.022 1 96.49 266 ASP B CA 1
ATOM 4322 C C . ASP B 1 266 ? 9.301 24.78 0.432 1 96.49 266 ASP B C 1
ATOM 4324 O O . ASP B 1 266 ? 8.812 25.067 1.527 1 96.49 266 ASP B O 1
ATOM 4328 N N . ILE B 1 267 ? 8.715 23.924 -0.406 1 98.14 267 ILE B N 1
ATOM 4329 C CA . ILE B 1 267 ? 7.512 23.22 0.024 1 98.14 267 ILE B CA 1
ATOM 4330 C C . ILE B 1 267 ? 7.847 22.288 1.187 1 98.14 267 ILE B C 1
ATOM 4332 O O . ILE B 1 267 ? 8.723 21.428 1.068 1 98.14 267 ILE B O 1
ATOM 4336 N N . ALA B 1 268 ? 7.207 22.47 2.319 1 98.53 268 ALA B N 1
ATOM 4337 C CA . ALA B 1 268 ? 7.425 21.612 3.481 1 98.53 268 ALA B CA 1
ATOM 4338 C C . ALA B 1 268 ? 6.687 20.285 3.33 1 98.53 268 ALA B C 1
ATOM 4340 O O . ALA B 1 268 ? 5.673 20.208 2.632 1 98.53 268 ALA B O 1
ATOM 4341 N N . ILE B 1 269 ? 7.231 19.286 3.932 1 98.73 269 ILE B N 1
ATOM 4342 C CA . ILE B 1 269 ? 6.534 18.005 3.982 1 98.73 269 ILE B CA 1
ATOM 4343 C C . ILE B 1 269 ? 6.145 17.686 5.424 1 98.73 269 ILE B C 1
ATOM 4345 O O . ILE B 1 269 ? 6.969 17.798 6.335 1 98.73 269 ILE B O 1
ATOM 4349 N N . ILE B 1 270 ? 4.916 17.405 5.609 1 98.87 270 ILE B N 1
ATOM 4350 C CA . ILE B 1 270 ? 4.442 16.799 6.848 1 98.87 270 ILE B CA 1
ATOM 4351 C C . ILE B 1 270 ? 4.358 15.283 6.681 1 98.87 270 ILE B C 1
ATOM 4353 O O . ILE B 1 270 ? 3.577 14.785 5.867 1 98.87 270 ILE B O 1
ATOM 4357 N N . GLY B 1 271 ? 5.186 14.56 7.381 1 98.79 271 GLY B N 1
ATOM 4358 C CA . GLY B 1 271 ? 5.17 13.107 7.321 1 98.79 271 GLY B CA 1
ATOM 4359 C C . GLY B 1 271 ? 4.097 12.485 8.194 1 98.79 271 GLY B C 1
ATOM 4360 O O . GLY B 1 271 ? 4.049 12.736 9.4 1 98.79 271 GLY B O 1
ATOM 4361 N N . VAL B 1 272 ? 3.247 11.707 7.59 1 98.41 272 VAL B N 1
ATOM 4362 C CA . VAL B 1 272 ? 2.169 11.012 8.286 1 98.41 272 VAL B CA 1
ATOM 4363 C C . VAL B 1 272 ? 2.165 9.537 7.891 1 98.41 272 VAL B C 1
ATOM 4365 O O . VAL B 1 272 ? 2.383 9.199 6.725 1 98.41 272 VAL B O 1
ATOM 4368 N N . GLY B 1 273 ? 1.89 8.664 8.913 1 97.28 273 GLY B N 1
ATOM 4369 C CA . GLY B 1 273 ? 1.713 7.251 8.619 1 97.28 273 GLY B CA 1
ATOM 4370 C C . GLY B 1 273 ? 2.592 6.35 9.466 1 97.28 273 GLY B C 1
ATOM 4371 O O . GLY B 1 273 ? 3.775 6.171 9.17 1 97.28 273 GLY B O 1
ATOM 4372 N N . GLY B 1 274 ? 1.98 5.785 10.504 1 95.33 274 GLY B N 1
ATOM 4373 C CA . GLY B 1 274 ? 2.607 4.694 11.234 1 95.33 274 GLY B CA 1
ATOM 4374 C C . GLY B 1 274 ? 3.592 5.169 12.286 1 95.33 274 GLY B C 1
ATOM 4375 O O . GLY B 1 274 ? 4.521 4.443 12.646 1 95.33 274 GLY B O 1
ATOM 4376 N N . VAL B 1 275 ? 3.475 6.379 12.701 1 96.69 275 VAL B N 1
ATOM 4377 C CA . VAL B 1 275 ? 4.346 6.892 13.753 1 96.69 275 VAL B CA 1
ATOM 4378 C C . VAL B 1 275 ? 3.676 6.71 15.113 1 96.69 275 VAL B C 1
ATOM 4380 O O . VAL B 1 275 ? 2.594 7.249 15.356 1 96.69 275 VAL B O 1
ATOM 4383 N N . GLY B 1 276 ? 4.319 5.892 15.944 1 94.43 276 GLY B N 1
ATOM 4384 C CA . GLY B 1 276 ? 3.76 5.639 17.263 1 94.43 276 GLY B CA 1
ATOM 4385 C C . GLY B 1 276 ? 4.791 5.716 18.373 1 94.43 276 GLY B C 1
ATOM 4386 O O . GLY B 1 276 ? 4.464 5.518 19.545 1 94.43 276 GLY B O 1
ATOM 4387 N N . ASP B 1 277 ? 6.025 5.999 17.977 1 93.94 277 ASP B N 1
ATOM 4388 C CA . ASP B 1 277 ? 7.104 6.081 18.956 1 93.94 277 ASP B CA 1
ATOM 4389 C C . ASP B 1 277 ? 8.2 7.037 18.487 1 93.94 277 ASP B C 1
ATOM 4391 O O . ASP B 1 277 ? 8.097 7.625 17.409 1 93.94 277 ASP B O 1
ATOM 4395 N N . GLY B 1 278 ? 9.179 7.193 19.335 1 94.04 278 GLY B N 1
ATOM 4396 C CA . GLY B 1 278 ? 10.262 8.118 19.042 1 94.04 278 GLY B CA 1
ATOM 4397 C C . GLY B 1 278 ? 11.044 7.746 17.797 1 94.04 278 GLY B C 1
ATOM 4398 O O . GLY B 1 278 ? 11.438 8.619 17.021 1 94.04 278 GLY B O 1
ATOM 4399 N N . ASP B 1 279 ? 11.286 6.475 17.528 1 91.75 279 ASP B N 1
ATOM 4400 C CA . ASP B 1 279 ? 12.034 6.023 16.358 1 91.75 279 ASP B CA 1
ATOM 4401 C C . ASP B 1 279 ? 11.299 6.375 15.067 1 91.75 279 ASP B C 1
ATOM 4403 O O . ASP B 1 279 ? 11.913 6.839 14.104 1 91.75 279 ASP B O 1
ATOM 4407 N N . GLY B 1 280 ? 10.007 6.09 15.113 1 93.35 280 GLY B N 1
ATOM 4408 C CA . GLY B 1 280 ? 9.221 6.451 13.944 1 93.35 280 GLY B CA 1
ATOM 4409 C C . GLY B 1 280 ? 9.24 7.938 13.648 1 93.35 280 GLY B C 1
ATOM 4410 O O . GLY B 1 280 ? 9.306 8.345 12.487 1 93.35 280 GLY B O 1
ATOM 4411 N N . TRP B 1 281 ? 9.182 8.672 14.734 1 96.26 281 TRP B N 1
ATOM 4412 C CA . TRP B 1 281 ? 9.228 10.126 14.62 1 96.26 281 TRP B CA 1
ATOM 4413 C C . TRP B 1 281 ? 10.559 10.584 14.033 1 96.26 281 TRP B C 1
ATOM 4415 O O . TRP B 1 281 ? 10.588 11.357 13.072 1 96.26 281 TRP B O 1
ATOM 4425 N N . GLN B 1 282 ? 11.615 10.074 14.478 1 94.26 282 GLN B N 1
ATOM 4426 C CA . GLN B 1 282 ? 12.952 10.453 14.033 1 94.26 282 GLN B CA 1
ATOM 4427 C C . GLN B 1 282 ? 13.198 10.014 12.593 1 94.26 282 GLN B C 1
ATOM 4429 O O . GLN B 1 282 ? 13.861 10.718 11.828 1 94.26 282 GLN B O 1
ATOM 4434 N N . ARG B 1 283 ? 12.721 8.879 12.218 1 94.64 283 ARG B N 1
ATOM 4435 C CA . ARG B 1 283 ? 12.878 8.417 10.843 1 94.64 283 ARG B CA 1
ATOM 4436 C C . ARG B 1 283 ? 12.236 9.392 9.861 1 94.64 283 ARG B C 1
ATOM 4438 O O . ARG B 1 283 ? 12.827 9.724 8.832 1 94.64 283 ARG B O 1
ATOM 4445 N N . MET B 1 284 ? 11.063 9.854 10.224 1 96.93 284 MET B N 1
ATOM 4446 C CA . MET B 1 284 ? 10.369 10.792 9.347 1 96.93 284 MET B CA 1
ATOM 4447 C C . MET B 1 284 ? 11.165 12.084 9.193 1 96.93 284 MET B C 1
ATOM 4449 O O . MET B 1 284 ? 11.347 12.577 8.079 1 96.93 284 MET B O 1
ATOM 4453 N N . LEU B 1 285 ? 11.649 12.582 10.293 1 96.36 285 LEU B N 1
ATOM 4454 C CA . LEU B 1 285 ? 12.437 13.809 10.255 1 96.36 285 LEU B CA 1
ATOM 4455 C C . LEU B 1 285 ? 13.717 13.608 9.451 1 96.36 285 LEU B C 1
ATOM 4457 O O . LEU B 1 285 ? 14.119 14.488 8.686 1 96.36 285 LEU B O 1
ATOM 4461 N N . SER B 1 286 ? 14.257 12.471 9.541 1 94.41 286 SER B N 1
ATOM 4462 C CA . SER B 1 286 ? 15.546 12.196 8.915 1 94.41 286 SER B CA 1
ATOM 4463 C C . SER B 1 286 ? 15.428 12.172 7.395 1 94.41 286 SER B C 1
ATOM 4465 O O . SER B 1 286 ? 16.414 12.388 6.687 1 94.41 286 SER B O 1
ATOM 4467 N N . VAL B 1 287 ? 14.218 11.91 6.912 1 95.89 287 VAL B N 1
ATOM 4468 C CA . VAL B 1 287 ? 14.097 11.8 5.462 1 95.89 287 VAL B CA 1
ATOM 4469 C C . VAL B 1 287 ? 13.513 13.09 4.892 1 95.89 287 VAL B C 1
ATOM 4471 O O . VAL B 1 287 ? 13.178 13.157 3.706 1 95.89 287 VAL B O 1
ATOM 4474 N N . GLY B 1 288 ? 13.312 14.069 5.762 1 96.22 288 GLY B N 1
ATOM 4475 C CA . GLY B 1 288 ? 13.052 15.387 5.206 1 96.22 288 GLY B CA 1
ATOM 4476 C C . GLY B 1 288 ? 11.725 15.972 5.65 1 96.22 288 GLY B C 1
ATOM 4477 O O . GLY B 1 288 ? 11.335 17.052 5.201 1 96.22 288 GLY B O 1
ATOM 4478 N N . ALA B 1 289 ? 10.995 15.368 6.539 1 97.98 289 ALA B N 1
ATOM 4479 C CA . ALA B 1 289 ? 9.757 15.944 7.056 1 97.98 289 ALA B CA 1
ATOM 4480 C C . ALA B 1 289 ? 10.041 17.165 7.927 1 97.98 289 ALA B C 1
ATOM 4482 O O . ALA B 1 289 ? 10.964 17.151 8.744 1 97.98 289 ALA B O 1
ATOM 4483 N N . GLU B 1 290 ? 9.286 18.206 7.708 1 98.02 290 GLU B N 1
ATOM 4484 C CA . GLU B 1 290 ? 9.333 19.395 8.553 1 98.02 290 GLU B CA 1
ATOM 4485 C C . GLU B 1 290 ? 8.521 19.197 9.83 1 98.02 290 GLU B C 1
ATOM 4487 O O . GLU B 1 290 ? 8.825 19.797 10.864 1 98.02 290 GLU B O 1
ATOM 4492 N N . GLY B 1 291 ? 7.525 18.447 9.762 1 98.41 291 GLY B N 1
ATOM 4493 C CA . GLY B 1 291 ? 6.636 18.023 10.832 1 98.41 291 GLY B CA 1
ATOM 4494 C C . GLY B 1 291 ? 6.102 16.616 10.641 1 98.41 291 GLY B C 1
ATOM 4495 O O . GLY B 1 291 ? 6.155 16.07 9.537 1 98.41 291 GLY B O 1
ATOM 4496 N N . VAL B 1 292 ? 5.652 16.067 11.711 1 98.85 292 VAL B N 1
ATOM 4497 C CA . VAL B 1 292 ? 5.159 14.694 11.687 1 98.85 292 VAL B CA 1
ATOM 4498 C C . VAL B 1 292 ? 3.769 14.633 12.316 1 98.85 292 VAL B C 1
ATOM 4500 O O . VAL B 1 292 ? 3.564 15.118 13.431 1 98.85 292 VAL B O 1
ATOM 4503 N N . GLY B 1 293 ? 2.844 14.082 11.547 1 98.74 293 GLY B N 1
ATOM 4504 C CA . GLY B 1 293 ? 1.481 13.908 12.024 1 98.74 293 GLY B CA 1
ATOM 4505 C C . GLY B 1 293 ? 1.204 12.511 12.545 1 98.74 293 GLY B C 1
ATOM 4506 O O . GLY B 1 293 ? 1.682 11.525 11.978 1 98.74 293 GLY B O 1
ATOM 4507 N N . VAL B 1 294 ? 0.385 12.404 13.593 1 98.56 294 VAL B N 1
ATOM 4508 C CA . VAL B 1 294 ? 0.057 11.15 14.263 1 98.56 294 VAL B CA 1
ATOM 4509 C C . VAL B 1 294 ? -1.459 10.969 14.309 1 98.56 294 VAL B C 1
ATOM 4511 O O . VAL B 1 294 ? -2.194 11.913 14.606 1 98.56 294 VAL B O 1
ATOM 4514 N N . ALA B 1 295 ? -1.94 9.745 14.034 1 97.68 295 ALA B N 1
ATOM 4515 C CA . ALA B 1 295 ? -3.372 9.47 14.106 1 97.68 295 ALA B CA 1
ATOM 4516 C C . ALA B 1 295 ? -3.647 8.2 14.906 1 97.68 295 ALA B C 1
ATOM 4518 O O . ALA B 1 295 ? -4.146 8.263 16.032 1 97.68 295 ALA B O 1
ATOM 4519 N N . THR B 1 296 ? -3.178 7.018 14.403 1 97.03 296 THR B N 1
ATOM 4520 C CA . THR B 1 296 ? -3.484 5.741 15.039 1 97.03 296 THR B CA 1
ATOM 4521 C C . THR B 1 296 ? -2.986 5.722 16.481 1 97.03 296 THR B C 1
ATOM 4523 O O . THR B 1 296 ? -3.714 5.316 17.39 1 97.03 296 THR B O 1
ATOM 4526 N N . ALA B 1 297 ? -1.784 6.12 16.736 1 97.37 297 ALA B N 1
ATOM 4527 C CA . ALA B 1 297 ? -1.236 6.125 18.089 1 97.37 297 ALA B CA 1
ATOM 4528 C C . ALA B 1 297 ? -2.026 7.062 18.998 1 97.37 297 ALA B C 1
ATOM 4530 O O . ALA B 1 297 ? -2.184 6.793 20.191 1 97.37 297 ALA B O 1
ATOM 4531 N N . LEU B 1 298 ? -2.459 8.196 18.44 1 97.87 298 LEU B N 1
ATOM 4532 C CA . LEU B 1 298 ? -3.318 9.101 19.195 1 97.87 298 LEU B CA 1
ATOM 4533 C C . LEU B 1 298 ? -4.625 8.416 19.579 1 97.87 298 LEU B C 1
ATOM 4535 O O . LEU B 1 298 ? -5.075 8.524 20.722 1 97.87 298 LEU B O 1
ATOM 4539 N N . GLY B 1 299 ? -5.232 7.765 18.607 1 96.53 299 GLY B N 1
ATOM 4540 C CA . GLY B 1 299 ? -6.457 7.033 18.887 1 96.53 299 GLY B CA 1
ATOM 4541 C C . GLY B 1 299 ? -6.285 5.965 19.951 1 96.53 299 GLY B C 1
ATOM 4542 O O . GLY B 1 299 ? -7.182 5.743 20.766 1 96.53 299 GLY B O 1
ATOM 4543 N N . GLU B 1 300 ? -5.167 5.356 19.962 1 95.34 300 GLU B N 1
ATOM 4544 C CA . GLU B 1 300 ? -4.907 4.244 20.871 1 95.34 300 GLU B CA 1
ATOM 4545 C C . GLU B 1 300 ? -4.527 4.745 22.261 1 95.34 300 GLU B C 1
ATOM 4547 O O . GLU B 1 300 ? -4.885 4.129 23.268 1 95.34 300 GLU B O 1
ATOM 4552 N N . ASN B 1 301 ? -3.819 5.886 22.34 1 96.12 301 ASN B N 1
ATOM 4553 C CA . ASN B 1 301 ? -3.155 6.238 23.59 1 96.12 301 ASN B CA 1
ATOM 4554 C C . ASN B 1 301 ? -3.651 7.575 24.132 1 96.12 301 ASN B C 1
ATOM 4556 O O . ASN B 1 301 ? -3.287 7.975 25.239 1 96.12 301 ASN B O 1
ATOM 4560 N N . GLY B 1 302 ? -4.436 8.266 23.366 1 97.32 302 GLY B N 1
ATOM 4561 C CA . GLY B 1 302 ? -4.824 9.61 23.763 1 97.32 302 GLY B CA 1
ATOM 4562 C C . GLY B 1 302 ? -3.721 10.633 23.566 1 97.32 302 GLY B C 1
ATOM 4563 O O . GLY B 1 302 ? -2.651 10.308 23.048 1 97.32 302 GLY B O 1
ATOM 4564 N N . VAL B 1 303 ? -3.966 11.818 23.964 1 98.16 303 VAL B N 1
ATOM 4565 C CA . VAL B 1 303 ? -3.099 12.962 23.701 1 98.16 303 VAL B CA 1
ATOM 4566 C C . VAL B 1 303 ? -1.754 12.762 24.397 1 98.16 303 VAL B C 1
ATOM 4568 O O . VAL B 1 303 ? -0.74 13.323 23.975 1 98.16 303 VAL B O 1
ATOM 4571 N N . GLY B 1 304 ? -1.687 11.937 25.378 1 97.68 304 GLY B N 1
ATOM 4572 C CA . GLY B 1 304 ? -0.452 11.641 26.086 1 97.68 304 GLY B CA 1
ATOM 4573 C C . GLY B 1 304 ? 0.603 11.002 25.204 1 97.68 304 GLY B C 1
ATOM 4574 O O . GLY B 1 304 ? 1.786 10.989 25.551 1 97.68 304 GLY B O 1
ATOM 4575 N N . VAL B 1 305 ? 0.231 10.543 24.06 1 97.86 305 VAL B N 1
ATOM 4576 C CA . VAL B 1 305 ? 1.143 9.847 23.159 1 97.86 305 VAL B CA 1
ATOM 4577 C C . VAL B 1 305 ? 2.227 10.808 22.676 1 97.86 305 VAL B C 1
ATOM 4579 O O . VAL B 1 305 ? 3.358 10.396 22.411 1 97.86 305 VAL B O 1
ATOM 4582 N N . PHE B 1 306 ? 1.916 12.042 22.593 1 98.34 306 PHE B N 1
ATOM 4583 C CA . PHE B 1 306 ? 2.873 13.012 22.073 1 98.34 306 PHE B CA 1
ATOM 4584 C C . PHE B 1 306 ? 4.035 13.198 23.042 1 98.34 306 PHE B C 1
ATOM 4586 O O . PHE B 1 306 ? 5.183 13.347 22.619 1 98.34 306 PHE B O 1
ATOM 4593 N N . ALA B 1 307 ? 3.714 13.196 24.279 1 98.05 307 ALA B N 1
ATOM 4594 C CA . ALA B 1 307 ? 4.786 13.205 25.271 1 98.05 307 ALA B CA 1
ATOM 4595 C C . ALA B 1 307 ? 5.652 11.954 25.155 1 98.05 307 ALA B C 1
ATOM 4597 O O . ALA B 1 307 ? 6.88 12.032 25.233 1 98.05 307 ALA B O 1
ATOM 4598 N N . LYS B 1 308 ? 4.997 10.873 25.013 1 96.87 308 LYS B N 1
ATOM 4599 C CA . LYS B 1 308 ? 5.704 9.6 24.899 1 96.87 308 LYS B CA 1
ATOM 4600 C C . LYS B 1 308 ? 6.645 9.599 23.698 1 96.87 308 LYS B C 1
ATOM 4602 O O . LYS B 1 308 ? 7.803 9.191 23.81 1 96.87 308 LYS B O 1
ATOM 4607 N N . ILE B 1 309 ? 6.189 10.058 22.576 1 96.86 309 ILE B N 1
ATOM 4608 C CA . ILE B 1 309 ? 6.96 10.066 21.338 1 96.86 309 ILE B CA 1
ATOM 4609 C C . ILE B 1 309 ? 8.143 11.022 21.474 1 96.86 309 ILE B C 1
ATOM 4611 O O . ILE B 1 309 ? 9.254 10.711 21.038 1 96.86 309 ILE B O 1
ATOM 4615 N N . SER B 1 310 ? 7.923 12.149 22.074 1 94.94 310 SER B N 1
ATOM 4616 C CA . SER B 1 310 ? 8.942 13.191 22.148 1 94.94 310 SER B CA 1
ATOM 4617 C C . SER B 1 310 ? 10.009 12.848 23.181 1 94.94 310 SER B C 1
ATOM 4619 O O . SER B 1 310 ? 11.125 13.37 23.125 1 94.94 310 SER B O 1
ATOM 4621 N N . ARG B 1 311 ? 9.708 12.079 24.191 1 86.44 311 ARG B N 1
ATOM 4622 C CA . ARG B 1 311 ? 10.631 11.765 25.276 1 86.44 311 ARG B CA 1
ATOM 4623 C C . ARG B 1 311 ? 11.361 10.452 25.012 1 86.44 311 ARG B C 1
ATOM 4625 O O . ARG B 1 311 ? 12.362 10.15 25.666 1 86.44 311 ARG B O 1
ATOM 4632 N N . GLU B 1 312 ? 10.724 9.527 24.225 1 68.17 312 GLU B N 1
ATOM 4633 C CA . GLU B 1 312 ? 11.387 8.258 23.941 1 68.17 312 GLU B CA 1
ATOM 4634 C C . GLU B 1 312 ? 12.721 8.479 23.234 1 68.17 312 GLU B C 1
ATOM 463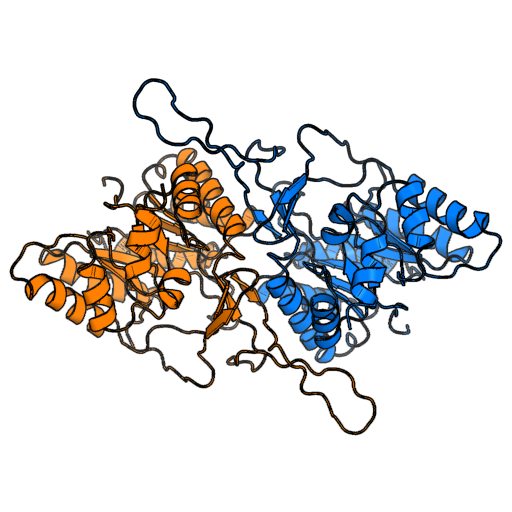6 O O . GLU B 1 312 ? 12.775 9.125 22.186 1 68.17 312 GLU B O 1
ATOM 4641 N N . ASP B 1 313 ? 13.753 9.043 23.917 1 49.58 313 ASP B N 1
ATOM 4642 C CA . ASP B 1 313 ? 15.137 9.155 23.466 1 49.58 313 ASP B CA 1
ATOM 4643 C C . ASP B 1 313 ? 15.691 7.795 23.051 1 49.58 313 ASP B C 1
ATOM 4645 O O . ASP B 1 313 ? 15.394 6.778 23.683 1 49.58 313 ASP B O 1
#

Organism: NCBI:txid59557